Protein AF-A0A944KQM9-F1 (afdb_monomer_lite)

Secondary structure (DSSP, 8-state):
-EEEPPPP---TTHHHHHHHHHHHHHHHHHHTTT-GGGHHHHHHHHHHHHHHHHHH-TT--SHHHHHHHHHHHHHHHHHHHHHH-SSSEEEEEETTEEEEEES--GGG--HHHHHHHHHHHHHTT-HHHHHHHHTS-HHHHHHH--S-HHHHHHHHHHHHHHTT-TTHHHHHHHHHHTT-TTT-SSS-HHHIIIIIHHHHHHHHHHHHT-HHHHHHHHHHHHHHHHHHHTSSTTGGG-GGGS--HHHHHHHHHHHHTT----EEETTS-HHHHTTTTBTTB-SS-----S---------PPPPPPP-SHHHHHHHHHHHSPPPB-TTSPBPEEEEEE-SSEEEEEEEPPPEE-TTSPEEPPPS--EEEEEETTT--EEEEES--HHHHHHHHHHHHHHH-

pLDDT: mean 84.99, std 18.42, range [22.83, 98.88]

Structure (mmCIF, N/CA/C/O backbone):
data_AF-A0A944KQM9-F1
#
_entry.id   AF-A0A944KQM9-F1
#
loop_
_atom_site.group_PDB
_atom_site.id
_atom_site.type_symbol
_atom_site.label_atom_id
_atom_site.label_alt_id
_atom_site.label_comp_id
_atom_site.label_asym_id
_atom_site.label_entity_id
_atom_site.label_seq_id
_atom_site.pdbx_PDB_ins_code
_atom_site.Cartn_x
_atom_site.Cartn_y
_atom_site.Cartn_z
_atom_site.occupancy
_atom_site.B_iso_or_equiv
_atom_site.auth_seq_id
_atom_site.auth_comp_id
_atom_site.auth_asym_id
_atom_site.auth_atom_id
_atom_site.pdbx_PDB_model_num
ATOM 1 N N . MET A 1 1 ? -25.575 -2.118 3.663 1.00 85.31 1 MET A N 1
ATOM 2 C CA . MET A 1 1 ? -24.249 -2.652 4.045 1.00 85.31 1 MET A CA 1
ATOM 3 C C . MET A 1 1 ? -24.137 -4.117 3.637 1.00 85.31 1 MET A C 1
ATOM 5 O O . MET A 1 1 ? -24.846 -4.958 4.183 1.00 85.31 1 MET A O 1
ATOM 9 N N . ILE A 1 2 ? -23.296 -4.392 2.643 1.00 95.06 2 ILE A N 1
ATOM 10 C CA . ILE A 1 2 ? -22.995 -5.714 2.077 1.00 95.06 2 ILE A CA 1
ATOM 11 C C . ILE A 1 2 ? -21.834 -6.312 2.879 1.00 95.06 2 ILE A C 1
ATOM 13 O O . ILE A 1 2 ? -20.869 -5.606 3.154 1.00 95.06 2 ILE A O 1
ATOM 17 N N . LYS A 1 3 ? -21.914 -7.587 3.277 1.00 97.69 3 LYS A N 1
ATOM 18 C CA . LYS A 1 3 ? -20.861 -8.247 4.067 1.00 97.69 3 LYS A CA 1
ATOM 19 C C . LYS A 1 3 ? -20.255 -9.408 3.296 1.00 97.69 3 LYS A C 1
ATOM 21 O O . LYS A 1 3 ? -20.978 -10.337 2.948 1.00 97.69 3 LYS A O 1
ATOM 26 N N . ILE A 1 4 ? -18.940 -9.386 3.097 1.00 97.94 4 ILE A N 1
ATOM 27 C CA . ILE A 1 4 ? -18.199 -10.456 2.423 1.00 97.94 4 ILE A CA 1
ATOM 28 C C . ILE A 1 4 ? -17.076 -10.904 3.355 1.00 97.94 4 ILE A C 1
ATOM 30 O O . ILE A 1 4 ? -16.217 -10.113 3.727 1.00 97.94 4 ILE A O 1
ATOM 34 N N . ARG A 1 5 ? -17.094 -12.172 3.773 1.00 97.69 5 ARG A N 1
ATOM 35 C CA . ARG A 1 5 ? -16.063 -12.720 4.669 1.00 97.69 5 ARG A CA 1
ATOM 36 C C . ARG A 1 5 ? -14.836 -13.167 3.892 1.00 97.69 5 ARG A C 1
ATOM 38 O O . ARG A 1 5 ? -14.985 -13.811 2.841 1.00 97.69 5 ARG A O 1
ATOM 45 N N . ARG A 1 6 ? -13.657 -12.901 4.458 1.00 97.62 6 ARG A N 1
ATOM 46 C CA . ARG A 1 6 ? -12.400 -13.450 3.951 1.00 97.62 6 ARG A CA 1
ATOM 47 C C . ARG A 1 6 ? -12.376 -14.967 4.122 1.00 97.62 6 ARG A C 1
ATOM 49 O O . ARG A 1 6 ? -13.120 -15.521 4.931 1.00 97.62 6 ARG A O 1
ATOM 56 N N . HIS A 1 7 ? -11.602 -15.647 3.282 1.00 96.75 7 HIS A N 1
ATOM 57 C CA . HIS A 1 7 ? -11.327 -17.067 3.474 1.00 96.75 7 HIS A CA 1
ATOM 58 C C . HIS A 1 7 ? -10.565 -17.299 4.785 1.00 96.75 7 HIS A C 1
ATOM 60 O O . HIS A 1 7 ? -9.847 -16.422 5.276 1.00 96.75 7 HIS A O 1
ATOM 66 N N . GLU A 1 8 ? -10.751 -18.483 5.362 1.00 94.94 8 GLU A N 1
ATOM 67 C CA . GLU A 1 8 ? -10.011 -18.890 6.553 1.00 94.94 8 GLU A CA 1
ATOM 68 C C . GLU A 1 8 ? -8.522 -18.969 6.229 1.00 94.94 8 GLU A C 1
ATOM 70 O O . GLU A 1 8 ? -8.135 -19.416 5.153 1.00 94.94 8 GLU A O 1
ATOM 75 N N . PHE A 1 9 ? -7.677 -18.548 7.167 1.00 95.69 9 PHE A N 1
ATOM 76 C CA . PHE A 1 9 ? -6.236 -18.559 6.958 1.00 95.69 9 PHE A CA 1
ATOM 77 C C . PHE A 1 9 ? -5.500 -19.016 8.220 1.00 95.69 9 PHE A C 1
ATOM 79 O O . PHE A 1 9 ? -5.827 -18.543 9.312 1.00 95.69 9 PHE A O 1
ATOM 86 N N . PRO A 1 10 ? -4.498 -19.912 8.131 1.00 92.44 10 PRO A N 1
ATOM 87 C CA . PRO A 1 10 ? -3.858 -20.473 9.318 1.00 92.44 10 PRO A CA 1
ATOM 88 C C . PRO A 1 10 ? -3.118 -19.434 10.179 1.00 92.44 10 PRO A C 1
ATOM 90 O O . PRO A 1 10 ? -2.116 -18.841 9.762 1.00 92.44 10 PRO A O 1
ATOM 93 N N . THR A 1 11 ? -3.550 -19.294 11.436 1.00 93.81 11 THR A N 1
ATOM 94 C CA . THR A 1 11 ? -2.971 -18.368 12.433 1.00 93.81 11 THR A CA 1
ATOM 95 C C . THR A 1 11 ? -2.242 -19.059 13.591 1.00 93.81 11 THR A C 1
ATOM 97 O O . THR A 1 11 ? -1.609 -18.383 14.399 1.00 93.81 11 THR A O 1
ATOM 100 N N . GLY A 1 12 ? -2.254 -20.397 13.668 1.00 91.38 12 GLY A N 1
ATOM 101 C CA . GLY A 1 12 ? -1.747 -21.148 14.831 1.00 91.38 12 GLY A CA 1
ATOM 102 C C . GLY A 1 12 ? -0.271 -20.911 15.190 1.00 91.38 12 GLY A C 1
ATOM 103 O O . GLY A 1 12 ? 0.096 -21.023 16.354 1.00 91.38 12 GLY A O 1
ATOM 104 N N . ALA A 1 13 ? 0.568 -20.539 14.216 1.00 93.12 13 ALA A N 1
ATOM 105 C CA . ALA A 1 13 ? 1.981 -20.193 14.420 1.00 93.12 13 ALA A CA 1
ATOM 106 C C . ALA A 1 13 ? 2.283 -18.705 14.148 1.00 93.12 13 ALA A C 1
ATOM 108 O O . ALA A 1 13 ? 3.426 -18.332 13.874 1.00 93.12 13 ALA A O 1
ATOM 109 N N . LEU A 1 14 ? 1.258 -17.843 14.165 1.00 93.62 14 LEU A N 1
ATOM 110 C CA . LEU A 1 14 ? 1.392 -16.444 13.763 1.00 93.62 14 LEU A CA 1
ATOM 111 C C . LEU A 1 14 ? 2.472 -15.681 14.557 1.00 93.62 14 LEU A C 1
ATOM 113 O O . LEU A 1 14 ? 3.286 -15.023 13.910 1.00 93.62 14 LEU A O 1
ATOM 117 N N . PRO A 1 15 ? 2.580 -15.791 15.899 1.00 92.62 15 PRO A N 1
ATOM 118 C CA . PRO A 1 15 ? 3.641 -15.103 16.641 1.00 92.62 15 PRO A CA 1
ATOM 119 C C . PRO A 1 15 ? 5.055 -15.500 16.190 1.00 92.62 15 PRO A C 1
ATOM 121 O O . PRO A 1 15 ? 5.945 -14.655 16.097 1.00 92.62 15 PRO A O 1
ATOM 124 N N . GLN A 1 16 ? 5.275 -16.782 15.877 1.00 93.75 16 GLN A N 1
ATOM 125 C CA . GLN A 1 16 ? 6.566 -17.281 15.401 1.00 93.75 16 GLN A CA 1
ATOM 126 C C . GLN A 1 16 ? 6.858 -16.790 13.981 1.00 93.75 16 GLN A C 1
ATOM 128 O O . GLN A 1 16 ? 7.978 -16.358 13.711 1.00 93.75 16 GLN A O 1
ATOM 133 N N . VAL A 1 17 ? 5.853 -16.804 13.099 1.00 95.56 17 VAL A N 1
ATOM 134 C CA . VAL A 1 17 ? 5.963 -16.282 11.729 1.00 95.56 17 VAL A CA 1
ATOM 135 C C . VAL A 1 17 ? 6.306 -14.791 11.740 1.00 95.56 17 VAL A C 1
ATOM 137 O O . VAL A 1 17 ? 7.268 -14.391 11.090 1.00 95.56 17 VAL A O 1
ATOM 140 N N . LEU A 1 18 ? 5.597 -13.978 12.531 1.00 94.06 18 LEU A N 1
ATOM 141 C CA . LEU A 1 18 ? 5.859 -12.538 12.633 1.00 94.06 18 LEU A CA 1
ATOM 142 C C . LEU A 1 18 ? 7.274 -12.247 13.149 1.00 94.06 18 LEU A C 1
ATOM 144 O O . LEU A 1 18 ? 7.948 -11.380 12.605 1.00 94.06 18 LEU A O 1
ATOM 148 N N . LYS A 1 19 ? 7.768 -13.019 14.125 1.00 93.06 19 LYS A N 1
ATOM 149 C CA . LYS A 1 19 ? 9.145 -12.889 14.627 1.00 93.06 19 LYS A CA 1
ATOM 150 C C . LYS A 1 19 ? 10.201 -13.216 13.565 1.00 93.06 19 LYS A C 1
ATOM 152 O O . LYS A 1 19 ? 11.277 -12.617 13.558 1.00 93.06 19 LYS A O 1
ATOM 157 N N . VAL A 1 20 ? 9.933 -14.193 12.695 1.00 96.00 20 VAL A N 1
ATOM 158 C CA . VAL A 1 20 ? 10.827 -14.533 11.575 1.00 96.00 20 VAL A CA 1
ATOM 159 C C . VAL A 1 20 ? 10.825 -13.418 10.534 1.00 96.00 20 VAL A C 1
ATOM 161 O O . VAL A 1 20 ? 11.902 -12.998 10.116 1.00 96.00 20 VAL A O 1
ATOM 164 N N . LEU A 1 21 ? 9.647 -12.908 10.167 1.00 94.44 21 LEU A N 1
ATOM 165 C CA . LEU A 1 21 ? 9.504 -11.803 9.215 1.00 94.44 21 LEU A CA 1
ATOM 166 C C . LEU A 1 21 ? 10.168 -10.522 9.722 1.00 94.44 21 LEU A C 1
ATOM 168 O O . LEU A 1 21 ? 10.904 -9.892 8.976 1.00 94.44 21 LEU A O 1
ATOM 172 N N . GLU A 1 22 ? 9.994 -10.180 10.998 1.00 91.06 22 GLU A N 1
ATOM 173 C CA . GLU A 1 22 ? 10.645 -9.021 11.615 1.00 91.06 22 GLU A CA 1
ATOM 174 C C . GLU A 1 22 ? 12.173 -9.140 11.573 1.00 91.06 22 GLU A C 1
ATOM 176 O O . GLU A 1 22 ? 12.867 -8.206 11.178 1.00 91.06 22 GLU A O 1
ATOM 181 N N . ARG A 1 23 ? 12.724 -10.311 11.925 1.00 93.00 23 ARG A N 1
ATOM 182 C CA . ARG A 1 23 ? 14.173 -10.540 11.841 1.00 93.00 23 ARG A CA 1
ATOM 183 C C . ARG A 1 23 ? 14.679 -10.430 10.405 1.00 93.00 23 ARG A C 1
ATOM 185 O O . ARG A 1 23 ? 15.742 -9.855 10.193 1.00 93.00 23 ARG A O 1
ATOM 192 N N . ARG A 1 24 ? 13.945 -11.012 9.455 1.00 96.12 24 ARG A N 1
ATOM 193 C CA . ARG A 1 24 ? 14.282 -10.975 8.032 1.00 96.12 24 ARG A CA 1
ATOM 194 C C . ARG A 1 24 ? 14.300 -9.537 7.522 1.00 96.12 24 ARG A C 1
ATOM 196 O O . ARG A 1 24 ? 15.317 -9.116 6.989 1.00 96.12 24 ARG A O 1
ATOM 203 N N . LEU A 1 25 ? 13.232 -8.786 7.780 1.00 95.12 25 LEU A N 1
ATOM 204 C CA . LEU A 1 25 ? 13.110 -7.392 7.376 1.00 95.12 25 LEU A CA 1
ATOM 205 C C . LEU A 1 25 ? 14.233 -6.534 7.968 1.00 95.12 25 LEU A C 1
ATOM 207 O O . LEU A 1 25 ? 14.848 -5.755 7.254 1.00 95.12 25 LEU A O 1
ATOM 211 N N . ASN A 1 26 ? 14.560 -6.718 9.250 1.00 93.56 26 ASN A N 1
ATOM 212 C CA . ASN A 1 26 ? 15.677 -6.007 9.874 1.00 93.56 26 ASN A CA 1
ATOM 213 C C . ASN A 1 26 ? 17.025 -6.331 9.211 1.00 93.56 26 ASN A C 1
ATOM 215 O O . ASN A 1 26 ? 17.852 -5.438 9.074 1.00 93.56 26 ASN A O 1
ATOM 219 N N . GLY A 1 27 ? 17.249 -7.581 8.793 1.00 96.00 27 GLY A N 1
ATOM 220 C CA . GLY A 1 27 ? 18.432 -7.952 8.011 1.00 96.00 27 GLY A CA 1
ATOM 221 C C . GLY A 1 27 ? 18.466 -7.247 6.655 1.00 96.00 27 GLY A C 1
ATOM 222 O O . GLY A 1 27 ? 19.448 -6.590 6.335 1.00 96.00 27 GLY A O 1
ATOM 223 N N . GLU A 1 28 ? 17.354 -7.285 5.920 1.00 97.38 28 GLU A N 1
ATOM 224 C CA . GLU A 1 28 ? 17.221 -6.633 4.610 1.00 97.38 28 GLU A CA 1
ATOM 225 C C . GLU A 1 28 ? 17.414 -5.105 4.705 1.00 97.38 28 GLU A C 1
ATOM 227 O O . GLU A 1 28 ? 18.028 -4.504 3.826 1.00 97.38 28 GLU A O 1
ATOM 232 N N . LEU A 1 29 ? 16.965 -4.461 5.791 1.00 95.19 29 LEU A N 1
ATOM 233 C CA . LEU A 1 29 ? 17.219 -3.036 6.050 1.00 95.19 29 LEU A CA 1
ATOM 234 C C . LEU A 1 29 ? 18.702 -2.720 6.300 1.00 95.19 29 LEU A C 1
ATOM 236 O O . LEU A 1 29 ? 19.146 -1.618 5.975 1.00 95.19 29 LEU A O 1
ATOM 240 N N . GLU A 1 30 ? 19.470 -3.643 6.882 1.00 96.31 30 GLU A N 1
ATOM 241 C CA . GLU A 1 30 ? 20.924 -3.496 6.997 1.00 96.31 30 GLU A CA 1
ATOM 242 C C . GLU A 1 30 ? 21.606 -3.723 5.643 1.00 96.31 30 GLU A C 1
ATOM 244 O O . GLU A 1 30 ? 22.460 -2.925 5.258 1.00 96.31 30 GLU A O 1
ATOM 249 N N . ASP A 1 31 ? 21.175 -4.728 4.877 1.00 97.12 31 ASP A N 1
ATOM 250 C CA . ASP A 1 31 ? 21.715 -5.014 3.543 1.00 97.12 31 ASP A CA 1
ATOM 251 C C . ASP A 1 31 ? 21.487 -3.844 2.568 1.00 97.12 31 ASP A C 1
ATOM 253 O O . ASP A 1 31 ? 22.371 -3.499 1.780 1.00 97.12 31 ASP A O 1
ATOM 257 N N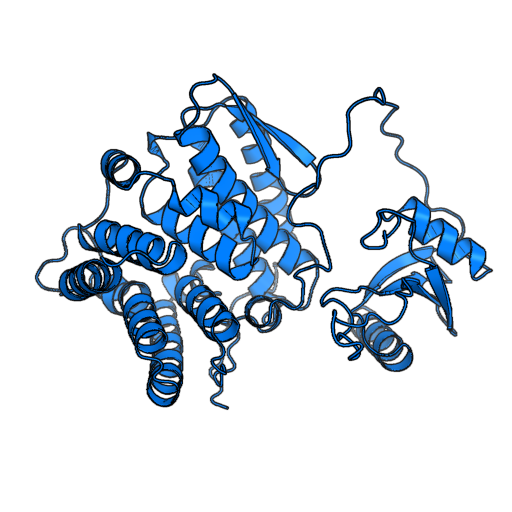 . LEU A 1 32 ? 20.355 -3.140 2.684 1.00 97.69 32 LEU A N 1
ATOM 258 C CA . LEU A 1 32 ? 20.045 -1.929 1.915 1.00 97.69 32 LEU A CA 1
ATOM 259 C C . LEU A 1 32 ? 21.029 -0.767 2.127 1.00 97.69 32 LEU A C 1
ATOM 261 O O . LEU A 1 32 ? 21.135 0.122 1.272 1.00 97.69 32 LEU A O 1
ATOM 265 N N . LYS A 1 33 ? 21.765 -0.749 3.244 1.00 96.00 33 LYS A N 1
ATOM 266 C CA . LYS A 1 33 ? 22.817 0.253 3.492 1.00 96.00 33 LYS A CA 1
ATOM 267 C C . LYS A 1 33 ? 24.030 0.051 2.590 1.00 96.00 33 LYS A C 1
ATOM 269 O O . LYS A 1 33 ? 24.746 1.015 2.327 1.00 96.00 33 LYS A O 1
ATOM 274 N N . GLU A 1 34 ? 24.211 -1.162 2.067 1.00 96.50 34 GLU A N 1
ATOM 275 C CA . GLU A 1 34 ? 25.350 -1.562 1.237 1.00 96.50 34 GLU A CA 1
ATOM 276 C C . GLU A 1 34 ? 24.954 -1.934 -0.201 1.00 96.50 34 GLU A C 1
ATOM 278 O O . GLU A 1 34 ? 25.762 -1.757 -1.119 1.00 96.50 34 GLU A O 1
ATOM 283 N N . ASN A 1 35 ? 23.710 -2.370 -0.440 1.00 96.19 35 ASN A N 1
ATOM 284 C CA . ASN A 1 35 ? 23.242 -2.775 -1.764 1.00 96.19 35 ASN A CA 1
ATOM 285 C C . ASN A 1 35 ? 21.741 -2.499 -2.001 1.00 96.19 35 ASN A C 1
ATOM 287 O O . ASN A 1 35 ? 20.873 -3.020 -1.307 1.00 96.19 35 ASN A O 1
ATOM 291 N N . ALA A 1 36 ? 21.432 -1.724 -3.046 1.00 96.06 36 ALA A N 1
ATOM 292 C CA . ALA A 1 36 ? 20.065 -1.358 -3.420 1.00 96.06 36 ALA A CA 1
ATOM 293 C C . ALA A 1 36 ? 19.236 -2.524 -4.006 1.00 96.06 36 ALA A C 1
ATOM 295 O O . ALA A 1 36 ? 18.019 -2.399 -4.128 1.00 96.06 36 ALA A O 1
ATOM 296 N N . GLU A 1 37 ? 19.845 -3.666 -4.343 1.00 95.62 37 GLU A N 1
ATOM 297 C CA . GLU A 1 37 ? 19.116 -4.820 -4.898 1.00 95.62 37 GLU A CA 1
ATOM 298 C C . GLU A 1 37 ? 18.076 -5.417 -3.948 1.00 95.62 37 GLU A C 1
ATOM 300 O O . GLU A 1 37 ? 17.073 -5.992 -4.376 1.00 95.62 37 GLU A O 1
ATOM 305 N N . TRP A 1 38 ? 18.284 -5.229 -2.646 1.00 96.88 38 TRP A N 1
ATOM 306 C CA . TRP A 1 38 ? 17.412 -5.763 -1.611 1.00 96.88 38 TRP A CA 1
ATOM 307 C C . TRP A 1 38 ? 16.082 -5.021 -1.502 1.00 96.88 38 TRP A C 1
ATOM 309 O O . TRP A 1 38 ? 15.189 -5.506 -0.815 1.00 96.88 38 TRP A O 1
ATOM 319 N N . PHE A 1 39 ? 15.887 -3.893 -2.198 1.00 97.81 39 PHE A N 1
ATOM 320 C CA . PHE A 1 39 ? 14.675 -3.079 -2.046 1.00 97.81 39 PHE A CA 1
ATOM 321 C C . PHE A 1 39 ? 13.402 -3.837 -2.420 1.00 97.81 39 PHE A C 1
ATOM 323 O O . PHE A 1 39 ? 12.414 -3.762 -1.691 1.00 97.81 39 PHE A O 1
ATOM 330 N N . SER A 1 40 ? 13.422 -4.595 -3.522 1.00 96.12 40 SER A N 1
ATOM 331 C CA . SER A 1 40 ? 12.249 -5.383 -3.920 1.00 96.12 40 SER A CA 1
ATOM 332 C C . SER A 1 40 ? 11.930 -6.468 -2.892 1.00 96.12 40 SER A C 1
ATOM 334 O O . SER A 1 40 ? 10.761 -6.730 -2.616 1.00 96.12 40 SER A O 1
ATOM 336 N N . MET A 1 41 ? 12.961 -7.089 -2.310 1.00 97.12 41 MET A N 1
ATOM 337 C CA . MET A 1 41 ? 12.779 -8.126 -1.297 1.00 97.12 41 MET A CA 1
ATOM 338 C C . MET A 1 41 ? 12.294 -7.535 0.029 1.00 97.12 41 MET A C 1
ATOM 340 O O . MET A 1 41 ? 11.343 -8.057 0.597 1.00 97.12 41 MET A O 1
ATOM 344 N N . ALA A 1 42 ? 12.865 -6.411 0.466 1.00 98.38 42 ALA A N 1
ATOM 345 C CA . ALA A 1 42 ? 12.446 -5.695 1.667 1.00 98.38 42 ALA A CA 1
ATOM 346 C C . ALA A 1 42 ? 10.980 -5.247 1.585 1.00 98.38 42 ALA A C 1
ATOM 348 O O . ALA A 1 42 ? 10.226 -5.405 2.546 1.00 98.38 42 ALA A O 1
ATOM 349 N N . LEU A 1 43 ? 10.547 -4.732 0.427 1.00 98.62 43 LEU A N 1
ATOM 350 C CA . LEU A 1 43 ? 9.147 -4.365 0.204 1.00 98.62 43 LEU A CA 1
ATOM 351 C C . LEU A 1 43 ? 8.223 -5.593 0.256 1.00 98.62 43 LEU A C 1
ATOM 353 O O . LEU A 1 43 ? 7.175 -5.541 0.902 1.00 98.62 43 LEU A O 1
ATOM 357 N N . SER A 1 44 ? 8.621 -6.705 -0.369 1.00 97.94 44 SER A N 1
ATOM 358 C CA . SER A 1 44 ? 7.880 -7.975 -0.313 1.00 97.94 44 SER A CA 1
ATOM 359 C C . SER A 1 44 ? 7.787 -8.527 1.118 1.00 97.94 44 SER A C 1
ATOM 361 O O . SER A 1 44 ? 6.703 -8.881 1.577 1.00 97.94 44 SER A O 1
ATOM 363 N N . SER A 1 45 ? 8.880 -8.518 1.884 1.00 98.38 45 SER A N 1
ATOM 364 C CA . SER A 1 45 ? 8.885 -8.931 3.292 1.00 98.38 45 SER A CA 1
ATOM 365 C C . SER A 1 45 ? 8.002 -8.032 4.165 1.00 98.38 45 SER A C 1
ATOM 367 O O . SER A 1 45 ? 7.291 -8.530 5.040 1.00 98.38 45 SER A O 1
ATOM 369 N N . ALA A 1 46 ? 8.018 -6.715 3.938 1.00 98.44 46 ALA A N 1
ATOM 370 C CA . ALA A 1 46 ? 7.213 -5.763 4.701 1.00 98.44 46 ALA A CA 1
ATOM 371 C C . ALA A 1 46 ? 5.708 -5.890 4.406 1.00 98.44 46 ALA A C 1
ATOM 373 O O . ALA A 1 46 ? 4.899 -5.850 5.333 1.00 98.44 46 ALA A O 1
ATOM 374 N N . THR A 1 47 ? 5.334 -6.092 3.141 1.00 98.56 47 THR A N 1
ATOM 375 C CA . THR A 1 47 ? 3.940 -6.364 2.740 1.00 98.56 47 THR A CA 1
ATOM 376 C C . THR A 1 47 ? 3.462 -7.712 3.271 1.00 98.56 47 THR A C 1
ATOM 378 O O . THR A 1 47 ? 2.441 -7.754 3.950 1.00 98.56 47 THR A O 1
ATOM 381 N N . THR A 1 48 ? 4.282 -8.763 3.163 1.00 98.50 48 THR A N 1
ATOM 382 C CA . THR A 1 48 ? 4.004 -10.059 3.807 1.00 98.50 48 THR A CA 1
ATOM 383 C C . THR A 1 48 ? 3.780 -9.894 5.315 1.00 98.50 48 THR A C 1
ATOM 385 O O . THR A 1 48 ? 2.878 -10.498 5.892 1.00 98.50 48 THR A O 1
ATOM 388 N N . ALA A 1 49 ? 4.581 -9.069 5.999 1.00 98.12 49 ALA A N 1
ATOM 389 C CA . ALA A 1 49 ? 4.394 -8.811 7.426 1.00 98.12 49 ALA A CA 1
ATOM 390 C C . ALA A 1 49 ? 3.049 -8.129 7.728 1.00 98.12 49 ALA A C 1
ATOM 392 O O . ALA A 1 49 ? 2.398 -8.503 8.706 1.00 98.12 49 ALA A O 1
ATOM 393 N N . LEU A 1 50 ? 2.616 -7.176 6.895 1.00 98.56 50 LEU A N 1
ATOM 394 C CA . LEU A 1 50 ? 1.288 -6.564 6.983 1.00 98.56 50 LEU A CA 1
ATOM 395 C C . LEU A 1 50 ? 0.181 -7.609 6.782 1.00 98.56 50 LEU A C 1
ATOM 397 O O . LEU A 1 50 ? -0.675 -7.758 7.655 1.00 98.56 50 LEU A O 1
ATOM 401 N N . ASP A 1 51 ? 0.237 -8.383 5.701 1.00 98.31 51 ASP A N 1
ATOM 402 C CA . ASP A 1 51 ? -0.771 -9.395 5.380 1.00 98.31 51 ASP A CA 1
ATOM 403 C C . ASP A 1 51 ? -0.893 -10.433 6.499 1.00 98.31 51 ASP A C 1
ATOM 405 O O . ASP A 1 51 ? -1.979 -10.712 7.019 1.00 98.31 51 ASP A O 1
ATOM 409 N N . ARG A 1 52 ? 0.246 -10.949 6.978 1.00 97.88 52 ARG A N 1
ATOM 410 C CA . ARG A 1 52 ? 0.277 -11.884 8.107 1.00 97.88 52 ARG A CA 1
ATOM 411 C C . ARG A 1 52 ? -0.300 -11.260 9.373 1.00 97.88 52 ARG A C 1
ATOM 413 O O . ARG A 1 52 ? -0.993 -11.969 10.102 1.00 97.88 52 ARG A O 1
ATOM 420 N N . ARG A 1 53 ? -0.090 -9.971 9.653 1.00 97.31 53 ARG A N 1
ATOM 421 C CA . ARG A 1 53 ? -0.754 -9.307 10.789 1.00 97.31 53 ARG A CA 1
ATOM 422 C C . ARG A 1 53 ? -2.266 -9.250 10.603 1.00 97.31 53 ARG A C 1
ATOM 424 O O . ARG A 1 53 ? -2.974 -9.653 11.523 1.00 97.31 53 ARG A O 1
ATOM 431 N N . CYS A 1 54 ? -2.753 -8.906 9.412 1.00 97.62 54 CYS A N 1
ATOM 432 C CA . CYS A 1 54 ? -4.183 -8.925 9.096 1.00 97.62 54 CYS A CA 1
ATOM 433 C C . CYS A 1 54 ? -4.821 -10.323 9.190 1.00 97.62 54 CYS A C 1
ATOM 435 O O . CYS A 1 54 ? -6.028 -10.435 9.406 1.00 97.62 54 CYS A O 1
ATOM 437 N N . SER A 1 55 ? -4.037 -11.409 9.134 1.00 96.81 55 SER A N 1
ATOM 438 C CA . SER A 1 55 ? -4.566 -12.748 9.440 1.00 96.81 55 SER A CA 1
ATOM 439 C C . SER A 1 55 ? -5.031 -12.905 10.899 1.00 96.81 55 SER A C 1
ATOM 441 O O . SER A 1 55 ? -6.048 -13.551 11.135 1.00 96.81 55 SER A O 1
ATOM 443 N N . GLY A 1 56 ? -4.329 -12.296 11.867 1.00 95.12 56 GLY A N 1
ATOM 444 C CA . GLY A 1 56 ? -4.660 -12.318 13.306 1.00 95.12 56 GLY A CA 1
ATOM 445 C C . GLY A 1 56 ? -5.263 -11.013 13.845 1.00 95.12 56 GLY A C 1
ATOM 446 O O . GLY A 1 56 ? -5.482 -10.867 15.052 1.00 95.12 56 GLY A O 1
ATOM 447 N N . ASP A 1 57 ? -5.479 -10.051 12.956 1.00 96.12 57 ASP A N 1
ATOM 448 C CA . ASP A 1 57 ? -6.114 -8.758 13.187 1.00 96.12 57 ASP A CA 1
ATOM 449 C C . ASP A 1 57 ? -6.879 -8.340 11.912 1.00 96.12 57 ASP A C 1
ATOM 451 O O . ASP A 1 57 ? -6.455 -7.450 11.172 1.00 96.12 57 ASP A O 1
ATOM 455 N N . PRO A 1 58 ? -8.001 -9.014 11.602 1.00 96.12 58 PRO A N 1
ATOM 456 C CA . PRO A 1 58 ? -8.697 -8.860 10.322 1.00 96.12 58 PRO A CA 1
ATOM 457 C C . PRO A 1 58 ? -9.333 -7.480 10.110 1.00 96.12 58 PRO A C 1
ATOM 459 O O . PRO A 1 58 ? -9.711 -7.135 8.992 1.00 96.12 58 PRO A O 1
ATOM 462 N N . LYS A 1 59 ? -9.462 -6.673 11.170 1.00 93.62 59 LYS A N 1
ATOM 463 C CA . LYS A 1 59 ? -9.946 -5.289 11.081 1.00 93.62 59 LYS A CA 1
ATOM 464 C C . LYS A 1 59 ? -8.814 -4.264 11.060 1.00 93.62 59 LYS A C 1
ATOM 466 O O . LYS A 1 59 ? -9.107 -3.104 10.769 1.00 93.62 59 LYS A O 1
ATOM 471 N N . ALA A 1 60 ? -7.574 -4.689 11.313 1.00 93.06 60 ALA A N 1
ATOM 472 C CA . ALA A 1 60 ? -6.405 -3.843 11.532 1.00 93.06 60 ALA A CA 1
ATOM 473 C C . ALA A 1 60 ? -6.566 -2.868 12.716 1.00 93.06 60 ALA A C 1
ATOM 475 O O . ALA A 1 60 ? -6.150 -1.710 12.637 1.00 93.06 60 ALA A O 1
ATOM 476 N N . ASP A 1 61 ? -7.214 -3.317 13.796 1.00 88.12 61 ASP A N 1
ATOM 477 C CA . ASP A 1 61 ? -7.494 -2.503 14.985 1.00 88.12 61 ASP A CA 1
ATOM 478 C C . ASP A 1 61 ? -6.356 -2.498 16.020 1.00 88.12 61 ASP A C 1
ATOM 480 O O . ASP A 1 61 ? -6.462 -1.829 17.053 1.00 88.12 61 ASP A O 1
ATOM 484 N N . LYS A 1 62 ? -5.234 -3.167 15.721 1.00 84.06 62 LYS A N 1
ATOM 485 C CA . LYS A 1 62 ? -4.006 -3.151 16.525 1.00 84.06 62 LYS A CA 1
ATOM 486 C C . LYS A 1 62 ? -2.947 -2.225 15.932 1.00 84.06 62 LYS A C 1
ATOM 488 O O . LYS A 1 62 ? -2.725 -2.184 14.718 1.00 84.06 62 LYS A O 1
ATOM 493 N N . LEU A 1 63 ? -2.219 -1.540 16.816 1.00 81.31 63 LEU A N 1
ATOM 494 C CA . LEU A 1 63 ? -1.158 -0.603 16.440 1.00 81.31 63 LEU A CA 1
ATOM 495 C C . LEU A 1 63 ? -0.063 -1.285 15.618 1.00 81.31 63 LEU A C 1
ATOM 497 O O . LEU A 1 63 ? 0.456 -0.716 14.665 1.00 81.31 63 LEU A O 1
ATOM 501 N N . GLU A 1 64 ? 0.295 -2.517 15.952 1.00 84.62 64 GLU A N 1
ATOM 502 C CA . GLU A 1 64 ? 1.365 -3.227 15.265 1.00 84.62 64 GLU A CA 1
ATOM 503 C C . GLU A 1 64 ? 1.005 -3.542 13.806 1.00 84.62 64 GLU A C 1
ATOM 505 O O . GLU A 1 64 ? 1.896 -3.612 12.957 1.00 84.62 64 GLU A O 1
ATOM 510 N N . THR A 1 65 ? -0.285 -3.711 13.501 1.00 92.00 65 THR A N 1
ATOM 511 C CA . THR A 1 65 ? -0.787 -3.869 12.127 1.00 92.00 65 THR A CA 1
ATOM 512 C C . THR A 1 65 ? -0.651 -2.559 11.358 1.00 92.00 65 THR A C 1
ATOM 514 O O . THR A 1 65 ? -0.137 -2.552 10.239 1.00 92.00 65 THR A O 1
ATOM 517 N N . TRP A 1 66 ? -1.006 -1.435 11.984 1.00 92.12 66 TRP A N 1
ATOM 518 C CA . TRP A 1 66 ? -0.776 -0.110 11.411 1.00 92.12 66 TRP A CA 1
ATOM 519 C C . TRP A 1 66 ? 0.710 0.180 11.168 1.00 92.12 66 TRP A C 1
ATOM 521 O O . TRP A 1 66 ? 1.084 0.601 10.075 1.00 92.12 66 TRP A O 1
ATOM 531 N N . VAL A 1 67 ? 1.573 -0.101 12.147 1.00 87.94 67 VAL A N 1
ATOM 532 C CA . VAL A 1 67 ? 3.027 0.081 12.022 1.00 87.94 67 VAL A CA 1
ATOM 533 C C . VAL A 1 67 ? 3.582 -0.750 10.868 1.00 87.94 67 VAL A C 1
ATOM 535 O O . VAL A 1 67 ? 4.411 -0.250 10.117 1.00 87.94 67 VAL A O 1
ATOM 538 N N . ALA A 1 68 ? 3.107 -1.983 10.664 1.00 95.50 68 ALA A N 1
ATOM 539 C CA . ALA A 1 68 ? 3.511 -2.774 9.501 1.00 95.50 68 ALA A CA 1
ATOM 540 C C . ALA A 1 68 ? 3.089 -2.123 8.172 1.00 95.50 68 ALA A C 1
ATOM 542 O O . ALA A 1 68 ? 3.895 -2.079 7.243 1.00 95.50 68 ALA A O 1
ATOM 543 N N . CYS A 1 69 ? 1.878 -1.556 8.099 1.00 98.12 69 CYS A N 1
ATOM 544 C CA . CYS A 1 69 ? 1.414 -0.813 6.924 1.00 98.12 69 CYS A CA 1
ATOM 545 C C . CYS A 1 69 ? 2.297 0.411 6.638 1.00 98.12 69 CYS A C 1
ATOM 547 O O . CYS A 1 69 ? 2.741 0.605 5.506 1.00 98.12 69 CYS A O 1
ATOM 549 N N . VAL A 1 70 ? 2.614 1.201 7.669 1.00 96.00 70 VAL A N 1
ATOM 550 C CA . VAL A 1 70 ? 3.493 2.376 7.555 1.00 96.00 70 VAL A CA 1
ATOM 551 C C . VAL A 1 70 ? 4.911 1.974 7.150 1.00 96.00 70 VAL A C 1
ATOM 553 O O . VAL A 1 70 ? 5.487 2.603 6.267 1.00 96.00 70 VAL A O 1
ATOM 556 N N . THR A 1 71 ? 5.471 0.914 7.734 1.00 96.31 71 THR A N 1
ATOM 557 C CA . THR A 1 71 ? 6.806 0.411 7.377 1.00 96.31 71 THR A CA 1
ATOM 558 C C . THR A 1 71 ? 6.861 -0.040 5.918 1.00 96.31 71 THR A C 1
ATOM 560 O O . THR A 1 71 ? 7.783 0.345 5.199 1.00 96.31 71 THR A O 1
ATOM 563 N N . ALA A 1 72 ? 5.862 -0.794 5.444 1.00 98.69 72 ALA A N 1
ATOM 564 C CA . ALA A 1 72 ? 5.780 -1.199 4.040 1.00 98.69 72 ALA A CA 1
ATOM 565 C C . ALA A 1 72 ? 5.672 0.019 3.106 1.00 98.69 72 ALA A C 1
ATOM 567 O O . ALA A 1 72 ? 6.399 0.105 2.115 1.00 98.69 72 ALA A O 1
ATOM 568 N N . MET A 1 73 ? 4.828 0.997 3.457 1.00 98.62 73 MET A N 1
ATOM 569 C CA . MET A 1 73 ? 4.685 2.262 2.730 1.00 98.62 73 MET A CA 1
ATOM 570 C C . MET A 1 73 ? 6.022 3.017 2.632 1.00 98.62 73 MET A C 1
ATOM 572 O O . MET A 1 73 ? 6.423 3.460 1.555 1.00 98.62 73 MET A O 1
ATOM 576 N N . GLN A 1 74 ? 6.743 3.129 3.748 1.00 98.31 74 GLN A N 1
ATOM 577 C CA . GLN A 1 74 ? 8.013 3.844 3.837 1.00 98.31 74 GLN A CA 1
ATOM 578 C C . GLN A 1 74 ? 9.131 3.171 3.034 1.00 98.31 74 GLN A C 1
ATOM 580 O O . GLN A 1 74 ? 9.871 3.866 2.339 1.00 98.31 74 GLN A O 1
ATOM 585 N N . ILE A 1 75 ? 9.232 1.839 3.080 1.00 98.69 75 ILE A N 1
ATOM 586 C CA . ILE A 1 75 ? 10.195 1.070 2.274 1.00 98.69 75 ILE A CA 1
ATOM 587 C C . ILE A 1 75 ? 9.862 1.188 0.784 1.00 98.69 75 ILE A C 1
ATOM 589 O O . ILE A 1 75 ? 10.759 1.419 -0.027 1.00 98.69 75 ILE A O 1
ATOM 593 N N . GLY A 1 76 ? 8.576 1.099 0.426 1.00 98.69 76 GLY A N 1
ATOM 594 C CA . GLY A 1 76 ? 8.113 1.295 -0.946 1.00 98.69 76 GLY A CA 1
ATOM 595 C C . GLY A 1 76 ? 8.481 2.676 -1.485 1.00 98.69 76 GLY A C 1
ATOM 596 O O . GLY A 1 76 ? 9.030 2.786 -2.577 1.00 98.69 76 GLY A O 1
ATOM 597 N N . HIS A 1 77 ? 8.272 3.740 -0.704 1.00 98.62 77 HIS A N 1
ATOM 598 C CA . HIS A 1 77 ? 8.709 5.090 -1.080 1.00 98.62 77 HIS A CA 1
ATOM 599 C C . HIS A 1 77 ? 10.240 5.205 -1.168 1.00 98.62 77 HIS A C 1
ATOM 601 O O . HIS A 1 77 ? 10.751 5.754 -2.145 1.00 98.62 77 HIS A O 1
ATOM 607 N N . ALA A 1 78 ? 10.979 4.633 -0.211 1.00 98.56 78 ALA A N 1
ATOM 608 C CA . ALA A 1 78 ? 12.443 4.647 -0.198 1.00 98.56 78 ALA A CA 1
ATOM 609 C C . ALA A 1 78 ? 13.058 3.986 -1.444 1.00 98.56 78 ALA A C 1
ATOM 611 O O . ALA A 1 78 ? 14.057 4.488 -1.963 1.00 98.56 78 ALA A O 1
ATOM 612 N N . LEU A 1 79 ? 12.436 2.924 -1.973 1.00 98.69 79 LEU A N 1
ATOM 613 C CA . LEU A 1 79 ? 12.828 2.295 -3.238 1.00 98.69 79 LEU A CA 1
ATOM 614 C C . LEU A 1 79 ? 12.842 3.324 -4.377 1.00 98.69 79 LEU A C 1
ATOM 616 O O . LEU A 1 79 ? 13.847 3.466 -5.075 1.00 98.69 79 LEU A O 1
ATOM 620 N N . PHE A 1 80 ? 11.765 4.095 -4.545 1.00 98.56 80 PHE A N 1
ATOM 621 C CA . PHE A 1 80 ? 11.665 5.081 -5.629 1.00 98.56 80 PHE A CA 1
ATOM 622 C C . PHE A 1 80 ? 12.514 6.332 -5.395 1.00 98.56 80 PHE A C 1
ATOM 624 O O . PHE A 1 80 ? 12.997 6.929 -6.361 1.00 98.56 80 PHE A O 1
ATOM 631 N N . VAL A 1 81 ? 12.760 6.702 -4.136 1.00 98.25 81 VAL A N 1
ATOM 632 C CA . VAL A 1 81 ? 13.753 7.728 -3.791 1.00 98.25 81 VAL A CA 1
ATOM 633 C C . VAL A 1 81 ? 15.157 7.260 -4.189 1.00 98.25 81 VAL A C 1
ATOM 635 O O . VAL A 1 81 ? 15.870 7.997 -4.867 1.00 98.25 81 VAL A O 1
ATOM 638 N N . SER A 1 82 ? 15.536 6.021 -3.857 1.00 98.44 82 SER A N 1
ATOM 639 C CA . SER A 1 82 ? 16.821 5.416 -4.243 1.00 98.44 82 SER A CA 1
ATOM 640 C C . SER A 1 82 ? 16.980 5.281 -5.762 1.00 98.44 82 SER A C 1
ATOM 642 O O . SER A 1 82 ? 18.058 5.552 -6.297 1.00 98.44 82 SER A O 1
ATOM 644 N N . ALA A 1 83 ? 15.917 4.900 -6.473 1.00 98.00 83 ALA A N 1
ATOM 645 C CA . ALA A 1 83 ? 15.929 4.735 -7.925 1.00 98.00 83 ALA A CA 1
ATOM 646 C C . ALA A 1 83 ? 16.134 6.056 -8.685 1.00 98.00 83 ALA A C 1
ATOM 648 O O . ALA A 1 83 ? 16.713 6.057 -9.768 1.00 98.00 83 ALA A O 1
ATOM 649 N N . ARG A 1 84 ? 15.672 7.179 -8.122 1.00 97.44 84 ARG A N 1
ATOM 650 C CA . ARG A 1 84 ? 15.766 8.521 -8.727 1.00 97.44 84 ARG A CA 1
ATOM 651 C C . ARG A 1 84 ? 16.962 9.336 -8.238 1.00 97.44 84 ARG A C 1
ATOM 653 O O . ARG A 1 84 ? 17.177 10.450 -8.718 1.00 97.44 84 ARG A O 1
ATOM 660 N N . ALA A 1 85 ? 17.699 8.830 -7.257 1.00 96.94 85 ALA A N 1
ATOM 661 C CA . ALA A 1 85 ? 18.782 9.565 -6.633 1.00 96.94 85 ALA A CA 1
ATOM 662 C C . ALA A 1 85 ? 19.995 9.712 -7.555 1.00 96.94 85 ALA A C 1
ATOM 664 O O . ALA A 1 85 ? 20.385 8.793 -8.271 1.00 96.94 85 ALA A O 1
ATOM 665 N N . THR A 1 86 ? 20.614 10.889 -7.495 1.00 94.94 86 THR A N 1
ATOM 666 C CA . THR A 1 86 ? 21.882 11.198 -8.171 1.00 94.94 86 THR A CA 1
ATOM 667 C C . THR A 1 86 ? 23.078 11.129 -7.220 1.00 94.94 86 THR A C 1
ATOM 669 O O . THR A 1 86 ? 24.223 11.052 -7.665 1.00 94.94 86 THR A O 1
ATOM 672 N N . SER A 1 87 ? 22.827 11.155 -5.909 1.00 96.25 87 SER A N 1
ATOM 673 C CA . SER A 1 87 ? 23.809 10.879 -4.862 1.00 96.25 87 SER A CA 1
ATOM 674 C C . SER A 1 87 ? 24.077 9.371 -4.746 1.00 96.25 87 SER A C 1
ATOM 676 O O . SER A 1 87 ? 23.265 8.568 -5.191 1.00 96.25 87 SER A O 1
ATOM 678 N N . PRO A 1 88 ? 25.205 8.950 -4.143 1.00 96.88 88 PRO A N 1
ATOM 679 C CA . PRO A 1 88 ? 25.488 7.528 -3.915 1.00 96.88 88 PRO A CA 1
ATOM 680 C C . PRO A 1 88 ? 24.613 6.900 -2.816 1.00 96.88 88 PRO A C 1
ATOM 682 O O . PRO A 1 88 ? 24.520 5.674 -2.719 1.00 96.88 88 PRO A O 1
ATOM 685 N N . THR A 1 89 ? 24.012 7.728 -1.961 1.00 98.06 89 THR A N 1
ATOM 686 C CA . THR A 1 89 ? 23.129 7.312 -0.872 1.00 98.06 89 THR A CA 1
ATOM 687 C C . THR A 1 89 ? 21.910 8.219 -0.773 1.00 98.06 89 THR A C 1
ATOM 689 O O . THR A 1 89 ? 21.933 9.371 -1.217 1.00 98.06 89 THR A O 1
ATOM 692 N N . VAL A 1 90 ? 20.850 7.692 -0.163 1.00 97.12 90 VAL A N 1
ATOM 693 C CA . VAL A 1 90 ? 19.630 8.421 0.190 1.00 97.12 90 VAL A CA 1
ATOM 694 C C . VAL A 1 90 ? 19.321 8.236 1.663 1.00 97.12 90 VAL A C 1
ATOM 696 O O . VAL A 1 90 ? 19.537 7.162 2.219 1.00 97.12 90 VAL A O 1
ATOM 699 N N . THR A 1 91 ? 18.790 9.282 2.281 1.00 96.38 91 THR A N 1
ATOM 700 C CA . THR A 1 91 ? 18.308 9.238 3.658 1.00 96.38 91 THR A CA 1
ATOM 701 C C . THR A 1 91 ? 16.797 9.051 3.641 1.00 96.38 91 THR A C 1
ATOM 703 O O . THR A 1 91 ? 16.084 9.826 3.002 1.00 96.38 91 THR A O 1
ATOM 706 N N . CYS A 1 92 ? 16.301 8.006 4.295 1.00 93.31 92 CYS A N 1
ATOM 707 C CA . CYS A 1 92 ? 14.893 7.627 4.294 1.00 93.31 92 CYS A CA 1
ATOM 708 C C . CYS A 1 92 ? 14.443 7.228 5.701 1.00 93.31 92 CYS A C 1
ATOM 710 O O . CYS A 1 92 ? 15.146 6.521 6.417 1.00 93.31 92 CYS A O 1
ATOM 712 N N . GLN A 1 93 ? 13.241 7.654 6.081 1.00 88.19 93 GLN A N 1
ATOM 713 C CA . GLN A 1 93 ? 12.591 7.217 7.314 1.00 88.19 93 GLN A CA 1
ATOM 714 C C . GLN A 1 93 ? 11.986 5.825 7.107 1.00 88.19 93 GLN A C 1
ATOM 716 O O . GLN A 1 93 ? 11.176 5.677 6.189 1.00 88.19 93 GLN A O 1
ATOM 721 N N . VAL A 1 94 ? 12.320 4.866 7.974 1.00 88.00 94 VAL A N 1
ATOM 722 C CA . VAL A 1 94 ? 11.663 3.552 8.065 1.00 88.00 94 VAL A CA 1
ATOM 723 C C . VAL A 1 94 ? 11.383 3.247 9.538 1.00 88.00 94 VAL A C 1
ATOM 725 O O . VAL A 1 94 ? 12.273 3.293 10.382 1.00 88.00 94 VAL A O 1
ATOM 728 N N . GLY A 1 95 ? 10.122 2.987 9.874 1.00 82.56 95 GLY A N 1
ATOM 729 C CA . GLY A 1 95 ? 9.656 2.978 11.254 1.00 82.56 95 GLY A CA 1
ATOM 730 C C . GLY A 1 95 ? 9.925 4.323 11.940 1.00 82.56 95 GLY A C 1
ATOM 731 O O . GLY A 1 95 ? 9.614 5.394 11.408 1.00 82.56 95 GLY A O 1
ATOM 732 N N . HIS A 1 96 ? 10.526 4.268 13.128 1.00 74.81 96 HIS A N 1
ATOM 733 C CA . HIS A 1 96 ? 10.911 5.449 13.909 1.00 74.81 96 HIS A CA 1
ATOM 734 C C . HIS A 1 96 ? 12.334 5.937 13.628 1.00 74.81 96 HIS A C 1
ATOM 736 O O . HIS A 1 96 ? 12.684 7.038 14.054 1.00 74.81 96 HIS A O 1
ATOM 742 N N . ASP A 1 97 ? 13.112 5.184 12.853 1.00 79.81 97 ASP A N 1
ATOM 743 C CA . ASP A 1 97 ? 14.516 5.470 12.607 1.00 79.81 97 ASP A CA 1
ATOM 744 C C . ASP A 1 97 ? 14.749 6.090 11.223 1.00 79.81 97 ASP A C 1
ATOM 746 O O . ASP A 1 97 ? 14.033 5.850 10.243 1.00 79.81 97 ASP A O 1
ATOM 750 N N . GLU A 1 98 ? 15.784 6.921 11.153 1.00 89.88 98 GLU A N 1
ATOM 751 C CA . GLU A 1 98 ? 16.326 7.420 9.898 1.00 89.88 98 GLU A CA 1
ATOM 752 C C . GLU A 1 98 ? 17.427 6.467 9.422 1.00 89.88 98 GLU A C 1
ATOM 754 O O . GLU A 1 98 ? 18.364 6.149 10.157 1.00 89.88 98 GLU A O 1
ATOM 759 N N . HIS A 1 99 ? 17.317 6.020 8.176 1.00 91.62 99 HIS A N 1
ATOM 760 C CA . HIS A 1 99 ? 18.260 5.107 7.552 1.00 91.62 99 HIS A CA 1
ATOM 761 C C . HIS A 1 99 ? 18.948 5.773 6.364 1.00 91.62 99 HIS A C 1
ATOM 763 O O . HIS A 1 99 ? 18.336 6.531 5.612 1.00 91.62 99 HIS A O 1
ATOM 769 N N . VAL A 1 100 ? 20.225 5.445 6.169 1.00 97.12 100 VAL A N 1
ATOM 770 C CA . VAL A 1 100 ? 20.990 5.823 4.978 1.00 97.12 100 VAL A CA 1
ATOM 771 C C . VAL A 1 100 ? 21.138 4.584 4.105 1.00 97.12 100 VAL A C 1
ATOM 773 O O . VAL A 1 100 ? 21.849 3.655 4.476 1.00 97.12 100 VAL A O 1
ATOM 776 N N . PHE A 1 101 ? 20.467 4.568 2.958 1.00 97.88 101 PHE A N 1
ATOM 777 C CA . PHE A 1 101 ? 20.482 3.453 2.011 1.00 97.88 101 PHE A CA 1
ATOM 778 C C . PHE A 1 101 ? 21.315 3.776 0.776 1.00 97.88 101 PHE A C 1
ATOM 780 O O . PHE A 1 101 ? 21.505 4.948 0.429 1.00 97.88 101 PHE A O 1
ATOM 787 N N . ARG A 1 102 ? 21.779 2.745 0.063 1.00 97.94 102 ARG A N 1
ATOM 788 C CA . ARG A 1 102 ? 22.405 2.943 -1.249 1.00 97.94 102 ARG A CA 1
ATOM 789 C C . ARG A 1 102 ? 21.386 3.388 -2.282 1.00 97.94 102 ARG A C 1
ATOM 791 O O . ARG A 1 102 ? 20.246 2.924 -2.323 1.00 97.94 102 ARG A O 1
ATOM 798 N N . SER A 1 103 ? 21.834 4.296 -3.135 1.00 97.38 103 SER A N 1
ATOM 799 C CA . SER A 1 103 ? 21.124 4.685 -4.351 1.00 97.38 103 SER A CA 1
ATOM 800 C C . SER A 1 103 ? 21.313 3.643 -5.454 1.00 97.38 103 SER A C 1
ATOM 802 O O . SER A 1 103 ? 22.203 2.796 -5.365 1.00 97.38 103 SER A O 1
ATOM 804 N N . GLY A 1 104 ? 20.496 3.719 -6.506 1.00 95.00 104 GLY A N 1
ATOM 805 C CA . GLY A 1 104 ? 20.610 2.822 -7.660 1.00 95.00 104 GLY A CA 1
ATOM 806 C C . GLY A 1 104 ? 19.594 1.682 -7.682 1.00 95.00 104 GLY A C 1
ATOM 807 O O . GLY A 1 104 ? 19.820 0.684 -8.357 1.00 95.00 104 GLY A O 1
ATOM 808 N N . ALA A 1 105 ? 18.450 1.836 -7.008 1.00 96.25 105 ALA A N 1
ATOM 809 C CA . ALA A 1 105 ? 17.360 0.857 -7.049 1.00 96.25 105 ALA A CA 1
ATOM 810 C C . ALA A 1 105 ? 16.604 0.785 -8.400 1.00 96.25 105 ALA A C 1
ATOM 812 O O . ALA A 1 105 ? 15.594 0.093 -8.496 1.00 96.25 105 ALA A O 1
ATOM 813 N N . GLY A 1 106 ? 17.067 1.489 -9.443 1.00 95.38 106 GLY A N 1
ATOM 814 C CA . GLY A 1 106 ? 16.414 1.590 -10.757 1.00 95.38 106 GLY A CA 1
ATOM 815 C C . GLY A 1 106 ? 15.972 0.251 -11.367 1.00 95.38 106 GLY A C 1
ATOM 816 O O . GLY A 1 106 ? 14.805 0.140 -11.734 1.00 95.38 106 GLY A O 1
ATOM 817 N N . PRO A 1 107 ? 16.823 -0.795 -11.399 1.00 95.56 107 PRO A N 1
ATOM 818 C CA . PRO A 1 107 ? 16.439 -2.111 -11.925 1.00 95.56 107 PRO A CA 1
ATOM 819 C C . PRO A 1 107 ? 15.259 -2.788 -11.204 1.00 95.56 107 PRO A C 1
ATOM 821 O O . PRO A 1 107 ? 14.619 -3.662 -11.777 1.00 95.56 107 PRO A O 1
ATOM 824 N N . TRP A 1 108 ? 14.952 -2.388 -9.966 1.00 95.56 108 TRP A N 1
ATOM 825 C CA . TRP A 1 108 ? 13.852 -2.931 -9.155 1.00 95.56 108 TRP A CA 1
ATOM 826 C C . TRP A 1 108 ? 12.663 -1.972 -9.031 1.00 95.56 108 TRP A C 1
ATOM 828 O O . TRP A 1 108 ? 11.652 -2.298 -8.406 1.00 95.56 108 TRP A O 1
ATOM 838 N N . ALA A 1 109 ? 12.750 -0.794 -9.647 1.00 96.81 109 ALA A N 1
ATOM 839 C CA . ALA A 1 109 ? 11.706 0.223 -9.668 1.00 96.81 109 ALA A CA 1
ATOM 840 C C . ALA A 1 109 ? 10.664 -0.040 -10.765 1.00 96.81 109 ALA A C 1
ATOM 842 O O . ALA A 1 109 ? 10.246 0.875 -11.465 1.00 96.81 109 ALA A O 1
ATOM 843 N N . HIS A 1 110 ? 10.247 -1.295 -10.927 1.00 97.50 110 HIS A N 1
ATOM 844 C CA . HIS A 1 110 ? 9.258 -1.691 -11.925 1.00 97.50 110 HIS A CA 1
ATOM 845 C C . HIS A 1 110 ? 7.821 -1.342 -11.505 1.00 97.50 110 HIS A C 1
ATOM 847 O O . HIS A 1 110 ? 7.529 -1.064 -10.339 1.00 97.50 110 HIS A O 1
ATOM 853 N N . ALA A 1 111 ? 6.889 -1.413 -12.461 1.00 97.69 111 ALA A N 1
ATOM 854 C CA . ALA A 1 111 ? 5.503 -0.977 -12.277 1.00 97.69 111 ALA A CA 1
ATOM 855 C C . ALA A 1 111 ? 4.763 -1.687 -11.127 1.00 97.69 111 ALA A C 1
ATOM 857 O O . ALA A 1 111 ? 4.039 -1.031 -10.384 1.00 97.69 111 ALA A O 1
ATOM 858 N N . GLY A 1 112 ? 4.984 -2.993 -10.922 1.00 97.00 112 GLY A N 1
ATOM 859 C CA . GLY A 1 112 ? 4.413 -3.716 -9.774 1.00 97.00 112 GLY A CA 1
ATOM 860 C C . GLY A 1 112 ? 4.784 -3.105 -8.413 1.00 97.00 112 GLY A C 1
ATOM 861 O O . GLY A 1 112 ? 3.900 -2.807 -7.614 1.00 97.00 112 GLY A O 1
ATOM 862 N N . ASN A 1 113 ? 6.073 -2.827 -8.176 1.00 98.44 113 ASN A N 1
ATOM 863 C CA . ASN A 1 113 ? 6.530 -2.191 -6.936 1.00 98.44 113 ASN A CA 1
ATOM 864 C C . ASN A 1 113 ? 5.994 -0.761 -6.801 1.00 98.44 113 ASN A C 1
ATOM 866 O O . ASN A 1 113 ? 5.695 -0.323 -5.691 1.00 98.44 113 ASN A O 1
ATOM 870 N N . TRP A 1 114 ? 5.837 -0.045 -7.919 1.00 98.81 114 TRP A N 1
ATOM 871 C CA . TRP A 1 114 ? 5.266 1.303 -7.916 1.00 98.81 114 TRP A CA 1
ATOM 872 C C . TRP A 1 114 ? 3.799 1.290 -7.501 1.00 98.81 114 TRP A C 1
ATOM 874 O O . TRP A 1 114 ? 3.416 2.063 -6.627 1.00 98.81 114 TRP A O 1
ATOM 884 N N . LEU A 1 115 ? 2.999 0.374 -8.059 1.00 98.69 115 LEU A N 1
ATOM 885 C CA . LEU A 1 115 ? 1.599 0.204 -7.674 1.00 98.69 115 LEU A CA 1
ATOM 886 C C . LEU A 1 115 ? 1.479 -0.134 -6.189 1.00 98.69 115 LEU A C 1
ATOM 888 O O . LEU A 1 115 ? 0.728 0.530 -5.485 1.00 98.69 115 LEU A O 1
ATOM 892 N N . THR A 1 116 ? 2.263 -1.090 -5.686 1.00 98.75 116 THR A N 1
ATOM 893 C CA . THR A 1 116 ? 2.281 -1.429 -4.255 1.00 98.75 116 THR A CA 1
ATOM 894 C C . THR A 1 116 ? 2.620 -0.218 -3.384 1.00 98.75 116 THR A C 1
ATOM 896 O O . THR A 1 116 ? 1.898 0.067 -2.429 1.00 98.75 116 THR A O 1
ATOM 899 N N . ALA A 1 117 ? 3.674 0.535 -3.720 1.00 98.81 117 ALA A N 1
ATOM 900 C CA . ALA A 1 117 ? 4.064 1.733 -2.975 1.00 98.81 117 ALA A CA 1
ATOM 901 C C . ALA A 1 117 ? 2.976 2.821 -3.004 1.00 98.81 117 ALA A C 1
ATOM 903 O O . ALA A 1 117 ? 2.687 3.421 -1.968 1.00 98.81 117 ALA A O 1
ATOM 904 N N . PHE A 1 118 ? 2.346 3.041 -4.162 1.00 98.88 118 PHE A N 1
ATOM 905 C CA . PHE A 1 118 ? 1.250 3.995 -4.334 1.00 98.88 118 PHE A CA 1
ATOM 906 C C . PHE A 1 118 ? 0.005 3.582 -3.537 1.00 98.88 118 PHE A C 1
ATOM 908 O O . PHE A 1 118 ? -0.578 4.395 -2.824 1.00 98.88 118 PHE A O 1
ATOM 915 N N . TRP A 1 119 ? -0.384 2.305 -3.571 1.00 98.88 119 TRP A N 1
ATOM 916 C CA . TRP A 1 119 ? -1.514 1.816 -2.780 1.00 98.88 119 TRP A CA 1
ATOM 917 C C . TRP A 1 119 ? -1.288 1.987 -1.287 1.00 98.88 119 TRP A C 1
ATOM 919 O O . TRP A 1 119 ? -2.162 2.498 -0.588 1.00 98.88 119 TRP A O 1
ATOM 929 N N . LEU A 1 120 ? -0.103 1.621 -0.803 1.00 98.81 120 LEU A N 1
ATOM 930 C CA . LEU A 1 120 ? 0.262 1.794 0.597 1.00 98.81 120 LEU A CA 1
ATOM 931 C C . LEU A 1 120 ? 0.276 3.276 1.003 1.00 98.81 120 LEU A C 1
ATOM 933 O O . LEU A 1 120 ? -0.177 3.602 2.099 1.00 98.81 120 LEU A O 1
ATOM 937 N N . SER A 1 121 ? 0.726 4.190 0.134 1.00 98.50 121 SER A N 1
ATOM 938 C CA . SER A 1 121 ? 0.692 5.628 0.431 1.00 98.50 121 SER A CA 1
ATOM 939 C C . SER A 1 121 ? -0.737 6.178 0.501 1.00 98.50 121 SER A C 1
ATOM 941 O O . SER A 1 121 ? -1.029 6.966 1.404 1.00 98.50 121 SER A O 1
ATOM 943 N N . CYS A 1 122 ? -1.649 5.711 -0.363 1.00 98.25 122 CYS A N 1
ATOM 944 C CA . CYS A 1 122 ? -3.079 6.028 -0.280 1.00 98.25 122 CYS A CA 1
ATOM 945 C C . CYS A 1 122 ? -3.716 5.481 1.005 1.00 98.25 122 CYS A C 1
ATOM 947 O O . CYS A 1 122 ? -4.399 6.220 1.713 1.00 98.25 122 CYS A O 1
ATOM 949 N N . VAL A 1 123 ? -3.456 4.216 1.352 1.00 98.38 123 VAL A N 1
ATOM 950 C CA . VAL A 1 123 ? -3.970 3.599 2.588 1.00 98.38 123 VAL A CA 1
ATOM 951 C C . VAL A 1 123 ? -3.440 4.324 3.827 1.00 98.38 123 VAL A C 1
ATOM 953 O O . VAL A 1 123 ? -4.185 4.551 4.779 1.00 98.38 123 VAL A O 1
ATOM 956 N N . CYS A 1 124 ? -2.190 4.782 3.819 1.00 96.25 124 CYS A N 1
ATOM 957 C CA . CYS A 1 124 ? -1.649 5.575 4.920 1.00 96.25 124 CYS A CA 1
ATOM 958 C C . CYS A 1 124 ? -2.076 7.057 4.907 1.00 96.25 124 CYS A C 1
ATOM 960 O O . CYS A 1 124 ? -1.742 7.775 5.848 1.00 96.25 124 CYS A O 1
ATOM 962 N N . ARG A 1 125 ? -2.778 7.530 3.862 1.00 94.75 125 ARG A N 1
ATOM 963 C CA . ARG A 1 125 ? -3.044 8.956 3.573 1.00 94.75 125 ARG A CA 1
ATOM 964 C C . ARG A 1 125 ? -1.793 9.837 3.651 1.00 94.75 125 ARG A C 1
ATOM 966 O O . ARG A 1 125 ? -1.861 11.013 4.013 1.00 94.75 125 ARG A O 1
ATOM 973 N N . ASP A 1 126 ? -0.633 9.294 3.281 1.00 93.69 126 ASP A N 1
ATOM 974 C CA . ASP A 1 126 ? 0.608 10.067 3.264 1.00 93.69 126 ASP A CA 1
ATOM 975 C C . ASP A 1 126 ? 0.689 10.865 1.960 1.00 93.69 126 ASP A C 1
ATOM 977 O O . ASP A 1 126 ? 1.166 10.400 0.917 1.00 93.69 126 ASP A O 1
ATOM 981 N N . ARG A 1 127 ? 0.141 12.082 2.011 1.00 92.56 127 ARG A N 1
ATOM 982 C CA . ARG A 1 127 ? -0.018 12.934 0.833 1.00 92.56 127 ARG A CA 1
ATOM 983 C C . ARG A 1 127 ? 1.328 13.298 0.198 1.00 92.56 127 ARG A C 1
ATOM 985 O O . ARG A 1 127 ? 1.438 13.245 -1.020 1.00 92.56 127 ARG A O 1
ATOM 992 N N . GLN A 1 128 ? 2.347 13.594 1.009 1.00 93.75 128 GLN A N 1
ATOM 993 C CA . GLN A 1 128 ? 3.678 13.961 0.514 1.00 93.75 128 GLN A CA 1
ATOM 994 C C . GLN A 1 128 ? 4.319 12.806 -0.255 1.00 93.75 128 GLN A C 1
ATOM 996 O O . GLN A 1 128 ? 4.826 13.001 -1.356 1.00 93.75 128 GLN A O 1
ATOM 1001 N N . ARG A 1 129 ? 4.283 11.588 0.294 1.00 97.00 129 ARG A N 1
ATOM 1002 C CA . ARG A 1 129 ? 4.871 10.429 -0.388 1.00 97.00 129 ARG A CA 1
ATOM 1003 C C . ARG A 1 129 ? 4.080 10.032 -1.625 1.00 97.00 129 ARG A C 1
ATOM 1005 O O . ARG A 1 129 ? 4.682 9.608 -2.607 1.00 97.00 129 ARG A O 1
ATOM 1012 N N . THR A 1 130 ? 2.761 10.215 -1.605 1.00 98.25 130 THR A N 1
ATOM 1013 C CA . THR A 1 130 ? 1.923 10.011 -2.794 1.00 98.25 130 THR A CA 1
ATOM 1014 C C . THR A 1 130 ? 2.260 11.033 -3.886 1.00 98.25 130 THR A C 1
ATOM 1016 O O . THR A 1 130 ? 2.435 10.646 -5.041 1.00 98.25 130 THR A O 1
ATOM 1019 N N . ASP A 1 131 ? 2.445 12.312 -3.524 1.00 97.81 131 ASP A N 1
ATOM 1020 C CA . ASP A 1 131 ? 2.918 13.360 -4.438 1.00 97.81 131 ASP A CA 1
ATOM 1021 C C . ASP A 1 131 ? 4.281 12.971 -5.045 1.00 97.81 131 ASP A C 1
ATOM 1023 O O . ASP A 1 131 ? 4.430 12.979 -6.267 1.00 97.81 131 ASP A O 1
ATOM 1027 N N . ASP A 1 132 ? 5.248 12.548 -4.222 1.00 97.81 132 ASP A N 1
ATOM 1028 C CA . ASP A 1 132 ? 6.586 12.135 -4.671 1.00 97.81 132 ASP A CA 1
ATOM 1029 C C . ASP A 1 132 ? 6.552 10.927 -5.626 1.00 97.81 132 ASP A C 1
ATOM 1031 O O . ASP A 1 132 ? 7.263 10.918 -6.639 1.00 97.81 132 ASP A O 1
ATOM 1035 N N . LEU A 1 133 ? 5.733 9.912 -5.316 1.00 98.75 133 LEU A N 1
ATOM 1036 C CA . LEU A 1 133 ? 5.530 8.722 -6.154 1.00 98.75 133 LEU A CA 1
ATOM 1037 C C . LEU A 1 133 ? 4.896 9.087 -7.498 1.00 98.75 133 LEU A C 1
ATOM 1039 O O . LEU A 1 133 ? 5.265 8.512 -8.525 1.00 98.75 133 LEU A O 1
ATOM 1043 N N . CYS A 1 134 ? 4.005 10.081 -7.520 1.00 98.56 134 CYS A N 1
ATOM 1044 C CA . CYS A 1 134 ? 3.423 10.591 -8.759 1.00 98.56 134 CYS A CA 1
ATOM 1045 C C . CYS A 1 134 ? 4.411 11.387 -9.623 1.00 98.56 134 CYS A C 1
ATOM 1047 O O . CYS A 1 134 ? 4.129 11.628 -10.792 1.00 98.56 134 CYS A O 1
ATOM 1049 N N . GLN A 1 135 ? 5.574 11.768 -9.085 1.00 97.75 135 GLN A N 1
ATOM 1050 C CA . GLN A 1 135 ? 6.669 12.374 -9.853 1.00 97.75 135 GLN A CA 1
ATOM 1051 C C . GLN A 1 135 ? 7.657 11.340 -10.423 1.00 97.75 135 GLN A C 1
ATOM 1053 O O . GLN A 1 135 ? 8.658 11.725 -11.031 1.00 97.75 135 GLN A O 1
ATOM 1058 N N . VAL A 1 136 ? 7.449 10.037 -10.200 1.00 98.44 136 VAL A N 1
ATOM 1059 C CA . VAL A 1 136 ? 8.288 8.986 -10.797 1.00 98.44 136 VAL A CA 1
ATOM 1060 C C . VAL A 1 136 ? 7.963 8.880 -12.293 1.00 98.44 136 VAL A C 1
ATOM 1062 O O . VAL A 1 136 ? 6.812 8.606 -12.634 1.00 98.44 136 VAL A O 1
ATOM 1065 N N . PRO A 1 137 ? 8.939 9.055 -13.205 1.00 97.94 137 PRO A N 1
ATOM 1066 C CA . PRO A 1 137 ? 8.680 8.913 -14.633 1.00 97.94 137 PRO A CA 1
ATOM 1067 C C . PRO A 1 137 ? 8.263 7.481 -14.976 1.00 97.94 137 PRO A C 1
ATOM 1069 O O . PRO A 1 137 ? 8.970 6.532 -14.643 1.00 97.94 137 PRO A O 1
ATOM 1072 N N . VAL A 1 138 ? 7.165 7.308 -15.711 1.00 98.19 138 VAL A N 1
ATOM 1073 C CA . VAL A 1 138 ? 6.720 5.971 -16.149 1.00 98.19 138 VAL A CA 1
ATOM 1074 C C . VAL A 1 138 ? 7.736 5.309 -17.091 1.00 98.19 138 VAL A C 1
ATOM 1076 O O . VAL A 1 138 ? 7.830 4.085 -17.129 1.00 98.19 138 VAL A O 1
ATOM 1079 N N . SER A 1 139 ? 8.582 6.091 -17.774 1.00 97.69 139 SER A N 1
ATOM 1080 C CA . SER A 1 139 ? 9.725 5.563 -18.532 1.00 97.69 139 SER A CA 1
ATOM 1081 C C . SER A 1 139 ? 10.707 4.782 -17.652 1.00 97.69 139 SER A C 1
ATOM 1083 O O . SER A 1 139 ? 11.183 3.739 -18.080 1.00 97.69 139 SER A O 1
ATOM 1085 N N . LEU A 1 140 ? 10.939 5.213 -16.408 1.00 97.50 140 LEU A N 1
ATOM 1086 C CA . LEU A 1 140 ? 11.794 4.498 -15.455 1.00 97.50 140 LEU A CA 1
ATOM 1087 C C . LEU A 1 140 ? 11.166 3.156 -15.045 1.00 97.50 140 LEU A C 1
ATOM 1089 O O . LEU A 1 140 ? 11.855 2.140 -15.004 1.00 97.50 140 LEU A O 1
ATOM 1093 N N . LEU A 1 141 ? 9.844 3.124 -14.831 1.00 98.25 141 LEU A N 1
ATOM 1094 C CA . LEU A 1 141 ? 9.116 1.875 -14.557 1.00 98.25 141 LEU A CA 1
ATOM 1095 C C . LEU A 1 141 ? 9.204 0.898 -15.738 1.00 98.25 141 LEU A C 1
ATOM 1097 O O . LEU A 1 141 ? 9.262 -0.320 -15.558 1.00 98.25 141 LEU A O 1
ATOM 1101 N N . ARG A 1 142 ? 9.172 1.447 -16.954 1.00 97.25 142 ARG A N 1
ATOM 1102 C CA . ARG A 1 142 ? 9.231 0.712 -18.218 1.00 97.25 142 ARG A CA 1
ATOM 1103 C C . ARG A 1 142 ? 10.623 0.163 -18.511 1.00 97.25 142 ARG A C 1
ATOM 1105 O O . ARG A 1 142 ? 10.725 -0.958 -18.994 1.00 97.25 142 ARG A O 1
ATOM 1112 N N . GLU A 1 143 ? 11.673 0.907 -18.179 1.00 96.38 143 GLU A N 1
ATOM 1113 C CA . GLU A 1 143 ? 13.068 0.461 -18.286 1.00 96.38 143 GLU A CA 1
ATOM 1114 C C . GLU A 1 143 ? 13.367 -0.736 -17.375 1.00 96.38 143 GLU A C 1
ATOM 1116 O O . GLU A 1 143 ? 14.060 -1.659 -17.799 1.00 96.38 143 GLU A O 1
ATOM 1121 N N . ALA A 1 144 ? 12.799 -0.766 -16.163 1.00 93.50 144 ALA A N 1
ATOM 1122 C CA . ALA A 1 144 ? 12.885 -1.931 -15.277 1.00 93.50 144 ALA A CA 1
ATOM 1123 C C . ALA A 1 144 ? 12.139 -3.166 -15.841 1.00 93.50 144 ALA A C 1
ATOM 1125 O O . ALA A 1 144 ? 12.501 -4.302 -15.539 1.00 93.50 144 ALA A O 1
ATOM 1126 N N . GLY A 1 145 ? 11.152 -2.946 -16.719 1.00 88.25 145 GLY A N 1
ATOM 1127 C CA . GLY A 1 145 ? 10.536 -3.965 -17.572 1.00 88.25 145 GLY A CA 1
ATOM 1128 C C . GLY A 1 145 ? 9.676 -5.009 -16.849 1.00 88.25 145 GLY A C 1
ATOM 1129 O O . GLY A 1 145 ? 9.364 -4.888 -15.667 1.00 88.25 145 GLY A O 1
ATOM 1130 N N . GLY A 1 146 ? 9.267 -6.040 -17.599 1.00 88.25 146 GLY A N 1
ATOM 1131 C CA . GLY A 1 146 ? 8.613 -7.245 -17.065 1.00 88.25 146 GLY A CA 1
ATOM 1132 C C . GLY A 1 146 ? 7.081 -7.257 -17.064 1.00 88.25 146 GLY A C 1
ATOM 1133 O O . GLY A 1 146 ? 6.500 -8.214 -16.557 1.00 88.25 146 GLY A O 1
ATOM 1134 N N . PHE A 1 147 ? 6.420 -6.245 -17.635 1.00 91.88 147 PHE A N 1
ATOM 1135 C CA . PHE A 1 147 ? 4.962 -6.120 -17.593 1.00 91.88 147 PHE A CA 1
ATOM 1136 C C . PHE A 1 147 ? 4.348 -5.747 -18.946 1.00 91.88 147 PHE A C 1
ATOM 1138 O O . PHE A 1 147 ? 4.997 -5.146 -19.799 1.00 91.88 147 PHE A O 1
ATOM 1145 N N . ASP A 1 148 ? 3.072 -6.093 -19.100 1.00 92.44 148 ASP A N 1
ATOM 1146 C CA . ASP A 1 148 ? 2.203 -5.670 -20.197 1.00 92.44 148 ASP A CA 1
ATOM 1147 C C . ASP A 1 148 ? 1.967 -4.151 -20.225 1.00 92.44 148 ASP A C 1
ATOM 1149 O O . ASP A 1 148 ? 1.939 -3.495 -19.183 1.00 92.44 148 ASP A O 1
ATOM 1153 N N . GLU A 1 149 ? 1.689 -3.599 -21.412 1.00 93.69 149 GLU A N 1
ATOM 1154 C CA . GLU A 1 149 ? 1.490 -2.154 -21.619 1.00 93.69 149 GLU A CA 1
ATOM 1155 C C . GLU A 1 149 ? 0.429 -1.524 -20.709 1.00 93.69 149 GLU A C 1
ATOM 1157 O O . GLU A 1 149 ? 0.607 -0.395 -20.243 1.00 93.69 149 GLU A O 1
ATOM 1162 N N . TYR A 1 150 ? -0.645 -2.263 -20.406 1.00 93.88 150 TYR A N 1
ATOM 1163 C CA . TYR A 1 150 ? -1.752 -1.759 -19.595 1.00 93.88 150 TYR A CA 1
ATOM 1164 C C . TYR A 1 150 ? -1.289 -1.270 -18.218 1.00 93.88 150 TYR A C 1
ATOM 1166 O O . TYR A 1 150 ? -1.871 -0.329 -17.683 1.00 93.88 150 TYR A O 1
ATOM 1174 N N . ILE A 1 151 ? -0.238 -1.871 -17.638 1.00 96.06 151 ILE A N 1
ATOM 1175 C CA . ILE A 1 151 ? 0.221 -1.498 -16.296 1.00 96.06 151 ILE A CA 1
ATOM 1176 C C . ILE A 1 151 ? 0.831 -0.096 -16.288 1.00 96.06 151 ILE A C 1
ATOM 1178 O O . ILE A 1 151 ? 0.713 0.631 -15.303 1.00 96.06 151 ILE A O 1
ATOM 1182 N N . TYR A 1 152 ? 1.480 0.293 -17.388 1.00 97.88 152 TYR A N 1
ATOM 1183 C CA . TYR A 1 152 ? 2.094 1.606 -17.526 1.00 97.88 152 TYR A CA 1
ATOM 1184 C C . TYR A 1 152 ? 1.017 2.660 -17.759 1.00 97.88 152 TYR A C 1
ATOM 1186 O O . TYR A 1 152 ? 1.035 3.689 -17.089 1.00 97.88 152 TYR A O 1
ATOM 1194 N N . SER A 1 153 ? 0.029 2.371 -18.613 1.00 98.06 153 SER A N 1
ATOM 1195 C CA . SER A 1 153 ? -1.162 3.220 -18.751 1.00 98.06 153 SER A CA 1
ATOM 1196 C C . SER A 1 153 ? -1.920 3.351 -17.432 1.00 98.06 153 SER A C 1
ATOM 1198 O O . SER A 1 153 ? -2.422 4.426 -17.112 1.00 98.06 153 SER A O 1
ATOM 1200 N N . TRP A 1 154 ? -1.953 2.289 -16.625 1.00 98.44 154 TRP A N 1
ATOM 1201 C CA . TRP A 1 154 ? -2.574 2.3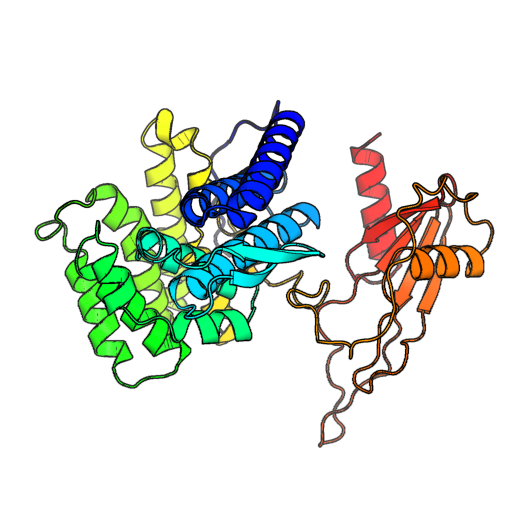22 -15.308 1.00 98.44 154 TRP A CA 1
ATOM 1202 C C . TRP A 1 154 ? -1.820 3.219 -14.327 1.00 98.44 154 TRP A C 1
ATOM 1204 O O . TRP A 1 154 ? -2.437 4.043 -13.653 1.00 98.44 154 TRP A O 1
ATOM 1214 N N . ALA A 1 155 ? -0.489 3.127 -14.293 1.00 98.69 155 ALA A N 1
ATOM 1215 C CA . ALA A 1 155 ? 0.336 4.040 -13.510 1.00 98.69 155 ALA A CA 1
ATOM 1216 C C . ALA A 1 155 ? 0.122 5.501 -13.941 1.00 98.69 155 ALA A C 1
ATOM 1218 O O . ALA A 1 155 ? -0.111 6.359 -13.091 1.00 98.69 155 ALA A O 1
ATOM 1219 N N . GLU A 1 156 ? 0.107 5.782 -15.248 1.00 98.69 156 GLU A N 1
ATOM 1220 C CA . GLU A 1 156 ? -0.184 7.121 -15.779 1.00 98.69 156 GLU A CA 1
ATOM 1221 C C . GLU A 1 156 ? -1.587 7.609 -15.387 1.00 98.69 156 GLU A C 1
ATOM 1223 O O . GLU A 1 156 ? -1.748 8.772 -15.027 1.00 98.69 156 GLU A O 1
ATOM 1228 N N . ALA A 1 157 ? -2.602 6.740 -15.410 1.00 98.75 157 ALA A N 1
ATOM 1229 C CA . ALA A 1 157 ? -3.960 7.091 -15.000 1.00 98.75 157 ALA A CA 1
ATOM 1230 C C . ALA A 1 157 ? -4.032 7.454 -13.510 1.00 98.75 157 ALA A C 1
ATOM 1232 O O . ALA A 1 157 ? -4.685 8.429 -13.145 1.00 98.75 157 ALA A O 1
ATOM 1233 N N . LEU A 1 158 ? -3.330 6.718 -12.645 1.00 98.81 158 LEU A N 1
ATOM 1234 C CA . LEU A 1 158 ? -3.267 7.009 -11.210 1.00 98.81 158 LEU A CA 1
ATOM 1235 C C . LEU A 1 158 ? -2.518 8.312 -10.919 1.00 98.81 158 LEU A C 1
ATOM 1237 O O . LEU A 1 158 ? -2.987 9.121 -10.117 1.00 98.81 158 LEU A O 1
ATOM 1241 N N . GLN A 1 159 ? -1.404 8.552 -11.616 1.00 98.75 159 GLN A N 1
ATOM 1242 C CA . GLN A 1 159 ? -0.685 9.825 -11.557 1.00 98.75 159 GLN A CA 1
ATOM 1243 C C . GLN A 1 159 ? -1.578 10.983 -12.013 1.00 98.75 159 GLN A C 1
ATOM 1245 O O . GLN A 1 159 ? -1.682 11.992 -11.315 1.00 98.75 159 GLN A O 1
ATOM 1250 N N . ALA A 1 160 ? -2.272 10.824 -13.143 1.00 98.56 160 ALA A N 1
ATOM 1251 C CA . ALA A 1 160 ? -3.183 11.826 -13.678 1.00 98.56 160 ALA A CA 1
ATOM 1252 C C . ALA A 1 160 ? -4.373 12.084 -12.744 1.00 98.56 160 ALA A C 1
ATOM 1254 O O . ALA A 1 160 ? -4.747 13.237 -12.547 1.00 98.56 160 ALA A O 1
ATOM 1255 N N . TYR A 1 161 ? -4.932 11.047 -12.113 1.00 98.25 161 TYR A N 1
ATOM 1256 C CA . TYR A 1 161 ? -5.994 11.189 -11.117 1.00 98.25 161 TYR A CA 1
ATOM 1257 C C . TYR A 1 161 ? -5.521 12.020 -9.924 1.00 98.25 161 TYR A C 1
ATOM 1259 O O . TYR A 1 161 ? -6.132 13.034 -9.579 1.00 98.25 161 TYR A O 1
ATOM 1267 N N . TRP A 1 162 ? -4.400 11.621 -9.324 1.00 97.94 162 TRP A N 1
ATOM 1268 C CA . TRP A 1 162 ? -3.874 12.253 -8.120 1.00 97.94 162 TRP A CA 1
ATOM 1269 C C . TRP A 1 162 ? -3.443 13.706 -8.356 1.00 97.94 162 TRP A C 1
ATOM 1271 O O . TRP A 1 162 ? -3.779 14.605 -7.580 1.00 97.94 162 TRP A O 1
ATOM 1281 N N . LEU A 1 163 ? -2.744 13.950 -9.467 1.00 96.50 163 LEU A N 1
ATOM 1282 C CA . LEU A 1 163 ? -2.267 15.273 -9.874 1.00 96.50 163 LEU A CA 1
ATOM 1283 C C . LEU A 1 163 ? -3.339 16.107 -10.596 1.00 96.50 163 LEU A C 1
ATOM 1285 O O . LEU A 1 163 ? -3.060 17.246 -10.972 1.00 96.50 163 LEU A O 1
ATOM 1289 N N . LYS A 1 164 ? -4.556 15.572 -10.769 1.00 96.00 164 LYS A N 1
ATOM 1290 C CA . LYS A 1 164 ? -5.692 16.218 -11.450 1.00 96.00 164 LYS A CA 1
ATOM 1291 C C . LYS A 1 164 ? -5.357 16.680 -12.874 1.00 96.00 164 LYS A C 1
ATOM 1293 O O . LYS A 1 164 ? -5.697 17.795 -13.271 1.00 96.00 164 LYS A O 1
ATOM 1298 N N . GLN A 1 165 ? -4.668 15.831 -13.630 1.00 95.69 165 GLN A N 1
ATOM 1299 C CA . GLN A 1 165 ? -4.290 16.102 -15.014 1.00 95.69 165 GLN A CA 1
ATOM 1300 C C . GLN A 1 165 ? -5.440 15.802 -15.991 1.00 95.69 165 GLN A C 1
ATOM 1302 O O . GLN A 1 165 ? -6.226 14.879 -15.753 1.00 95.69 165 GLN A O 1
ATOM 1307 N N . PRO A 1 166 ? -5.564 16.571 -17.089 1.00 94.62 166 PRO A N 1
ATOM 1308 C CA . PRO A 1 166 ? -6.659 16.421 -18.048 1.00 94.62 166 PRO A CA 1
ATOM 1309 C C . PRO A 1 166 ? -6.643 15.087 -18.811 1.00 94.62 166 PRO A C 1
ATOM 1311 O O . PRO A 1 166 ? -7.694 14.629 -19.249 1.00 94.62 166 PRO A O 1
ATOM 1314 N N . GLU A 1 167 ? -5.488 14.433 -18.932 1.00 94.62 167 GLU A N 1
ATOM 1315 C CA . GLU A 1 167 ? -5.300 13.170 -19.658 1.00 94.62 167 GLU A CA 1
ATOM 1316 C C . GLU A 1 167 ? -5.844 11.941 -18.907 1.00 94.62 167 GLU A C 1
ATOM 1318 O O . GLU A 1 167 ? -5.807 10.832 -19.441 1.00 94.62 167 GLU A O 1
ATOM 1323 N N . LEU A 1 168 ? -6.366 12.108 -17.682 1.00 95.12 168 LEU A N 1
ATOM 1324 C CA . LEU A 1 168 ? -6.890 11.020 -16.847 1.00 95.12 168 LEU A CA 1
ATOM 1325 C C . LEU A 1 168 ? -7.830 10.079 -17.612 1.00 95.12 168 LEU A C 1
ATOM 1327 O O . LEU A 1 168 ? -7.671 8.863 -17.533 1.00 95.12 168 LEU A O 1
ATOM 1331 N N . GLY A 1 169 ? -8.805 10.633 -18.339 1.00 89.38 169 GLY A N 1
ATOM 1332 C CA . GLY A 1 169 ? -9.798 9.838 -19.065 1.00 89.38 169 GLY A CA 1
ATOM 1333 C C . GLY A 1 169 ? -9.162 8.923 -20.111 1.00 89.38 169 GLY A C 1
ATOM 1334 O O . GLY A 1 169 ? -9.449 7.727 -20.132 1.00 89.38 169 GLY A O 1
ATOM 1335 N N . ASP A 1 170 ? -8.249 9.468 -20.916 1.00 94.75 170 ASP A N 1
ATOM 1336 C CA . ASP A 1 170 ? -7.564 8.736 -21.984 1.00 94.75 170 ASP A CA 1
ATOM 1337 C C . ASP A 1 170 ? -6.642 7.648 -21.417 1.00 94.75 170 ASP A C 1
ATOM 1339 O O . ASP A 1 170 ? -6.622 6.521 -21.912 1.00 94.75 170 ASP A O 1
ATOM 1343 N N . LYS A 1 171 ? -5.904 7.956 -20.340 1.00 97.00 171 LYS A N 1
ATOM 1344 C CA . LYS A 1 171 ? -5.009 6.994 -19.678 1.00 97.00 171 LYS A CA 1
ATOM 1345 C C . LYS A 1 171 ? -5.773 5.864 -18.996 1.00 97.00 171 LYS A C 1
ATOM 1347 O O . LYS A 1 171 ? -5.372 4.706 -19.101 1.00 97.00 171 LYS A O 1
ATOM 1352 N N . LEU A 1 172 ? -6.883 6.186 -18.331 1.00 91.69 172 LEU A N 1
ATOM 1353 C CA . LEU A 1 172 ? -7.740 5.198 -17.681 1.00 91.69 172 LEU A CA 1
ATOM 1354 C C . LEU A 1 172 ? -8.391 4.264 -18.704 1.00 91.69 172 LEU A C 1
ATOM 1356 O O . LEU A 1 172 ? -8.407 3.054 -18.494 1.00 91.69 172 LEU A O 1
ATOM 1360 N N . LEU A 1 173 ? -8.881 4.811 -19.820 1.00 87.56 173 LEU A N 1
ATOM 1361 C CA . LEU A 1 173 ? -9.436 4.012 -20.910 1.00 87.56 173 LEU A CA 1
ATOM 1362 C C . LEU A 1 173 ? -8.377 3.075 -21.505 1.00 87.56 173 LEU A C 1
ATOM 1364 O O . LEU A 1 173 ? -8.624 1.879 -21.607 1.00 87.56 173 LEU A O 1
ATOM 1368 N N . ALA A 1 174 ? -7.178 3.585 -21.804 1.00 92.88 174 ALA A N 1
ATOM 1369 C CA . ALA A 1 174 ? -6.079 2.767 -22.320 1.00 92.88 174 ALA A CA 1
ATOM 1370 C C . ALA A 1 174 ? -5.677 1.635 -21.357 1.00 92.88 174 ALA A C 1
ATOM 1372 O O . ALA A 1 174 ? -5.399 0.519 -21.795 1.00 92.88 174 ALA A O 1
ATOM 1373 N N . ALA A 1 175 ? -5.674 1.901 -20.045 1.00 93.19 175 ALA A N 1
ATOM 1374 C CA . ALA A 1 175 ? -5.425 0.880 -19.033 1.00 93.19 175 ALA A CA 1
ATOM 1375 C C . ALA A 1 175 ? -6.511 -0.206 -19.042 1.00 93.19 175 ALA A C 1
ATOM 1377 O O . ALA A 1 175 ? -6.181 -1.387 -19.055 1.00 93.19 175 ALA A O 1
ATOM 1378 N N . VAL A 1 176 ? -7.790 0.187 -19.080 1.00 85.94 176 VAL A N 1
ATOM 1379 C CA . VAL A 1 176 ? -8.929 -0.741 -19.123 1.00 85.94 176 VAL A CA 1
ATOM 1380 C C . VAL A 1 176 ? -8.903 -1.591 -20.393 1.00 85.94 176 VAL A C 1
ATOM 1382 O O . VAL A 1 176 ? -8.947 -2.816 -20.294 1.00 85.94 176 VAL A O 1
ATOM 1385 N N . ASP A 1 177 ? -8.766 -0.975 -21.565 1.00 85.62 177 ASP A N 1
ATOM 1386 C CA . ASP A 1 177 ? -8.733 -1.683 -22.851 1.00 85.62 177 ASP A CA 1
ATOM 1387 C C . ASP A 1 177 ? -7.531 -2.637 -22.934 1.00 85.62 177 ASP A C 1
ATOM 1389 O O . ASP A 1 177 ? -7.633 -3.749 -23.451 1.00 85.62 177 ASP A O 1
ATOM 1393 N N . GLY A 1 178 ? -6.394 -2.254 -22.345 1.00 87.25 178 GLY A N 1
ATOM 1394 C CA . GLY A 1 178 ? -5.201 -3.093 -22.266 1.00 87.25 178 GLY A CA 1
ATOM 1395 C C . GLY A 1 178 ? -5.343 -4.339 -21.379 1.00 87.25 178 GLY A C 1
ATOM 1396 O O . GLY A 1 178 ? -4.462 -5.199 -21.414 1.00 87.25 178 GLY A O 1
ATOM 1397 N N . THR A 1 179 ? -6.425 -4.466 -20.601 1.00 85.31 179 THR A N 1
ATOM 1398 C CA . THR A 1 179 ? -6.722 -5.687 -19.829 1.00 85.31 179 THR A CA 1
ATOM 1399 C C . THR A 1 179 ? -7.459 -6.764 -20.629 1.00 85.31 179 THR A C 1
ATOM 1401 O O . THR A 1 179 ? -7.740 -7.832 -20.076 1.00 85.31 179 THR A O 1
ATOM 1404 N N . ASP A 1 180 ? -7.745 -6.528 -21.918 1.00 79.44 180 ASP A N 1
ATOM 1405 C CA . ASP A 1 180 ? -8.372 -7.521 -22.793 1.00 79.44 180 ASP A CA 1
ATOM 1406 C C . ASP A 1 180 ? -7.562 -8.843 -22.801 1.00 79.44 180 ASP A C 1
ATOM 1408 O O . ASP A 1 180 ? -6.381 -8.859 -23.165 1.00 79.44 180 ASP A O 1
ATOM 1412 N N . PRO A 1 181 ? -8.167 -9.988 -22.428 1.00 74.69 181 PRO A N 1
ATOM 1413 C CA . PRO A 1 181 ? -7.482 -11.279 -22.372 1.00 74.69 181 PRO A CA 1
ATOM 1414 C C . PRO A 1 181 ? -6.798 -11.732 -23.668 1.00 74.69 181 PRO A C 1
ATOM 1416 O O . PRO A 1 181 ? -5.916 -12.604 -23.612 1.00 74.69 181 PRO A O 1
ATOM 1419 N N . GLU A 1 182 ? -7.219 -11.211 -24.823 1.00 80.06 182 GLU A N 1
ATOM 1420 C CA . GLU A 1 182 ? -6.644 -11.540 -26.127 1.00 80.06 182 GLU A CA 1
ATOM 1421 C C . GLU A 1 182 ? -5.293 -10.853 -26.370 1.00 80.06 182 GLU A C 1
ATOM 1423 O O . GLU A 1 182 ? -4.449 -11.412 -27.080 1.00 80.06 182 GLU A O 1
ATOM 1428 N N . VAL A 1 183 ? -5.047 -9.695 -25.744 1.00 80.12 183 VAL A N 1
ATOM 1429 C CA . VAL A 1 183 ? -3.824 -8.902 -25.959 1.00 80.12 183 VAL A CA 1
ATOM 1430 C C . VAL A 1 183 ? -2.725 -9.171 -24.926 1.00 80.12 183 VAL A C 1
ATOM 1432 O O . VAL A 1 183 ? -1.566 -8.850 -25.184 1.00 80.12 183 VAL A O 1
ATOM 1435 N N . LEU A 1 184 ? -3.053 -9.809 -23.795 1.00 78.00 184 LEU A N 1
ATOM 1436 C CA . LEU A 1 184 ? -2.122 -10.041 -22.681 1.00 78.00 184 LEU A CA 1
ATOM 1437 C C . LEU A 1 184 ? -0.935 -10.960 -23.040 1.00 78.00 184 LEU A C 1
ATOM 1439 O O . LEU A 1 184 ? -1.098 -12.107 -23.477 1.00 78.00 184 LEU A O 1
ATOM 1443 N N . ARG A 1 185 ? 0.277 -10.450 -22.798 1.00 81.94 185 ARG A N 1
ATOM 1444 C CA . ARG A 1 185 ? 1.610 -11.056 -22.929 1.00 81.94 185 ARG A CA 1
ATOM 1445 C C . ARG A 1 185 ? 2.604 -10.312 -21.985 1.00 81.94 185 ARG A C 1
ATOM 1447 O O . ARG A 1 185 ? 3.074 -9.244 -22.371 1.00 81.94 185 ARG A O 1
ATOM 1454 N N . PRO A 1 186 ? 3.066 -10.848 -20.834 1.00 79.50 186 PRO A N 1
ATOM 1455 C CA . PRO A 1 186 ? 3.023 -12.235 -20.367 1.00 79.50 186 PRO A CA 1
ATOM 1456 C C . PRO A 1 186 ? 1.992 -12.518 -19.258 1.00 79.50 186 PRO A C 1
ATOM 1458 O O . PRO A 1 186 ? 1.984 -13.634 -18.733 1.00 79.50 186 PRO A O 1
ATOM 1461 N N . ALA A 1 187 ? 1.175 -11.544 -18.846 1.00 74.94 187 ALA A N 1
ATOM 1462 C CA . ALA A 1 187 ? 0.361 -11.684 -17.642 1.00 74.94 187 ALA A CA 1
ATOM 1463 C C . ALA A 1 187 ? -0.661 -12.836 -17.692 1.00 74.94 187 ALA A C 1
ATOM 1465 O O . ALA A 1 187 ? -1.248 -13.176 -18.723 1.00 74.94 187 ALA A O 1
ATOM 1466 N N . SER A 1 188 ? -0.927 -13.414 -16.517 1.00 83.50 188 SER A N 1
ATOM 1467 C CA . SER A 1 188 ? -1.995 -14.397 -16.331 1.00 83.50 188 SER A CA 1
ATOM 1468 C C . SER A 1 188 ? -3.359 -13.738 -16.522 1.00 83.50 188 SER A C 1
ATOM 1470 O O . SER A 1 188 ? -3.749 -12.883 -15.731 1.00 83.50 188 SER A O 1
ATOM 1472 N N . ARG A 1 189 ? -4.126 -14.190 -17.522 1.00 82.31 189 ARG A N 1
ATOM 1473 C CA . ARG A 1 189 ? -5.493 -13.702 -17.795 1.00 82.31 189 ARG A CA 1
ATOM 1474 C C . ARG A 1 189 ? -6.378 -13.713 -16.550 1.00 82.31 189 ARG A C 1
ATOM 1476 O O . ARG A 1 189 ? -7.058 -12.737 -16.269 1.00 82.31 189 ARG A O 1
ATOM 1483 N N . SER A 1 190 ? -6.346 -14.809 -15.789 1.00 82.38 190 SER A N 1
ATOM 1484 C CA . SER A 1 190 ? -7.150 -14.935 -14.569 1.00 82.38 190 SER A CA 1
ATOM 1485 C C . SER A 1 190 ? -6.721 -13.919 -13.507 1.00 82.38 190 SER A C 1
ATOM 1487 O O . SER A 1 190 ? -7.590 -13.315 -12.887 1.00 82.38 190 SER A O 1
ATOM 1489 N N . ALA A 1 191 ? -5.417 -13.677 -13.337 1.00 82.19 191 ALA A N 1
ATOM 1490 C CA . ALA A 1 191 ? -4.934 -12.675 -12.388 1.00 82.19 191 ALA A CA 1
ATOM 1491 C C . ALA A 1 191 ? -5.308 -11.253 -12.831 1.00 82.19 191 ALA A C 1
ATOM 1493 O O . ALA A 1 191 ? -5.797 -10.467 -12.027 1.00 82.19 191 ALA A O 1
ATOM 1494 N N . VAL A 1 192 ? -5.150 -10.931 -14.118 1.00 83.50 192 VAL A N 1
ATOM 1495 C CA . VAL A 1 192 ? -5.501 -9.603 -14.640 1.00 83.50 192 VAL A CA 1
ATOM 1496 C C . VAL A 1 192 ? -6.990 -9.318 -14.460 1.00 83.50 192 VAL A C 1
ATOM 1498 O O . VAL A 1 192 ? -7.339 -8.280 -13.904 1.00 83.50 192 VAL A O 1
ATOM 1501 N N . LEU A 1 193 ? -7.861 -10.250 -14.849 1.00 80.56 193 LEU A N 1
ATOM 1502 C CA . LEU A 1 193 ? -9.311 -10.057 -14.766 1.00 80.56 193 LEU A CA 1
ATOM 1503 C C . LEU A 1 193 ? -9.821 -9.955 -13.322 1.00 80.56 193 LEU A C 1
ATOM 1505 O O . LEU A 1 193 ? -10.686 -9.127 -13.051 1.00 80.56 193 LEU A O 1
ATOM 1509 N N . ASN A 1 194 ? -9.295 -10.769 -12.399 1.00 82.25 194 ASN A N 1
ATOM 1510 C CA . ASN A 1 194 ? -9.805 -10.810 -11.023 1.00 82.25 194 ASN A CA 1
ATOM 1511 C C . ASN A 1 194 ? -9.114 -9.827 -10.070 1.00 82.25 194 ASN A C 1
ATOM 1513 O O . ASN A 1 194 ? -9.714 -9.465 -9.064 1.00 82.25 194 ASN A O 1
ATOM 1517 N N . LEU A 1 195 ? -7.877 -9.397 -10.355 1.00 90.12 195 LEU A N 1
ATOM 1518 C CA . LEU A 1 195 ? -7.088 -8.567 -9.433 1.00 90.12 195 LEU A CA 1
ATOM 1519 C C . LEU A 1 195 ? -6.710 -7.195 -10.005 1.00 90.12 195 LEU A C 1
ATOM 1521 O O . LEU A 1 195 ? -6.759 -6.204 -9.279 1.00 90.12 195 LEU A O 1
ATOM 1525 N N . MET A 1 196 ? -6.350 -7.108 -11.291 1.00 88.69 196 MET A N 1
ATOM 1526 C CA . MET A 1 196 ? -5.788 -5.874 -11.869 1.00 88.69 196 MET A CA 1
ATOM 1527 C C . MET A 1 196 ? -6.839 -4.965 -12.509 1.00 88.69 196 MET A C 1
ATOM 1529 O O . MET A 1 196 ? -6.797 -3.753 -12.314 1.00 88.69 196 MET A O 1
ATOM 1533 N N . TYR A 1 197 ? -7.796 -5.537 -13.239 1.00 90.31 197 TYR A N 1
ATOM 1534 C CA . TYR A 1 197 ? -8.925 -4.813 -13.826 1.00 90.31 197 TYR A CA 1
ATOM 1535 C C . TYR A 1 197 ? -9.846 -4.152 -12.778 1.00 90.31 197 TYR A C 1
ATOM 1537 O O . TYR A 1 197 ? -10.218 -2.988 -12.963 1.00 90.31 197 TYR A O 1
ATOM 1545 N N . PRO A 1 198 ? -10.222 -4.816 -11.664 1.00 94.44 198 PRO A N 1
ATOM 1546 C CA . PRO A 1 198 ? -11.262 -4.279 -10.787 1.00 94.44 198 PRO A CA 1
ATOM 1547 C C . PRO A 1 198 ? -10.942 -2.909 -10.158 1.00 94.44 198 PRO A C 1
ATOM 1549 O O . PRO A 1 198 ? -11.821 -2.046 -10.186 1.00 94.4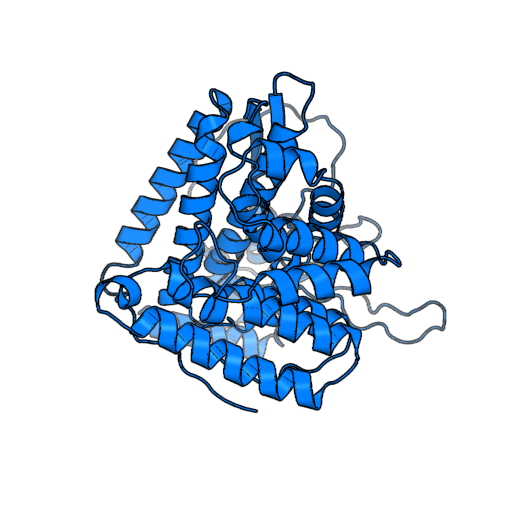4 198 PRO A O 1
ATOM 1552 N N . PRO A 1 199 ? -9.710 -2.610 -9.689 1.00 97.75 199 PRO A N 1
ATOM 1553 C CA . PRO A 1 199 ? -9.338 -1.257 -9.256 1.00 97.75 199 PRO A CA 1
ATOM 1554 C C . PRO A 1 199 ? -9.532 -0.167 -10.323 1.00 97.75 199 PRO A C 1
ATOM 1556 O O . PRO A 1 199 ? -9.924 0.950 -9.985 1.00 97.75 199 PRO A O 1
ATOM 1559 N N . MET A 1 200 ? -9.312 -0.476 -11.607 1.00 96.88 200 MET A N 1
ATOM 1560 C CA . MET A 1 200 ? -9.524 0.470 -12.716 1.00 96.88 200 MET A CA 1
ATOM 1561 C C . MET A 1 200 ? -11.013 0.767 -12.908 1.00 96.88 200 MET A C 1
ATOM 1563 O O . MET A 1 200 ? -11.427 1.919 -13.075 1.00 96.88 200 MET A O 1
ATOM 1567 N N . ASN A 1 201 ? -11.841 -0.278 -12.827 1.00 92.62 201 ASN A N 1
ATOM 1568 C CA . ASN A 1 201 ? -13.292 -0.149 -12.879 1.00 92.62 201 ASN A CA 1
ATOM 1569 C C . ASN A 1 201 ? -13.830 0.650 -11.679 1.00 92.62 201 ASN A C 1
ATOM 1571 O O . ASN A 1 201 ? -14.684 1.516 -11.864 1.00 92.62 201 ASN A O 1
ATOM 1575 N N . LEU A 1 202 ? -13.295 0.432 -10.472 1.00 98.25 202 LEU A N 1
ATOM 1576 C CA . LEU A 1 202 ? -13.640 1.224 -9.287 1.00 98.25 202 LEU A CA 1
ATOM 1577 C C . LEU A 1 202 ? -13.272 2.699 -9.463 1.00 98.25 202 LEU A C 1
ATOM 1579 O O . LEU A 1 202 ? -14.125 3.560 -9.248 1.00 98.25 202 LEU A O 1
ATOM 1583 N N . LEU A 1 203 ? -12.049 2.999 -9.917 1.00 97.75 203 LEU A N 1
ATOM 1584 C CA . LEU A 1 203 ? -11.621 4.381 -10.150 1.00 97.75 203 LEU A CA 1
ATOM 1585 C C . LEU A 1 203 ? -12.495 5.070 -11.206 1.00 97.75 203 LEU A C 1
ATOM 1587 O O . LEU A 1 203 ? -12.838 6.238 -11.049 1.00 97.75 203 LEU A O 1
ATOM 1591 N N . THR A 1 204 ? -12.934 4.339 -12.236 1.00 92.31 204 THR A N 1
ATOM 1592 C CA . THR A 1 204 ? -13.888 4.853 -13.232 1.00 92.31 204 THR A CA 1
ATOM 1593 C C . THR A 1 204 ? -15.184 5.340 -12.579 1.00 92.31 204 THR A C 1
ATOM 1595 O O . THR A 1 204 ? -15.699 6.390 -12.964 1.00 92.31 204 THR A O 1
ATOM 1598 N N . GLN A 1 205 ? -15.707 4.621 -11.579 1.00 96.31 205 GLN A N 1
ATOM 1599 C CA . GLN A 1 205 ? -16.936 5.032 -10.887 1.00 96.31 205 GLN A CA 1
ATOM 1600 C C . GLN A 1 205 ? -16.702 6.236 -9.973 1.00 96.31 205 GLN A C 1
ATOM 1602 O O . GLN A 1 205 ? -17.543 7.134 -9.930 1.00 96.31 205 GLN A O 1
ATOM 1607 N N . VAL A 1 206 ? -15.537 6.303 -9.318 1.00 94.81 206 VAL A N 1
ATOM 1608 C CA . VAL A 1 206 ? -15.128 7.474 -8.525 1.00 94.81 206 VAL A CA 1
ATOM 1609 C C . VAL A 1 206 ? -15.069 8.723 -9.407 1.00 94.81 206 VAL A C 1
ATOM 1611 O O . VAL A 1 206 ? -15.688 9.733 -9.085 1.00 94.81 206 VAL A O 1
ATOM 1614 N N . VAL A 1 207 ? -14.409 8.639 -10.567 1.00 91.94 207 VAL A N 1
ATOM 1615 C CA . VAL A 1 207 ? -14.299 9.749 -11.533 1.00 91.94 207 VAL A CA 1
ATOM 1616 C C . VAL A 1 207 ? -15.665 10.183 -12.070 1.00 91.94 207 VAL A C 1
ATOM 1618 O O . VAL A 1 207 ? -15.891 11.370 -12.299 1.00 91.94 207 VAL A O 1
ATOM 1621 N N . ARG A 1 208 ? -16.594 9.241 -12.258 1.00 90.31 208 ARG A N 1
ATOM 1622 C CA . ARG A 1 208 ? -17.964 9.526 -12.711 1.00 90.31 208 ARG A CA 1
ATOM 1623 C C . ARG A 1 208 ? -18.881 10.067 -11.612 1.00 90.31 208 ARG A C 1
ATOM 1625 O O . ARG A 1 208 ? -19.962 10.547 -11.943 1.00 90.31 208 ARG A O 1
ATOM 1632 N N . GLY A 1 209 ? -18.485 9.991 -10.341 1.00 91.12 209 GLY A N 1
ATOM 1633 C CA . GLY A 1 209 ? -19.362 10.342 -9.222 1.00 91.12 209 GLY A CA 1
ATOM 1634 C C . GLY A 1 209 ? -20.504 9.339 -9.000 1.00 91.12 209 GLY A C 1
ATOM 1635 O O . GLY A 1 209 ? -21.520 9.700 -8.412 1.00 91.12 209 GLY A O 1
ATOM 1636 N N . ASP A 1 210 ? -20.383 8.105 -9.501 1.00 95.50 210 ASP A N 1
ATOM 1637 C CA . ASP A 1 210 ? -21.465 7.112 -9.479 1.00 95.50 210 ASP A CA 1
ATOM 1638 C C . ASP A 1 210 ? -21.384 6.231 -8.220 1.00 95.50 210 ASP A C 1
ATOM 1640 O O . ASP A 1 210 ? -20.752 5.172 -8.209 1.00 95.50 210 ASP A O 1
ATOM 1644 N N . GLN A 1 211 ? -22.009 6.700 -7.137 1.00 96.12 211 GLN A N 1
ATOM 1645 C CA . GLN A 1 211 ? -22.032 6.045 -5.821 1.00 96.12 211 GLN A CA 1
ATOM 1646 C C . GLN A 1 211 ? -22.657 4.639 -5.854 1.00 96.12 211 GLN A C 1
ATOM 1648 O O . GLN A 1 211 ? -22.111 3.695 -5.268 1.00 96.12 211 GLN A O 1
ATOM 1653 N N . ASP A 1 212 ? -23.792 4.480 -6.534 1.00 94.38 212 ASP A N 1
ATOM 1654 C CA . ASP A 1 212 ? -24.523 3.209 -6.578 1.00 94.38 212 ASP A CA 1
ATOM 1655 C C . ASP A 1 212 ? -23.728 2.161 -7.365 1.00 94.38 212 ASP A C 1
ATOM 1657 O O . ASP A 1 212 ? -23.596 0.998 -6.949 1.00 94.38 212 ASP A O 1
ATOM 1661 N N . ARG A 1 213 ? -23.129 2.582 -8.488 1.00 93.62 213 ARG A N 1
ATOM 1662 C CA . ARG A 1 213 ? -22.259 1.719 -9.283 1.00 93.62 213 ARG A CA 1
ATOM 1663 C C . ARG A 1 213 ? -20.975 1.391 -8.540 1.00 93.62 213 ARG A C 1
ATOM 1665 O O . ARG A 1 213 ? -20.594 0.225 -8.533 1.00 93.62 213 ARG A O 1
ATOM 1672 N N . PHE A 1 214 ? -20.347 2.359 -7.875 1.00 97.50 214 PHE A N 1
ATOM 1673 C CA . PHE A 1 214 ? -19.161 2.120 -7.052 1.00 97.50 214 PHE A CA 1
ATOM 1674 C C . PHE A 1 214 ? -19.430 1.058 -5.979 1.00 97.50 214 PHE A C 1
ATOM 1676 O O . PHE A 1 214 ? -18.677 0.093 -5.868 1.00 97.50 214 PHE A O 1
ATOM 1683 N N . THR A 1 215 ? -20.545 1.173 -5.253 1.00 97.31 215 THR A N 1
ATOM 1684 C CA . THR A 1 215 ? -20.934 0.208 -4.210 1.00 97.31 215 THR A CA 1
ATOM 1685 C C . THR A 1 215 ? -21.110 -1.200 -4.783 1.00 97.31 215 THR A C 1
ATOM 1687 O O . THR A 1 215 ? -20.591 -2.175 -4.235 1.00 97.31 215 THR A O 1
ATOM 1690 N N . THR A 1 216 ? -21.805 -1.307 -5.918 1.00 96.31 216 THR A N 1
ATOM 1691 C CA . THR A 1 216 ? -22.046 -2.584 -6.602 1.00 96.31 216 THR A CA 1
ATOM 1692 C C . THR A 1 216 ? -20.746 -3.216 -7.104 1.00 96.31 216 THR A C 1
ATOM 1694 O O . THR A 1 216 ? -20.530 -4.416 -6.938 1.00 96.31 216 THR A O 1
ATOM 1697 N N . GLU A 1 217 ? -19.873 -2.427 -7.727 1.00 96.12 217 GLU A N 1
ATOM 1698 C CA . GLU A 1 217 ? -18.617 -2.919 -8.295 1.00 96.12 217 GLU A CA 1
ATOM 1699 C C . GLU A 1 217 ? -17.575 -3.228 -7.210 1.00 96.12 217 GLU A C 1
ATOM 1701 O O . GLU A 1 217 ? -16.799 -4.168 -7.374 1.00 96.12 217 GLU A O 1
ATOM 1706 N N . LEU A 1 218 ? -17.591 -2.532 -6.066 1.00 98.75 218 LEU A N 1
ATOM 1707 C CA . LEU A 1 218 ? -16.731 -2.857 -4.923 1.00 98.75 218 LEU A CA 1
ATOM 1708 C C . LEU A 1 218 ? -17.100 -4.210 -4.318 1.00 98.75 218 LEU A C 1
ATOM 1710 O O . LEU A 1 218 ? -16.210 -5.010 -4.040 1.00 98.75 218 LEU A O 1
ATOM 1714 N N . ALA A 1 219 ? -18.396 -4.502 -4.167 1.00 98.44 219 ALA A N 1
ATOM 1715 C CA . ALA A 1 219 ? -18.844 -5.808 -3.689 1.00 98.44 219 ALA A CA 1
ATOM 1716 C C . ALA A 1 219 ? -18.350 -6.938 -4.609 1.00 98.44 219 ALA A C 1
ATOM 1718 O O . ALA A 1 219 ? -17.698 -7.867 -4.136 1.00 98.44 219 ALA A O 1
ATOM 1719 N N . LYS A 1 220 ? -18.555 -6.805 -5.928 1.00 96.06 220 LYS A N 1
ATOM 1720 C CA . LYS A 1 220 ? -18.054 -7.774 -6.920 1.00 96.06 220 LYS A CA 1
ATOM 1721 C C . LYS A 1 220 ? -16.536 -7.909 -6.897 1.00 96.06 220 LYS A C 1
ATOM 1723 O O . LYS A 1 220 ? -16.019 -9.012 -6.980 1.00 96.06 220 LYS A O 1
ATOM 1728 N N . THR A 1 221 ? -15.820 -6.794 -6.767 1.00 97.62 221 THR A N 1
ATOM 1729 C CA . THR A 1 221 ? -14.353 -6.785 -6.707 1.00 97.62 221 THR A CA 1
ATOM 1730 C C . THR A 1 221 ? -13.839 -7.621 -5.536 1.00 97.62 221 THR A C 1
ATOM 1732 O O . THR A 1 221 ? -12.895 -8.390 -5.690 1.00 97.62 221 THR A O 1
ATOM 1735 N N . VAL A 1 222 ? -14.470 -7.502 -4.366 1.00 98.75 222 VAL A N 1
ATOM 1736 C CA . VAL A 1 222 ? -14.100 -8.290 -3.183 1.00 98.75 222 VAL A CA 1
ATOM 1737 C C . VAL A 1 222 ? -14.446 -9.774 -3.368 1.00 98.75 222 VAL A C 1
ATOM 1739 O O . VAL A 1 222 ? -13.681 -10.630 -2.925 1.00 98.75 222 VAL A O 1
ATOM 1742 N N . GLU A 1 223 ? -15.555 -10.094 -4.040 1.00 97.69 223 GLU A N 1
ATOM 1743 C CA . GLU A 1 223 ? -15.897 -11.476 -4.410 1.00 97.69 223 GLU A CA 1
ATOM 1744 C C . GLU A 1 223 ? -14.886 -12.069 -5.402 1.00 97.69 223 GLU A C 1
ATOM 1746 O O . GLU A 1 223 ? -14.377 -13.154 -5.156 1.00 97.69 223 GLU A O 1
ATOM 1751 N N . TRP A 1 224 ? -14.498 -11.345 -6.455 1.00 94.31 224 TRP A N 1
ATOM 1752 C CA . TRP A 1 224 ? -13.494 -11.809 -7.421 1.00 94.31 224 TRP A CA 1
ATOM 1753 C C . TRP A 1 224 ? -12.106 -11.981 -6.814 1.00 94.31 224 TRP A C 1
ATOM 1755 O O . TRP A 1 224 ? -11.407 -12.942 -7.134 1.00 94.31 224 TRP A O 1
ATOM 1765 N N . HIS A 1 225 ? -11.712 -11.086 -5.903 1.00 98.19 225 HIS A N 1
ATOM 1766 C CA . HIS A 1 225 ? -10.491 -11.262 -5.121 1.00 98.19 225 HIS A CA 1
ATOM 1767 C C . HIS A 1 225 ? -10.564 -12.571 -4.330 1.00 98.19 225 HIS A C 1
ATOM 1769 O O . HIS A 1 225 ? -9.650 -13.388 -4.406 1.00 98.19 225 HIS A O 1
ATOM 1775 N N . LYS A 1 226 ? -11.676 -12.822 -3.628 1.00 98.06 226 LYS A N 1
ATOM 1776 C CA . LYS A 1 226 ? -11.881 -14.086 -2.916 1.00 98.06 226 LYS A CA 1
ATOM 1777 C C . LYS A 1 226 ? -11.796 -15.290 -3.847 1.00 98.06 226 LYS A C 1
ATOM 1779 O O . LYS A 1 226 ? -10.997 -16.177 -3.574 1.00 98.06 226 LYS A O 1
ATOM 1784 N N . ASP A 1 227 ? -12.560 -15.289 -4.933 1.00 95.31 227 ASP A N 1
ATOM 1785 C CA . ASP A 1 227 ? -12.622 -16.392 -5.889 1.00 95.31 227 ASP A CA 1
ATOM 1786 C C . ASP A 1 227 ? -11.246 -16.712 -6.478 1.00 95.31 227 ASP A C 1
ATOM 1788 O O . ASP A 1 227 ? -10.898 -17.884 -6.611 1.00 95.31 227 ASP A O 1
ATOM 1792 N N . TYR A 1 228 ? -10.438 -15.692 -6.788 1.00 94.06 228 TYR A N 1
ATOM 1793 C CA . TYR A 1 228 ? -9.077 -15.888 -7.279 1.00 94.06 228 TYR A CA 1
ATOM 1794 C C . TYR A 1 228 ? -8.194 -16.592 -6.248 1.00 94.06 228 TYR A C 1
ATOM 1796 O O . TYR A 1 228 ? -7.561 -17.596 -6.575 1.00 94.06 228 TYR A O 1
ATOM 1804 N N . TRP A 1 229 ? -8.164 -16.088 -5.013 1.00 97.12 229 TRP A N 1
ATOM 1805 C CA . TRP A 1 229 ? -7.289 -16.625 -3.971 1.00 97.12 229 TRP A CA 1
ATOM 1806 C C . TRP A 1 229 ? -7.770 -17.966 -3.417 1.00 97.12 229 TRP A C 1
ATOM 1808 O O . TRP A 1 229 ? -6.958 -18.719 -2.911 1.00 97.12 229 TRP A O 1
ATOM 1818 N N . THR A 1 230 ? -9.049 -18.324 -3.557 1.00 96.50 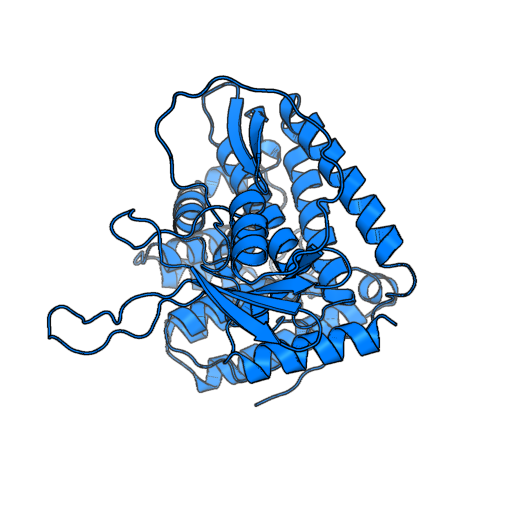230 THR A N 1
ATOM 1819 C CA . THR A 1 230 ? -9.569 -19.631 -3.110 1.00 96.50 230 THR A CA 1
ATOM 1820 C C . THR A 1 230 ? -9.743 -20.650 -4.235 1.00 96.50 230 THR A C 1
ATOM 1822 O O . THR A 1 230 ? -10.400 -21.672 -4.040 1.00 96.50 230 THR A O 1
ATOM 1825 N N . ARG A 1 231 ? -9.229 -20.386 -5.443 1.00 92.12 231 ARG A N 1
ATOM 1826 C CA . ARG A 1 231 ? -9.441 -21.290 -6.589 1.00 92.12 231 ARG A CA 1
ATOM 1827 C C . ARG A 1 231 ? -8.666 -22.608 -6.476 1.00 92.12 231 ARG A C 1
ATOM 1829 O O . ARG A 1 231 ? -9.034 -23.582 -7.130 1.00 92.12 231 ARG A O 1
ATOM 1836 N N . ASP A 1 232 ? -7.585 -22.617 -5.700 1.00 94.69 232 ASP A N 1
ATOM 1837 C CA . ASP A 1 232 ? -6.748 -23.781 -5.434 1.00 94.69 232 ASP A CA 1
ATOM 1838 C C . ASP A 1 232 ? -6.061 -23.671 -4.060 1.00 94.69 232 ASP A C 1
ATOM 1840 O O . ASP A 1 232 ? -5.988 -22.596 -3.464 1.00 94.69 232 ASP A O 1
ATOM 1844 N N . GLU A 1 233 ? -5.579 -24.807 -3.549 1.00 93.38 233 GLU A N 1
ATOM 1845 C CA . GLU A 1 233 ? -4.999 -24.911 -2.203 1.00 93.38 233 GLU A CA 1
ATOM 1846 C C . GLU A 1 233 ? -3.675 -24.154 -2.017 1.00 93.38 233 GLU A C 1
ATOM 1848 O O . GLU A 1 233 ? -3.257 -23.932 -0.875 1.00 93.38 233 GLU A O 1
ATOM 1853 N N . GLU A 1 234 ? -2.966 -23.846 -3.106 1.00 93.56 234 GLU A N 1
ATOM 1854 C CA . GLU A 1 234 ? -1.702 -23.112 -3.049 1.00 93.56 234 GLU A CA 1
ATOM 1855 C C . GLU A 1 234 ? -1.992 -21.630 -2.819 1.00 93.56 234 GLU A C 1
ATOM 1857 O O . GLU A 1 234 ? -1.508 -21.061 -1.841 1.00 93.56 234 GLU A O 1
ATOM 1862 N N . LEU A 1 235 ? -2.865 -21.046 -3.644 1.00 94.19 235 LEU A N 1
ATOM 1863 C CA . LEU A 1 235 ? -3.284 -19.653 -3.506 1.00 94.19 235 LEU A CA 1
ATOM 1864 C C . LEU A 1 235 ? -4.060 -19.391 -2.214 1.00 94.19 235 LEU A C 1
ATOM 1866 O O . LEU A 1 235 ? -3.879 -18.339 -1.608 1.00 94.19 235 LEU A O 1
ATOM 1870 N N . GLU A 1 236 ? -4.861 -20.348 -1.739 1.00 95.75 236 GLU A N 1
ATOM 1871 C CA . GLU A 1 236 ? -5.620 -20.181 -0.489 1.00 95.75 236 GLU A CA 1
ATOM 1872 C C . GLU A 1 236 ? -4.689 -20.057 0.731 1.00 95.75 236 GLU A C 1
ATOM 1874 O O . GLU A 1 236 ? -5.057 -19.507 1.771 1.00 95.75 236 GLU A O 1
ATOM 1879 N N . ARG A 1 237 ? -3.455 -20.564 0.615 1.00 94.31 237 ARG A N 1
ATOM 1880 C CA . ARG A 1 237 ? -2.420 -20.482 1.655 1.00 94.31 237 ARG A CA 1
ATOM 1881 C C . ARG A 1 237 ? -1.437 -19.335 1.440 1.00 94.31 237 ARG A C 1
ATOM 1883 O O . ARG A 1 237 ? -0.547 -19.154 2.279 1.00 94.31 237 ARG A O 1
ATOM 1890 N N . ASP A 1 238 ? -1.611 -18.554 0.382 1.00 96.44 238 ASP A N 1
ATOM 1891 C CA . ASP A 1 238 ? -0.791 -17.389 0.096 1.00 96.44 238 ASP A CA 1
ATOM 1892 C C . ASP A 1 238 ? -1.278 -16.169 0.893 1.00 96.44 238 ASP A C 1
ATOM 1894 O O . ASP A 1 238 ? -2.461 -15.822 0.900 1.00 96.44 238 ASP A O 1
ATOM 1898 N N . SER A 1 239 ? -0.359 -15.513 1.606 1.00 96.94 239 SER A N 1
ATOM 1899 C CA . SER A 1 239 ? -0.699 -14.322 2.386 1.00 96.94 239 SER A CA 1
ATOM 1900 C C . SER A 1 239 ? -1.028 -13.113 1.521 1.00 96.94 239 SER A C 1
ATOM 1902 O O . SER A 1 239 ? -1.776 -12.259 1.988 1.00 96.94 239 SER A O 1
ATOM 1904 N N . ASP A 1 240 ? -0.558 -13.067 0.275 1.00 95.94 240 ASP A N 1
ATOM 1905 C CA . ASP A 1 240 ? -0.845 -11.970 -0.658 1.00 95.94 240 ASP A CA 1
ATOM 1906 C C . ASP A 1 240 ? -2.358 -11.840 -0.932 1.00 95.94 240 ASP A C 1
ATOM 1908 O O . ASP A 1 240 ? -2.869 -10.778 -1.295 1.00 95.94 240 ASP A O 1
ATOM 1912 N N . GLY A 1 241 ? -3.114 -12.917 -0.692 1.00 96.75 241 GLY A N 1
ATOM 1913 C CA . GLY A 1 241 ? -4.565 -12.927 -0.777 1.00 96.75 241 GLY A CA 1
ATOM 1914 C C . GLY A 1 241 ? -5.295 -12.302 0.403 1.00 96.75 241 GLY A C 1
ATOM 1915 O O . GLY A 1 241 ? -6.514 -12.152 0.329 1.00 96.75 241 GLY A O 1
ATOM 1916 N N . LEU A 1 242 ? -4.618 -11.923 1.488 1.00 98.25 242 LEU A N 1
ATOM 1917 C CA . LEU A 1 242 ? -5.286 -11.503 2.723 1.00 98.25 242 LEU A CA 1
ATOM 1918 C C . LEU A 1 242 ? -5.858 -10.089 2.668 1.00 98.25 242 LEU A C 1
ATOM 1920 O O . LEU A 1 242 ? -6.862 -9.823 3.332 1.00 98.25 242 LEU A O 1
ATOM 1924 N N . ILE A 1 243 ? -5.267 -9.210 1.859 1.00 98.62 243 ILE A N 1
ATOM 1925 C CA . ILE A 1 243 ? -5.715 -7.832 1.668 1.00 98.62 243 ILE A CA 1
ATOM 1926 C C . ILE A 1 243 ? -5.933 -7.587 0.176 1.00 98.62 243 ILE A C 1
ATOM 1928 O O . ILE A 1 243 ? -5.053 -7.808 -0.651 1.00 98.62 243 ILE A O 1
ATOM 1932 N N . ALA A 1 244 ? -7.099 -7.057 -0.187 1.00 98.62 244 ALA A N 1
ATOM 1933 C CA . ALA A 1 244 ? -7.339 -6.550 -1.532 1.00 98.62 244 ALA A CA 1
ATOM 1934 C C . ALA A 1 244 ? -6.729 -5.143 -1.649 1.00 98.62 244 ALA A C 1
ATOM 1936 O O . ALA A 1 244 ? -7.455 -4.151 -1.654 1.00 98.62 244 ALA A O 1
ATOM 1937 N N . LEU A 1 245 ? -5.394 -5.042 -1.687 1.00 98.69 245 LEU A N 1
ATOM 1938 C CA . LEU A 1 245 ? -4.666 -3.776 -1.500 1.00 98.69 245 LEU A CA 1
ATOM 1939 C C . LEU A 1 245 ? -5.055 -2.686 -2.517 1.00 98.69 245 LEU A C 1
ATOM 1941 O O . LEU A 1 245 ? -5.317 -1.550 -2.125 1.00 98.69 245 LEU A O 1
ATOM 1945 N N . GLY A 1 246 ? -5.150 -3.028 -3.806 1.00 98.50 246 GLY A N 1
ATOM 1946 C CA . GLY A 1 246 ? -5.611 -2.100 -4.846 1.00 98.50 246 GLY A CA 1
ATOM 1947 C C . GLY A 1 246 ? -7.049 -1.612 -4.606 1.00 98.50 246 GLY A C 1
ATOM 1948 O O . GLY A 1 246 ? -7.266 -0.404 -4.498 1.00 98.50 246 GLY A O 1
ATOM 1949 N N . PRO A 1 247 ? -8.039 -2.517 -4.461 1.00 98.75 247 PRO A N 1
ATOM 1950 C CA . PRO A 1 247 ? -9.413 -2.139 -4.119 1.00 98.75 247 PRO A CA 1
ATOM 1951 C C . PRO A 1 247 ? -9.539 -1.332 -2.818 1.00 98.75 247 PRO A C 1
ATOM 1953 O O . PRO A 1 247 ? -10.290 -0.359 -2.777 1.00 98.75 247 PRO A O 1
ATOM 1956 N N . LEU A 1 248 ? -8.775 -1.685 -1.780 1.00 98.88 248 LEU A N 1
ATOM 1957 C CA . LEU A 1 248 ? -8.699 -0.946 -0.520 1.00 98.88 248 LEU A CA 1
ATOM 1958 C C . LEU A 1 248 ? -8.217 0.486 -0.749 1.00 98.88 248 LEU A C 1
ATOM 1960 O O . LEU A 1 248 ? -8.859 1.422 -0.276 1.00 98.88 248 LEU A O 1
ATOM 1964 N N . ALA A 1 249 ? -7.132 0.675 -1.497 1.00 98.81 249 ALA A N 1
ATOM 1965 C CA . ALA A 1 249 ? -6.600 2.000 -1.791 1.00 98.81 249 ALA A CA 1
ATOM 1966 C C . ALA A 1 249 ? -7.584 2.858 -2.605 1.00 98.81 249 ALA A C 1
ATOM 1968 O O . ALA A 1 249 ? -7.788 4.025 -2.274 1.00 98.81 249 ALA A O 1
ATOM 1969 N N . VAL A 1 250 ? -8.262 2.292 -3.612 1.00 98.88 250 VAL A N 1
ATOM 1970 C CA . VAL A 1 250 ? -9.293 3.026 -4.372 1.00 98.88 250 VAL A CA 1
ATOM 1971 C C . VAL A 1 250 ? -10.497 3.373 -3.490 1.00 98.88 250 VAL A C 1
ATOM 1973 O O . VAL A 1 250 ? -11.032 4.473 -3.599 1.00 98.88 250 VAL A O 1
ATOM 1976 N N . ALA A 1 251 ? -10.895 2.492 -2.569 1.00 98.81 251 ALA A N 1
ATOM 1977 C CA . ALA A 1 251 ? -11.937 2.798 -1.592 1.00 98.81 251 ALA A CA 1
ATOM 1978 C C . ALA A 1 251 ? -11.523 3.915 -0.617 1.00 98.81 251 ALA A C 1
ATOM 1980 O O . ALA A 1 251 ? -12.352 4.761 -0.287 1.00 98.81 251 ALA A O 1
ATOM 1981 N N . CYS A 1 252 ? -10.245 3.987 -0.227 1.00 98.50 252 CYS A N 1
ATOM 1982 C CA . CYS A 1 252 ? -9.705 5.119 0.532 1.00 98.50 252 CYS A CA 1
ATOM 1983 C C . CYS A 1 252 ? -9.837 6.431 -0.261 1.00 98.50 252 CYS A C 1
ATOM 1985 O O . CYS A 1 252 ? -10.371 7.408 0.257 1.00 98.50 252 CYS A O 1
ATOM 1987 N N . LEU A 1 253 ? -9.441 6.433 -1.540 1.00 97.94 253 LEU A N 1
ATOM 1988 C CA . LEU A 1 253 ? -9.583 7.599 -2.424 1.00 97.94 253 LEU A CA 1
ATOM 1989 C C . LEU A 1 253 ? -11.050 8.013 -2.624 1.00 97.94 253 LEU A C 1
ATOM 1991 O O . LEU A 1 253 ? -11.344 9.206 -2.709 1.00 97.94 253 LEU A O 1
ATOM 1995 N N . ALA A 1 254 ? -11.967 7.046 -2.700 1.00 97.44 254 ALA A N 1
ATOM 1996 C CA . ALA A 1 254 ? -13.400 7.297 -2.815 1.00 97.44 254 ALA A CA 1
ATOM 1997 C C . ALA A 1 254 ? -13.949 7.989 -1.555 1.00 97.44 254 ALA A C 1
ATOM 1999 O O . ALA A 1 254 ? -14.631 9.008 -1.676 1.00 97.44 254 ALA A O 1
ATOM 2000 N N . LEU A 1 255 ? -13.606 7.488 -0.359 1.00 96.81 255 LEU A N 1
ATOM 2001 C CA . LEU A 1 255 ? -13.974 8.111 0.922 1.00 96.81 255 LEU A CA 1
ATOM 2002 C C . LEU A 1 255 ? -13.459 9.550 1.012 1.00 96.81 255 LEU A C 1
ATOM 2004 O O . LEU A 1 255 ? -14.227 10.464 1.313 1.00 96.81 255 LEU A O 1
ATOM 2008 N N . ASP A 1 256 ? -12.188 9.765 0.668 1.00 92.19 256 ASP A N 1
ATOM 2009 C CA . ASP A 1 256 ? -11.566 11.094 0.661 1.00 92.19 256 ASP A CA 1
ATOM 2010 C C . ASP A 1 256 ? -12.225 12.041 -0.368 1.00 92.19 256 ASP A C 1
ATOM 2012 O O . ASP A 1 256 ? -12.136 13.264 -0.246 1.00 92.19 256 ASP A O 1
ATOM 2016 N N . SER A 1 257 ? -12.926 11.482 -1.361 1.00 88.81 257 SER A N 1
ATOM 2017 C CA . SER A 1 257 ? -13.698 12.204 -2.384 1.00 88.81 257 SER A CA 1
ATOM 2018 C C . SER A 1 257 ? -15.193 12.333 -2.054 1.00 88.81 257 SER A C 1
ATOM 2020 O O . SER A 1 257 ? -15.959 12.837 -2.876 1.00 88.81 257 SER A O 1
ATOM 2022 N N . GLY A 1 258 ? -15.621 11.913 -0.859 1.00 93.06 258 GLY A N 1
ATOM 2023 C CA . GLY A 1 258 ? -16.990 12.077 -0.360 1.00 93.06 258 GLY A CA 1
ATOM 2024 C C . GLY A 1 258 ? -17.949 10.921 -0.655 1.00 93.06 258 GLY A C 1
ATOM 2025 O O . GLY A 1 258 ? -19.144 11.060 -0.392 1.00 93.06 258 GLY A O 1
ATOM 2026 N N . PHE A 1 259 ? -17.461 9.792 -1.174 1.00 96.12 259 PHE A N 1
ATOM 2027 C CA . PHE A 1 259 ? -18.265 8.574 -1.296 1.00 96.12 259 PHE A CA 1
ATOM 2028 C C . PHE A 1 259 ? -18.487 7.932 0.075 1.00 96.12 259 PHE A C 1
ATOM 2030 O O . PHE A 1 259 ? -17.730 8.149 1.023 1.00 96.12 259 PHE A O 1
ATOM 2037 N N . THR A 1 260 ? -19.494 7.068 0.166 1.00 96.00 260 THR A N 1
ATOM 2038 C CA . THR A 1 260 ? -19.636 6.124 1.280 1.00 96.00 260 THR A CA 1
ATOM 2039 C C . THR A 1 260 ? -19.192 4.730 0.844 1.00 96.00 260 THR A C 1
ATOM 2041 O O . THR A 1 260 ? -19.463 4.295 -0.276 1.00 96.00 260 THR A O 1
ATOM 2044 N N . VAL A 1 261 ? -18.519 3.995 1.733 1.00 96.38 261 VAL A N 1
ATOM 2045 C CA . VAL A 1 261 ? -18.187 2.583 1.503 1.00 96.38 261 VAL A CA 1
ATOM 2046 C C . VAL A 1 261 ? -19.167 1.708 2.275 1.00 96.38 261 VAL A C 1
ATOM 2048 O O . VAL A 1 261 ? -19.137 1.642 3.501 1.00 96.38 261 VAL A O 1
ATOM 2051 N N . GLU A 1 262 ? -20.053 1.023 1.550 1.00 95.75 262 GLU A N 1
ATOM 2052 C CA . GLU A 1 262 ? -21.092 0.165 2.138 1.00 95.75 262 GLU A CA 1
ATOM 2053 C C . GLU A 1 262 ? -20.753 -1.332 2.129 1.00 95.75 262 GLU A C 1
ATOM 2055 O O . GLU A 1 262 ? -21.624 -2.167 2.390 1.00 95.75 262 GLU A O 1
ATOM 2060 N N . VAL A 1 263 ? -19.502 -1.681 1.832 1.00 98.00 263 VAL A N 1
ATOM 2061 C CA . VAL A 1 263 ? -18.998 -3.057 1.822 1.00 98.00 263 VAL A CA 1
ATOM 2062 C C . VAL A 1 263 ? -18.133 -3.277 3.060 1.00 98.00 263 VAL A C 1
ATOM 2064 O O . VAL A 1 263 ? -17.128 -2.601 3.251 1.00 98.00 263 VAL A O 1
ATOM 2067 N N . GLU A 1 264 ? -18.516 -4.233 3.903 1.00 98.25 264 GLU A N 1
ATOM 2068 C CA . GLU A 1 264 ? -17.730 -4.681 5.052 1.00 98.25 264 GLU A CA 1
ATOM 2069 C C . GLU A 1 264 ? -17.047 -6.007 4.701 1.00 98.25 264 GLU A C 1
ATOM 2071 O O . GLU A 1 264 ? -17.714 -7.003 4.402 1.00 98.25 264 GLU A O 1
ATOM 2076 N N . SER A 1 265 ? -15.715 -6.019 4.735 1.00 98.62 265 SER A N 1
ATOM 2077 C CA . SER A 1 265 ? -14.911 -7.196 4.418 1.00 98.62 265 SER A CA 1
ATOM 2078 C C . SER A 1 265 ? -13.560 -7.151 5.119 1.00 98.62 265 SER A C 1
ATOM 2080 O O . SER A 1 265 ? -12.953 -6.095 5.241 1.00 98.62 265 SER A O 1
ATOM 2082 N N . GLU A 1 266 ? -13.060 -8.309 5.538 1.00 98.31 266 GLU A N 1
ATOM 2083 C CA . GLU A 1 266 ? -11.725 -8.450 6.136 1.00 98.31 266 GLU A CA 1
ATOM 2084 C C . GLU A 1 266 ? -10.606 -8.368 5.082 1.00 98.31 266 GLU A C 1
ATOM 2086 O O . GLU A 1 266 ? -9.449 -8.190 5.443 1.00 98.31 266 GLU A O 1
ATOM 2091 N N . TYR A 1 267 ? -10.941 -8.443 3.784 1.00 98.75 267 TYR A N 1
ATOM 2092 C CA . TYR A 1 267 ? -10.028 -8.066 2.693 1.00 98.75 267 TYR A CA 1
ATOM 2093 C C . TYR A 1 267 ? -9.852 -6.546 2.565 1.00 98.75 267 TYR A C 1
ATOM 2095 O O . TYR A 1 267 ? -8.933 -6.091 1.886 1.00 98.75 267 TYR A O 1
ATOM 2103 N N . LEU A 1 268 ? -10.739 -5.765 3.195 1.00 98.69 268 LEU A N 1
ATOM 2104 C CA . LEU A 1 268 ? -10.710 -4.304 3.267 1.00 98.69 268 LEU A CA 1
ATOM 2105 C C . LEU A 1 268 ? -10.659 -3.881 4.750 1.00 98.69 268 LEU A C 1
ATOM 2107 O O . LEU A 1 268 ? -11.659 -3.368 5.264 1.00 98.69 268 LEU A O 1
ATOM 2111 N N . PRO A 1 269 ? -9.550 -4.136 5.478 1.00 98.31 269 PRO A N 1
ATOM 2112 C CA . PRO A 1 269 ? -9.509 -3.989 6.930 1.00 98.31 269 PRO A CA 1
ATOM 2113 C C . PRO A 1 269 ? -10.017 -2.618 7.379 1.00 98.31 269 PRO A C 1
ATOM 2115 O O . PRO A 1 269 ? -9.480 -1.583 6.985 1.00 98.31 269 PRO A O 1
ATOM 2118 N N . LYS A 1 270 ? -11.070 -2.617 8.205 1.00 95.81 270 LYS A N 1
ATOM 2119 C CA . LYS A 1 270 ? -11.859 -1.420 8.533 1.00 95.81 270 LYS A CA 1
ATOM 2120 C C . LYS A 1 270 ? -11.010 -0.228 8.980 1.00 95.81 270 LYS A C 1
ATOM 2122 O O . LYS A 1 270 ? -11.259 0.885 8.539 1.00 95.81 270 LYS A O 1
ATOM 2127 N N . TYR A 1 271 ? -10.021 -0.441 9.843 1.00 91.81 271 TYR A N 1
ATOM 2128 C CA . TYR A 1 271 ? -9.219 0.655 10.394 1.00 91.81 271 TYR A CA 1
ATOM 2129 C C . TYR A 1 271 ? -8.165 1.181 9.411 1.00 91.81 271 TYR A C 1
ATOM 2131 O O . TYR A 1 271 ? -7.787 2.349 9.506 1.00 91.81 271 TYR A O 1
ATOM 2139 N N . LEU A 1 272 ? -7.746 0.369 8.433 1.00 96.06 272 LEU A N 1
ATOM 2140 C CA . LEU A 1 272 ? -6.975 0.850 7.283 1.00 96.06 272 LEU A CA 1
ATOM 2141 C C . LEU A 1 272 ? -7.879 1.585 6.293 1.00 96.06 272 LEU A C 1
ATOM 2143 O O . LEU A 1 272 ? -7.476 2.604 5.751 1.00 96.06 272 LEU A O 1
ATOM 2147 N N . LEU A 1 273 ? -9.107 1.112 6.074 1.00 97.12 273 LEU A N 1
ATOM 2148 C CA . LEU A 1 273 ? -10.067 1.749 5.173 1.00 97.12 273 LEU A CA 1
ATOM 2149 C C . LEU A 1 273 ? -10.550 3.104 5.696 1.00 97.12 273 LEU A C 1
ATOM 2151 O O . LEU A 1 273 ? -10.594 4.050 4.926 1.00 97.12 273 LEU A O 1
ATOM 2155 N N . ASP A 1 274 ? -10.881 3.221 6.978 1.00 89.12 274 ASP A N 1
ATOM 2156 C CA . ASP A 1 274 ? -11.437 4.452 7.557 1.00 89.12 274 ASP A CA 1
ATOM 2157 C C . ASP A 1 274 ? -10.346 5.477 7.928 1.00 89.12 274 ASP A C 1
ATOM 2159 O O . ASP A 1 274 ? -10.653 6.581 8.372 1.00 89.12 274 ASP A O 1
ATOM 2163 N N . GLY A 1 275 ? -9.064 5.112 7.792 1.00 79.88 275 GLY A N 1
ATOM 2164 C CA . GLY A 1 275 ? -7.940 5.953 8.206 1.00 79.88 275 GLY A CA 1
ATOM 2165 C C . GLY A 1 275 ? -7.867 6.161 9.722 1.00 79.88 275 GLY A C 1
ATOM 2166 O O . GLY A 1 275 ? -7.358 7.185 10.168 1.00 79.88 275 GLY A O 1
ATOM 2167 N N . GLY A 1 276 ? -8.361 5.205 10.519 1.00 68.62 276 GLY A N 1
ATOM 2168 C CA . GLY A 1 276 ? -8.508 5.351 11.973 1.00 68.62 276 GLY A CA 1
ATOM 2169 C C . GLY A 1 276 ? -7.204 5.655 12.719 1.00 68.62 276 GLY A C 1
ATOM 2170 O O . GLY A 1 276 ? -7.244 6.272 13.771 1.00 68.62 276 GLY A O 1
ATOM 2171 N N . TRP A 1 277 ? -6.060 5.281 12.144 1.00 68.81 277 TRP A N 1
ATOM 2172 C CA . TRP A 1 277 ? -4.727 5.524 12.701 1.00 68.81 277 TRP A CA 1
ATOM 2173 C C . TRP A 1 277 ? -4.048 6.807 12.196 1.00 68.81 277 TRP A C 1
ATOM 2175 O O . TRP A 1 277 ? -2.994 7.204 12.703 1.00 68.81 277 TRP A O 1
ATOM 2185 N N . VAL A 1 278 ? -4.595 7.452 11.163 1.00 67.44 278 VAL A N 1
ATOM 2186 C CA . VAL A 1 278 ? -3.957 8.612 10.532 1.00 67.44 278 VAL A CA 1
ATOM 2187 C C . VAL A 1 278 ? -3.989 9.798 11.488 1.00 67.44 278 VAL A C 1
ATOM 2189 O O . VAL A 1 278 ? -5.035 10.171 12.010 1.00 67.44 278 VAL A O 1
ATOM 2192 N N . GLY A 1 279 ? -2.818 10.387 11.731 1.00 57.41 279 GLY A N 1
ATOM 2193 C CA . GLY A 1 279 ? -2.646 11.461 12.710 1.00 57.41 279 GLY A CA 1
ATOM 2194 C C . GLY A 1 279 ? -2.428 10.979 14.149 1.00 57.41 279 GLY A C 1
ATOM 2195 O O . GLY A 1 279 ? -1.894 11.753 14.939 1.00 57.41 279 GLY A O 1
ATOM 2196 N N . GLU A 1 280 ? -2.731 9.713 14.476 1.00 45.91 280 GLU A N 1
ATOM 2197 C CA . GLU A 1 280 ? -2.414 9.126 15.793 1.00 45.91 280 GLU A CA 1
ATOM 2198 C C . GLU A 1 280 ? -0.910 8.905 15.968 1.00 45.91 280 GLU A C 1
ATOM 2200 O O . GLU A 1 280 ? -0.364 9.082 17.058 1.00 45.91 280 GLU A O 1
ATOM 2205 N N . PHE A 1 281 ? -0.228 8.565 14.870 1.00 48.00 281 PHE A N 1
ATOM 2206 C CA . PHE A 1 281 ? 1.215 8.356 14.823 1.00 48.00 281 PHE A CA 1
ATOM 2207 C C . PHE A 1 281 ? 1.809 9.073 13.609 1.00 48.00 281 PHE A C 1
ATOM 2209 O O . PHE A 1 281 ? 1.237 8.990 12.518 1.00 48.00 281 PHE A O 1
ATOM 2216 N N . PRO A 1 282 ? 2.955 9.765 13.751 1.00 49.25 282 PRO A N 1
ATOM 2217 C CA . PRO A 1 282 ? 3.609 10.393 12.612 1.00 49.25 282 PRO A CA 1
ATOM 2218 C C . PRO A 1 282 ? 3.982 9.343 11.557 1.00 49.25 282 PRO A C 1
ATOM 2220 O O . PRO A 1 282 ? 4.730 8.411 11.848 1.00 49.25 282 PRO A O 1
ATOM 2223 N N . THR A 1 283 ? 3.511 9.513 10.320 1.00 49.47 283 THR A N 1
ATOM 2224 C CA . THR A 1 283 ? 3.998 8.751 9.149 1.00 49.47 283 THR A CA 1
ATOM 2225 C C . THR A 1 283 ? 5.289 9.355 8.573 1.00 49.47 283 THR A C 1
ATOM 2227 O O . THR A 1 283 ? 6.048 8.696 7.851 1.00 49.47 283 THR A O 1
ATOM 2230 N N . SER A 1 284 ? 5.578 10.601 8.962 1.00 41.72 284 SER A N 1
ATOM 2231 C CA . SER A 1 284 ? 6.787 11.368 8.668 1.00 41.72 284 SER A CA 1
ATOM 2232 C C . SER A 1 284 ? 7.328 12.024 9.941 1.00 41.72 284 SER A C 1
ATOM 2234 O O . SER A 1 284 ? 6.557 12.605 10.707 1.00 41.72 284 SER A O 1
ATOM 2236 N N . SER A 1 285 ? 8.646 12.015 10.146 1.00 33.66 285 SER A N 1
ATOM 2237 C CA . SER A 1 285 ? 9.283 12.882 11.136 1.00 33.66 285 SER A CA 1
ATOM 2238 C C . SER A 1 285 ? 9.258 14.323 10.610 1.00 33.66 285 SER A C 1
ATOM 2240 O O . SER A 1 285 ? 9.998 14.709 9.706 1.00 33.66 285 SER A O 1
ATOM 2242 N N . THR A 1 286 ? 8.362 15.160 11.127 1.00 27.66 286 THR A N 1
ATOM 2243 C CA . THR A 1 286 ? 8.434 16.596 10.840 1.00 27.66 286 THR A CA 1
ATOM 2244 C C . THR A 1 286 ? 9.732 17.128 11.456 1.00 27.66 286 THR A C 1
ATOM 2246 O O . THR A 1 286 ? 9.908 17.072 12.672 1.00 27.66 286 THR A O 1
ATOM 2249 N N . ARG A 1 287 ? 10.656 17.588 10.598 1.00 26.73 287 ARG A N 1
ATOM 2250 C CA . ARG A 1 287 ? 11.983 18.150 10.921 1.00 26.73 287 ARG A CA 1
ATOM 2251 C C . ARG A 1 287 ? 12.009 18.942 12.237 1.00 26.73 287 ARG A C 1
ATOM 2253 O O . ARG A 1 287 ? 11.373 19.988 12.342 1.00 26.73 287 ARG A O 1
ATOM 2260 N N . CYS A 1 288 ? 12.858 18.517 13.173 1.00 23.06 288 CYS A N 1
ATOM 2261 C CA . CYS A 1 288 ? 13.431 19.391 14.200 1.00 23.06 288 CYS A CA 1
ATOM 2262 C C . CYS A 1 288 ? 14.818 19.871 13.726 1.00 23.06 288 CYS A C 1
ATOM 2264 O O . CYS A 1 288 ? 15.547 19.071 13.136 1.00 23.06 288 CYS A O 1
ATOM 2266 N N . PRO A 1 289 ? 15.220 21.138 13.956 1.00 25.42 289 PRO A N 1
ATOM 2267 C CA . PRO A 1 289 ? 16.548 21.612 13.581 1.00 25.42 289 PRO A CA 1
ATOM 2268 C C . PRO A 1 289 ? 17.620 20.855 14.365 1.00 25.42 289 PRO A C 1
ATOM 2270 O O . PRO A 1 289 ? 17.511 20.690 15.582 1.00 25.42 289 PRO A O 1
ATOM 2273 N N . SER A 1 290 ? 18.664 20.429 13.656 1.00 29.52 290 SER A N 1
ATOM 2274 C CA . SER A 1 290 ? 19.896 19.885 14.213 1.00 29.52 290 SER A CA 1
ATOM 2275 C C . SER A 1 290 ? 20.377 20.712 15.401 1.00 29.52 290 SER A C 1
ATOM 2277 O O . SER A 1 290 ? 20.554 21.921 15.266 1.00 29.52 290 SER A O 1
ATOM 2279 N N . THR A 1 291 ? 20.596 20.063 16.546 1.00 27.34 291 THR A N 1
ATOM 2280 C CA . THR A 1 291 ? 21.864 20.024 17.306 1.00 27.34 291 THR A CA 1
ATOM 2281 C C . THR A 1 291 ? 21.593 19.375 18.667 1.00 27.34 291 THR A C 1
ATOM 2283 O O . THR A 1 291 ? 21.337 20.084 19.631 1.00 27.34 291 THR A O 1
ATOM 2286 N N . VAL A 1 292 ? 21.691 18.046 18.780 1.00 26.41 292 VAL A N 1
ATOM 2287 C CA . VAL A 1 292 ? 22.101 17.394 20.039 1.00 26.41 292 VAL A CA 1
ATOM 2288 C C . VAL A 1 292 ? 22.891 16.132 19.682 1.00 26.41 292 VAL A C 1
ATOM 2290 O O . VAL A 1 292 ? 22.421 15.282 18.932 1.00 26.41 292 VAL A O 1
ATOM 2293 N N . GLN A 1 293 ? 24.125 16.058 20.179 1.00 22.83 293 GLN A N 1
ATOM 2294 C CA . GLN A 1 293 ? 25.029 14.912 20.065 1.00 22.83 293 GLN A CA 1
ATOM 2295 C C . GLN A 1 293 ? 24.480 13.656 20.771 1.00 22.83 293 GLN A C 1
ATOM 2297 O O . GLN A 1 293 ? 23.673 13.771 21.693 1.00 22.83 293 GLN A O 1
ATOM 2302 N N . PRO A 1 294 ? 24.938 12.453 20.378 1.00 27.81 294 PRO A N 1
ATOM 2303 C CA . PRO A 1 294 ? 24.362 11.194 20.827 1.00 27.81 294 PRO A CA 1
ATOM 2304 C C . PRO A 1 294 ? 24.777 10.882 22.267 1.00 27.81 294 PRO A C 1
ATOM 2306 O O . PRO A 1 294 ? 25.967 10.815 22.576 1.00 27.81 294 PRO A O 1
ATOM 2309 N N . THR A 1 295 ? 23.811 10.615 23.143 1.00 23.66 295 THR A N 1
ATOM 2310 C CA . THR A 1 295 ? 24.077 9.990 24.443 1.00 23.66 295 THR A CA 1
ATOM 2311 C C . THR A 1 295 ? 23.409 8.620 24.521 1.00 23.66 295 THR A C 1
ATOM 2313 O O . THR A 1 295 ? 22.195 8.478 24.574 1.00 23.66 295 THR A O 1
ATOM 2316 N N . ASN A 1 296 ? 24.275 7.605 24.486 1.00 24.53 296 ASN A N 1
ATOM 2317 C CA . ASN A 1 296 ? 24.152 6.263 25.051 1.00 24.53 296 ASN A CA 1
ATOM 2318 C C . ASN A 1 296 ? 22.763 5.608 25.134 1.00 24.53 296 ASN A C 1
ATOM 2320 O O . ASN A 1 296 ? 21.973 5.862 26.044 1.00 24.53 296 ASN A O 1
ATOM 2324 N N . ARG A 1 297 ? 22.600 4.569 24.300 1.00 31.30 297 ARG A N 1
ATOM 2325 C CA . ARG A 1 297 ? 21.730 3.414 24.561 1.00 31.30 297 ARG A CA 1
ATOM 2326 C C . ARG A 1 297 ? 21.993 2.883 25.973 1.00 31.30 297 ARG A C 1
ATOM 2328 O O . ARG A 1 297 ? 22.958 2.159 26.203 1.00 31.30 297 ARG A O 1
ATOM 2335 N N . THR A 1 298 ? 21.100 3.213 26.896 1.00 23.80 298 THR A N 1
ATOM 2336 C CA . THR A 1 298 ? 21.015 2.563 28.201 1.00 23.80 298 THR A CA 1
ATOM 2337 C C . THR A 1 298 ? 19.739 1.742 28.201 1.00 23.80 298 THR A C 1
ATOM 2339 O O . THR A 1 298 ? 18.641 2.280 28.096 1.00 23.80 298 THR A O 1
ATOM 2342 N N . ARG A 1 299 ? 19.878 0.420 28.290 1.00 30.73 299 ARG A N 1
ATOM 2343 C CA . ARG A 1 299 ? 18.773 -0.485 28.605 1.00 30.73 299 ARG A CA 1
ATOM 2344 C C . ARG A 1 299 ? 18.294 -0.115 30.015 1.00 30.73 299 ARG A C 1
ATOM 2346 O O . ARG A 1 299 ? 18.968 -0.465 30.979 1.00 30.73 299 ARG A O 1
ATOM 2353 N N . MET A 1 300 ? 17.218 0.665 30.134 1.00 28.88 300 MET A N 1
ATOM 2354 C CA . MET A 1 300 ? 16.707 1.121 31.431 1.00 28.88 300 MET A CA 1
ATOM 2355 C C . MET A 1 300 ? 15.672 0.141 31.993 1.00 28.88 300 MET A C 1
ATOM 2357 O O . MET A 1 300 ? 14.814 -0.374 31.281 1.00 28.88 300 MET A O 1
ATOM 2361 N N . THR A 1 301 ? 15.828 -0.134 33.284 1.00 32.31 301 THR A N 1
ATOM 2362 C CA . THR A 1 301 ? 15.013 -0.972 34.171 1.00 32.31 301 THR A CA 1
ATOM 2363 C C . THR A 1 301 ? 13.518 -0.614 34.121 1.00 32.31 301 THR A C 1
ATOM 2365 O O . THR A 1 301 ? 13.194 0.551 33.878 1.00 32.31 301 THR A O 1
ATOM 2368 N N . PRO A 1 302 ? 12.594 -1.556 34.412 1.00 40.09 302 PRO A N 1
ATOM 2369 C CA . PRO A 1 302 ? 11.194 -1.213 34.652 1.00 40.09 302 PRO A CA 1
ATOM 2370 C C . PRO A 1 302 ? 11.144 -0.221 35.820 1.00 40.09 302 PRO A C 1
ATOM 2372 O O . PRO A 1 302 ? 11.642 -0.521 36.906 1.00 40.09 302 PRO A O 1
ATOM 2375 N N . GLY A 1 303 ? 10.628 0.985 35.581 1.00 55.34 303 GLY A N 1
ATOM 2376 C CA . GLY A 1 303 ? 10.363 1.940 36.657 1.00 55.34 303 GLY A CA 1
ATOM 2377 C C . GLY A 1 303 ? 9.355 1.354 37.648 1.00 55.34 303 GLY A C 1
ATOM 2378 O O . GLY A 1 303 ? 8.569 0.483 37.280 1.00 55.34 303 GLY A O 1
ATOM 2379 N N . ALA A 1 304 ? 9.387 1.816 38.900 1.00 66.44 304 ALA A N 1
ATOM 2380 C CA . ALA A 1 304 ? 8.390 1.423 39.891 1.00 66.44 304 ALA A CA 1
ATOM 2381 C C . ALA A 1 304 ? 6.966 1.721 39.367 1.00 66.44 304 ALA A C 1
ATOM 2383 O O . ALA A 1 304 ? 6.786 2.734 38.680 1.00 66.44 304 ALA A O 1
ATOM 2384 N N . PRO A 1 305 ? 5.968 0.866 39.661 1.00 83.00 305 PRO A N 1
ATOM 2385 C CA . PRO A 1 305 ? 4.589 1.114 39.256 1.00 83.00 305 PRO A CA 1
ATOM 2386 C C . PRO A 1 305 ? 4.106 2.476 39.782 1.00 83.00 305 PRO A C 1
ATOM 2388 O O . PRO A 1 305 ? 4.426 2.823 40.923 1.00 83.00 305 PRO A O 1
ATOM 2391 N N . PRO A 1 306 ? 3.368 3.265 38.980 1.00 87.12 306 PRO A N 1
ATOM 2392 C CA . PRO A 1 306 ? 2.890 4.568 39.415 1.00 87.12 306 PRO A CA 1
ATOM 2393 C C . PRO A 1 306 ? 1.865 4.408 40.536 1.00 87.12 306 PRO A C 1
ATOM 2395 O O . PRO A 1 306 ? 0.928 3.617 40.441 1.00 87.12 306 PRO A O 1
ATOM 2398 N N . THR A 1 307 ? 2.028 5.212 41.576 1.00 86.94 307 THR A N 1
ATOM 2399 C CA . THR A 1 307 ? 1.113 5.315 42.717 1.00 86.94 307 THR A CA 1
ATOM 2400 C C . THR A 1 307 ? 0.286 6.597 42.683 1.00 86.94 307 THR A C 1
ATOM 2402 O O . THR A 1 307 ? -0.691 6.723 43.422 1.00 86.94 307 THR A O 1
ATOM 2405 N N . THR A 1 308 ? 0.644 7.542 41.806 1.00 90.38 308 THR A N 1
ATOM 2406 C CA . THR A 1 308 ? -0.066 8.811 41.628 1.00 90.38 308 THR A CA 1
ATOM 2407 C C . THR A 1 308 ? -0.330 9.132 40.150 1.00 90.38 308 THR A C 1
ATOM 2409 O O . THR A 1 308 ? 0.407 8.680 39.266 1.00 90.38 308 THR A O 1
ATOM 2412 N N . PRO A 1 309 ? -1.353 9.957 39.847 1.00 88.94 309 PRO A N 1
ATOM 2413 C CA . PRO A 1 309 ? -1.604 10.413 38.481 1.00 88.94 309 PRO A CA 1
ATOM 2414 C C . PRO A 1 309 ? -0.430 11.193 37.863 1.00 88.94 309 PRO A C 1
ATOM 2416 O O . PRO A 1 309 ? -0.177 11.075 36.663 1.00 88.94 309 PRO A O 1
ATOM 2419 N N . ASP A 1 310 ? 0.323 11.941 38.674 1.00 87.06 310 ASP A N 1
ATOM 2420 C CA . ASP 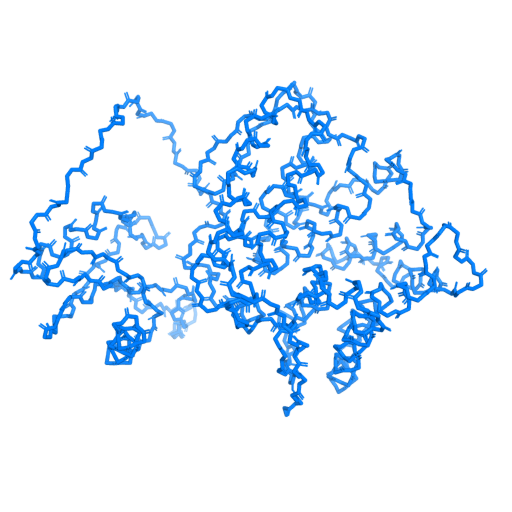A 1 310 ? 1.503 12.687 38.222 1.00 87.06 310 ASP A CA 1
ATOM 2421 C C . ASP A 1 310 ? 2.649 11.754 37.805 1.00 87.06 310 ASP A C 1
ATOM 2423 O O . ASP A 1 310 ? 3.308 11.991 36.789 1.00 87.06 310 ASP A O 1
ATOM 2427 N N . GLU A 1 311 ? 2.852 10.648 38.528 1.00 87.06 311 GLU A N 1
ATOM 2428 C CA . GLU A 1 311 ? 3.804 9.599 38.145 1.00 87.06 311 GLU A CA 1
ATOM 2429 C C . GLU A 1 311 ? 3.389 8.912 36.841 1.00 87.06 311 GLU A C 1
ATOM 2431 O O . GLU A 1 311 ? 4.232 8.664 35.978 1.00 87.06 311 GLU A O 1
ATOM 2436 N N . ALA A 1 312 ? 2.091 8.668 36.638 1.00 85.56 312 ALA A N 1
ATOM 2437 C CA . ALA A 1 312 ? 1.582 8.128 35.380 1.00 85.56 312 ALA A CA 1
ATOM 2438 C C . ALA A 1 312 ? 1.821 9.091 34.201 1.00 85.56 312 ALA A C 1
ATOM 2440 O O . ALA A 1 312 ? 2.287 8.668 33.141 1.00 85.56 312 ALA A O 1
ATOM 2441 N N . ILE A 1 313 ? 1.585 10.395 34.388 1.00 84.62 313 ILE A N 1
ATOM 2442 C CA . ILE A 1 313 ? 1.919 11.422 33.388 1.00 84.62 313 ILE A CA 1
ATOM 2443 C C . ILE A 1 313 ? 3.427 11.441 33.113 1.00 84.62 313 ILE A C 1
ATOM 2445 O O . ILE A 1 313 ? 3.834 11.557 31.955 1.00 84.62 313 ILE A O 1
ATOM 2449 N N . ALA A 1 314 ? 4.267 11.313 34.142 1.00 83.69 314 ALA A N 1
ATOM 2450 C CA . ALA A 1 314 ? 5.717 11.264 33.984 1.00 83.69 314 ALA A CA 1
ATOM 2451 C C . ALA A 1 314 ? 6.171 10.033 33.180 1.00 83.69 314 ALA A C 1
ATOM 2453 O O . ALA A 1 314 ? 7.002 10.175 32.283 1.00 83.69 314 ALA A O 1
ATOM 2454 N N . ILE A 1 315 ? 5.581 8.856 33.427 1.00 80.81 315 ILE A N 1
ATOM 2455 C CA . ILE A 1 315 ? 5.824 7.634 32.641 1.00 80.81 315 ILE A CA 1
ATOM 2456 C C . ILE A 1 315 ? 5.460 7.860 31.171 1.00 80.81 315 ILE A C 1
ATOM 2458 O O . ILE A 1 315 ? 6.251 7.535 30.285 1.00 80.81 315 ILE A O 1
ATOM 2462 N N . VAL A 1 316 ? 4.297 8.460 30.900 1.00 78.25 316 VAL A N 1
ATOM 2463 C CA . VAL A 1 316 ? 3.865 8.747 29.525 1.00 78.25 316 VAL A CA 1
ATOM 2464 C C . VAL A 1 316 ? 4.792 9.758 28.852 1.00 78.25 316 VAL A C 1
ATOM 2466 O O . VAL A 1 316 ? 5.223 9.520 27.731 1.00 78.25 316 VAL A O 1
ATOM 2469 N N . ARG A 1 317 ? 5.188 10.837 29.536 1.00 79.56 317 ARG A N 1
ATOM 2470 C CA . ARG A 1 317 ? 6.143 11.829 29.003 1.00 79.56 317 ARG A CA 1
ATOM 2471 C C . ARG A 1 317 ? 7.533 11.255 28.733 1.00 79.56 317 ARG A C 1
ATOM 2473 O O . ARG A 1 317 ? 8.221 11.749 27.848 1.00 79.56 317 ARG A O 1
ATOM 2480 N N . ALA A 1 318 ? 7.969 10.276 29.522 1.00 74.81 318 ALA A N 1
ATOM 2481 C CA . ALA A 1 318 ? 9.272 9.642 29.349 1.00 74.81 318 ALA A CA 1
ATOM 2482 C C . ALA A 1 318 ? 9.281 8.636 28.188 1.00 74.81 318 ALA A C 1
ATOM 2484 O O . ALA A 1 318 ? 10.314 8.453 27.550 1.00 74.81 318 ALA A O 1
ATOM 2485 N N . ARG A 1 319 ? 8.146 7.972 27.928 1.00 71.12 319 ARG A N 1
ATOM 2486 C CA . ARG A 1 319 ? 8.026 6.920 26.904 1.00 71.12 319 ARG A CA 1
ATOM 2487 C C . ARG A 1 319 ? 7.516 7.417 25.556 1.00 71.12 319 ARG A C 1
ATOM 2489 O O . ARG A 1 319 ? 7.849 6.825 24.536 1.00 71.12 319 ARG A O 1
ATOM 2496 N N . TYR A 1 320 ? 6.724 8.483 25.549 1.00 64.12 320 TYR A N 1
ATOM 2497 C CA . TYR A 1 320 ? 6.101 9.048 24.357 1.00 64.12 320 TYR A CA 1
ATOM 2498 C C . TYR A 1 320 ? 6.537 10.505 24.176 1.00 64.12 320 TYR A C 1
ATOM 2500 O O . TYR A 1 320 ? 6.789 11.222 25.145 1.00 64.12 320 TYR A O 1
ATOM 2508 N N . ALA A 1 321 ? 6.616 10.964 22.925 1.00 55.41 321 ALA A N 1
ATOM 2509 C CA . ALA A 1 321 ? 6.877 12.371 22.632 1.00 55.41 321 ALA A CA 1
ATOM 2510 C C . ALA A 1 321 ? 5.798 13.270 23.270 1.00 55.41 321 ALA A C 1
ATOM 2512 O O . ALA A 1 321 ? 4.628 12.894 23.332 1.00 55.41 321 ALA A O 1
ATOM 2513 N N . GLN A 1 322 ? 6.174 14.472 23.727 1.00 65.31 322 GLN A N 1
ATOM 2514 C CA . GLN A 1 322 ? 5.198 15.450 24.220 1.00 65.31 322 GLN A CA 1
ATOM 2515 C C . GLN A 1 322 ? 4.273 15.868 23.067 1.00 65.31 322 GLN A C 1
ATOM 2517 O O . GLN A 1 322 ? 4.772 16.443 22.093 1.00 65.31 322 GLN A O 1
ATOM 2522 N N . PRO A 1 323 ? 2.952 15.618 23.157 1.00 64.88 323 PRO A N 1
ATOM 2523 C CA . PRO A 1 323 ? 2.019 16.086 22.144 1.00 64.88 323 PRO A CA 1
ATOM 2524 C C . PRO A 1 323 ? 2.092 17.611 22.086 1.00 64.88 323 PRO A C 1
ATOM 2526 O O . PRO A 1 323 ? 2.196 18.266 23.124 1.00 64.88 323 PRO A O 1
ATOM 2529 N N . LYS A 1 324 ? 2.057 18.179 20.882 1.00 66.62 324 LYS A N 1
ATOM 2530 C CA . LYS A 1 324 ? 2.111 19.628 20.671 1.00 66.62 324 LYS A CA 1
ATOM 2531 C C . LYS A 1 324 ? 0.800 20.131 20.082 1.00 66.62 324 LYS A C 1
ATOM 2533 O O . LYS A 1 324 ? 0.155 19.442 19.293 1.00 66.62 324 LYS A O 1
ATOM 2538 N N . LEU A 1 325 ? 0.414 21.339 20.466 1.00 64.75 325 LEU A N 1
ATOM 2539 C CA . LEU A 1 325 ? -0.614 22.122 19.796 1.00 64.75 325 LEU A CA 1
ATOM 2540 C C . LEU A 1 325 ? -0.103 22.574 18.407 1.00 64.75 325 LEU A C 1
ATOM 2542 O O . LEU A 1 325 ? 1.103 22.528 18.154 1.00 64.75 325 LEU A O 1
ATOM 2546 N N . PRO A 1 326 ? -0.986 23.017 17.486 1.00 56.81 326 PRO A N 1
ATOM 2547 C CA . PRO A 1 326 ? -0.587 23.482 16.148 1.00 56.81 326 PRO A CA 1
ATOM 2548 C C . PRO A 1 326 ? 0.447 24.607 16.136 1.00 56.81 326 PRO A C 1
ATOM 2550 O O . PRO A 1 326 ? 1.191 24.743 15.173 1.00 56.81 326 PRO A O 1
ATOM 2553 N N . ASP A 1 327 ? 0.487 25.409 17.198 1.00 67.38 327 ASP A N 1
ATOM 2554 C CA . ASP A 1 327 ? 1.448 26.497 17.391 1.00 67.38 327 ASP A CA 1
ATOM 2555 C C . ASP A 1 327 ? 2.819 26.016 17.910 1.00 67.38 327 ASP A C 1
ATOM 2557 O O . ASP A 1 327 ? 3.723 26.819 18.136 1.00 67.38 327 ASP A O 1
ATOM 2561 N N . GLY A 1 328 ? 2.990 24.704 18.099 1.00 61.88 328 GLY A N 1
ATOM 2562 C CA . GLY A 1 328 ? 4.217 24.078 18.581 1.00 61.88 328 GLY A CA 1
ATOM 2563 C C . GLY A 1 328 ? 4.373 24.053 20.104 1.00 61.88 328 GLY A C 1
ATOM 2564 O O . GLY A 1 328 ? 5.354 23.476 20.587 1.00 61.88 328 GLY A O 1
ATOM 2565 N N . THR A 1 329 ? 3.435 24.624 20.867 1.00 74.25 329 THR A N 1
ATOM 2566 C CA . THR A 1 329 ? 3.451 24.567 22.337 1.00 74.25 329 THR A CA 1
ATOM 2567 C C . THR A 1 329 ? 3.022 23.185 22.851 1.00 74.25 329 THR A C 1
ATOM 2569 O O . THR A 1 329 ? 2.273 22.484 22.170 1.00 74.25 329 THR A O 1
ATOM 2572 N N . PRO A 1 330 ? 3.496 22.724 24.024 1.00 71.88 330 PRO A N 1
ATOM 2573 C CA . PRO A 1 330 ? 3.086 21.429 24.570 1.00 71.88 330 PRO A CA 1
ATOM 2574 C C . PRO A 1 330 ? 1.586 21.392 24.894 1.00 71.88 330 PRO A C 1
ATOM 2576 O O . PRO A 1 330 ? 1.070 22.283 25.566 1.00 71.88 330 PRO A O 1
ATOM 2579 N N . ALA A 1 331 ? 0.895 20.339 24.462 1.00 73.88 331 ALA A N 1
ATOM 2580 C CA . ALA A 1 331 ? -0.489 20.092 24.842 1.00 73.88 331 ALA A CA 1
ATOM 2581 C C . ALA A 1 331 ? -0.580 19.684 26.323 1.00 73.88 331 ALA A C 1
ATOM 2583 O O . ALA A 1 331 ? 0.273 18.959 26.846 1.00 73.88 331 ALA A O 1
ATOM 2584 N N . GLU A 1 332 ? -1.641 20.129 26.998 1.00 83.44 332 GLU A N 1
ATOM 2585 C CA . GLU A 1 332 ? -1.928 19.729 28.375 1.00 83.44 332 GLU A CA 1
ATOM 2586 C C . GLU A 1 332 ? -2.214 18.220 28.416 1.00 83.44 332 GLU A C 1
ATOM 2588 O O . GLU A 1 332 ? -3.085 17.731 27.698 1.00 83.44 332 GLU A O 1
ATOM 2593 N N . LEU A 1 333 ? -1.504 17.472 29.265 1.00 82.19 333 LEU A N 1
ATOM 2594 C CA . LEU A 1 333 ? -1.837 16.075 29.540 1.00 82.19 333 LEU A CA 1
ATOM 2595 C C . LEU A 1 333 ? -2.787 16.018 30.730 1.00 82.19 333 LEU A C 1
ATOM 2597 O O . LEU A 1 333 ? -2.450 16.471 31.821 1.00 82.19 333 LEU A O 1
ATOM 2601 N N . ARG A 1 334 ? -3.957 15.425 30.513 1.00 85.56 334 ARG A N 1
ATOM 2602 C CA . ARG A 1 334 ? -4.916 15.087 31.560 1.00 85.56 334 ARG A CA 1
ATOM 2603 C C . ARG A 1 334 ? -4.825 13.610 31.871 1.00 85.56 334 ARG A C 1
ATOM 2605 O O . ARG A 1 334 ? -4.431 12.804 31.033 1.00 85.56 334 ARG A O 1
ATOM 2612 N N . VAL A 1 335 ? -5.224 13.263 33.082 1.00 89.94 335 VAL A N 1
ATOM 2613 C CA . VAL A 1 335 ? -5.206 11.894 33.579 1.00 89.94 335 VAL A CA 1
ATOM 2614 C C . VAL A 1 335 ? -6.544 11.585 34.228 1.00 89.94 335 VAL A C 1
ATOM 2616 O O . VAL A 1 335 ? -7.092 12.391 34.977 1.00 89.94 335 VAL A O 1
ATOM 2619 N N . HIS A 1 336 ? -7.092 10.426 33.891 1.00 89.69 336 HIS A N 1
ATOM 2620 C CA . HIS A 1 336 ? -8.260 9.856 34.536 1.00 89.69 336 HIS A CA 1
ATOM 2621 C C . HIS A 1 336 ? -7.825 8.574 35.241 1.00 89.69 336 HIS A C 1
ATOM 2623 O O . HIS A 1 336 ? -7.460 7.591 34.599 1.00 89.69 336 HIS A O 1
ATOM 2629 N N . GLU A 1 337 ? -7.796 8.611 36.566 1.00 92.44 337 GLU A N 1
ATOM 2630 C CA . GLU A 1 337 ? -7.443 7.462 37.393 1.00 92.44 337 GLU A CA 1
ATOM 2631 C C . GLU A 1 337 ? -8.629 6.500 37.523 1.00 92.44 337 GLU A C 1
ATOM 2633 O O . GLU A 1 337 ? -9.761 6.934 37.726 1.00 92.44 337 GLU A O 1
ATOM 2638 N N . PHE A 1 338 ? -8.363 5.197 37.440 1.00 89.38 338 PHE A N 1
ATOM 2639 C CA . PHE A 1 338 ? -9.349 4.141 37.668 1.00 89.38 338 PHE A CA 1
ATOM 2640 C C . PHE A 1 338 ? -8.725 2.984 38.473 1.00 89.38 338 PHE A C 1
ATOM 2642 O O . PHE A 1 338 ? -7.587 3.073 38.940 1.00 89.38 338 PHE A O 1
ATOM 2649 N N . ASP A 1 339 ? -9.490 1.923 38.728 1.00 86.56 339 ASP A N 1
ATOM 2650 C CA . ASP A 1 339 ? -9.140 0.840 39.660 1.00 86.56 339 ASP A CA 1
ATOM 2651 C C . ASP A 1 339 ? -7.815 0.136 39.332 1.00 86.56 339 ASP A C 1
ATOM 2653 O O . ASP A 1 339 ? -6.992 -0.048 40.227 1.00 86.56 339 ASP A O 1
ATOM 2657 N N . ILE A 1 340 ? -7.578 -0.190 38.059 1.00 85.25 340 ILE A N 1
ATOM 2658 C CA . ILE A 1 340 ? -6.401 -0.965 37.619 1.00 85.25 340 ILE A CA 1
ATOM 2659 C C . ILE A 1 340 ? -5.352 -0.138 36.853 1.00 85.25 340 ILE A C 1
ATOM 2661 O O . ILE A 1 340 ? -4.339 -0.679 36.405 1.00 85.25 340 ILE A O 1
ATOM 2665 N N . GLY A 1 341 ? -5.552 1.175 36.695 1.00 90.44 341 GLY A N 1
ATOM 2666 C CA . GLY A 1 341 ? -4.625 2.004 35.924 1.00 90.44 341 GLY A CA 1
ATOM 2667 C C . GLY A 1 341 ? -4.916 3.504 35.916 1.00 90.44 341 GLY A C 1
ATOM 2668 O O . GLY A 1 341 ? -5.776 4.013 36.634 1.00 90.44 341 GLY A O 1
ATOM 2669 N N . TYR A 1 342 ? -4.183 4.205 35.053 1.00 91.12 342 TYR A N 1
ATOM 2670 C CA . TYR A 1 342 ? -4.340 5.627 34.753 1.00 91.12 342 TYR A CA 1
ATOM 2671 C C . TYR A 1 342 ? -4.517 5.821 33.251 1.00 91.12 342 TYR A C 1
ATOM 2673 O O . TYR A 1 342 ? -3.690 5.359 32.474 1.00 91.12 342 TYR A O 1
ATOM 2681 N N . LEU A 1 343 ? -5.563 6.523 32.829 1.00 87.56 343 LEU A N 1
ATOM 2682 C CA . LEU A 1 343 ? -5.790 6.885 31.433 1.00 87.56 343 LEU A CA 1
ATOM 2683 C C . LEU A 1 343 ? -5.297 8.315 31.193 1.00 87.56 343 LEU A C 1
ATOM 2685 O O . LEU A 1 343 ? -5.959 9.279 31.574 1.00 87.56 343 LEU A O 1
ATOM 2689 N N . VAL A 1 344 ? -4.139 8.457 30.562 1.00 86.38 344 VAL A N 1
ATOM 2690 C CA . VAL A 1 344 ? -3.494 9.733 30.234 1.00 86.38 344 VAL A CA 1
ATOM 2691 C C . VAL A 1 344 ? -3.843 10.137 28.802 1.00 86.38 344 VAL A C 1
ATOM 2693 O O . VAL A 1 344 ? -3.775 9.321 27.888 1.00 86.38 344 VAL A O 1
ATOM 2696 N N . TYR A 1 345 ? -4.220 11.392 28.572 1.00 82.56 345 TYR A N 1
ATOM 2697 C CA . TYR A 1 345 ? -4.596 11.881 27.244 1.00 82.56 345 TYR A CA 1
ATOM 2698 C C . TYR A 1 345 ? -4.307 13.371 27.077 1.00 82.56 345 TYR A C 1
ATOM 2700 O O . TYR A 1 345 ? -4.358 14.140 28.036 1.00 82.56 345 TYR A O 1
ATOM 2708 N N . ALA A 1 346 ? -4.017 13.786 25.845 1.00 77.19 346 ALA A N 1
ATOM 2709 C CA . ALA A 1 346 ? -3.839 15.194 25.516 1.00 77.19 346 ALA A CA 1
ATOM 2710 C C . ALA A 1 346 ? -5.195 15.911 25.463 1.00 77.19 346 ALA A C 1
ATOM 2712 O O . ALA A 1 346 ? -6.136 15.446 24.816 1.00 77.19 346 ALA A O 1
ATOM 2713 N N . ALA A 1 347 ? -5.294 17.056 26.131 1.00 72.38 347 ALA A N 1
ATOM 2714 C CA . ALA A 1 347 ? -6.413 17.971 26.003 1.00 72.38 347 ALA A CA 1
ATOM 2715 C C . ALA A 1 347 ? -6.081 19.030 24.950 1.00 72.38 347 ALA A C 1
ATOM 2717 O O . ALA A 1 347 ? -5.130 19.800 25.092 1.00 72.38 347 ALA A O 1
ATOM 2718 N N . PHE A 1 348 ? -6.890 19.074 23.893 1.00 68.12 348 PHE A N 1
ATOM 2719 C CA . PHE A 1 348 ? -6.812 20.111 22.873 1.00 68.12 348 PHE A CA 1
ATOM 2720 C C . PHE A 1 348 ? -7.898 21.160 23.138 1.00 68.12 348 PHE A C 1
ATOM 2722 O O . PHE A 1 348 ? -9.054 20.783 23.359 1.00 68.12 348 PHE A O 1
ATOM 2729 N N . PRO A 1 349 ? -7.564 22.462 23.134 1.00 65.31 349 PRO A N 1
ATOM 2730 C CA . PRO A 1 349 ? -8.573 23.502 23.247 1.00 65.31 349 PRO A CA 1
ATOM 2731 C C . PRO A 1 349 ? -9.542 23.437 22.051 1.00 65.31 349 PRO A C 1
ATOM 2733 O O . PRO A 1 349 ? -9.122 23.052 20.952 1.00 65.31 349 PRO A O 1
ATOM 2736 N N . PRO A 1 350 ? -10.822 23.813 22.238 1.00 62.84 350 PRO A N 1
ATOM 2737 C CA . PRO A 1 350 ? -11.780 23.913 21.143 1.00 62.84 350 PRO A CA 1
ATOM 2738 C C . PRO A 1 350 ? -11.229 24.831 20.053 1.00 62.84 350 PRO A C 1
ATOM 2740 O O . PRO A 1 350 ? -10.774 25.937 20.346 1.00 62.84 350 PRO A O 1
ATOM 2743 N N . ARG A 1 351 ? -11.263 24.370 18.803 1.00 65.25 351 ARG A N 1
ATOM 2744 C CA . ARG A 1 351 ? -10.890 25.188 17.648 1.00 65.25 351 ARG A CA 1
ATOM 2745 C C . ARG A 1 351 ? -12.133 25.787 17.027 1.00 65.25 351 ARG A C 1
ATOM 2747 O O . ARG A 1 351 ? -13.203 25.185 17.081 1.00 65.25 351 ARG A O 1
ATOM 2754 N N . THR A 1 352 ? -11.982 26.962 16.437 1.00 63.94 352 THR A N 1
ATOM 2755 C CA . THR A 1 352 ? -13.015 27.576 15.611 1.00 63.94 352 THR A CA 1
ATOM 2756 C C . THR A 1 352 ? -12.429 27.980 14.272 1.00 63.94 352 THR A C 1
ATOM 2758 O O . THR A 1 352 ? -11.302 28.474 14.233 1.00 63.94 352 THR A O 1
ATOM 2761 N N . ASP A 1 353 ? -13.199 27.818 13.201 1.00 69.38 353 ASP A N 1
ATOM 2762 C CA . ASP A 1 353 ? -12.803 28.257 11.867 1.00 69.38 353 ASP A CA 1
ATOM 2763 C C . ASP A 1 353 ? -12.746 29.796 11.777 1.00 69.38 353 ASP A C 1
ATOM 2765 O O . ASP A 1 353 ? -13.109 30.521 12.710 1.00 69.38 353 ASP A O 1
ATOM 2769 N N . ALA A 1 354 ? -12.327 30.324 10.622 1.00 65.00 354 ALA A N 1
ATOM 2770 C CA . ALA A 1 354 ? -12.281 31.770 10.372 1.00 65.00 354 ALA A CA 1
ATOM 2771 C C . ALA A 1 354 ? -13.653 32.474 10.496 1.00 65.00 354 ALA A C 1
ATOM 2773 O O . ALA A 1 354 ? -13.707 33.701 10.566 1.00 65.00 354 ALA A O 1
ATOM 2774 N N . ALA A 1 355 ? -14.755 31.716 10.529 1.00 71.56 355 ALA A N 1
ATOM 2775 C CA . ALA A 1 355 ? -16.118 32.200 10.725 1.00 71.56 355 ALA A CA 1
ATOM 2776 C C . ALA A 1 355 ? -16.628 32.011 12.173 1.00 71.56 355 ALA A C 1
ATOM 2778 O O . ALA A 1 355 ? -17.797 32.288 12.446 1.00 71.56 355 ALA A O 1
ATOM 2779 N N . GLY A 1 356 ? -15.781 31.557 13.105 1.00 65.75 356 GLY A N 1
ATOM 2780 C CA . GLY A 1 356 ? -16.123 31.347 14.515 1.00 65.75 356 GLY A CA 1
ATOM 2781 C C . GLY A 1 356 ? -16.930 30.075 14.798 1.00 65.75 356 GLY A C 1
ATOM 2782 O O . GLY A 1 356 ? -17.457 29.923 15.900 1.00 65.75 356 GLY A O 1
ATOM 2783 N N . ARG A 1 357 ? -17.054 29.154 13.833 1.00 64.06 357 ARG A N 1
ATOM 2784 C CA . ARG A 1 357 ? -17.759 27.877 14.020 1.00 64.06 357 ARG A CA 1
ATOM 2785 C C . ARG A 1 357 ? -16.822 26.850 14.648 1.00 64.06 357 ARG A C 1
ATOM 2787 O O . ARG A 1 357 ? -15.675 26.786 14.215 1.00 64.06 357 ARG A O 1
ATOM 2794 N N . PRO A 1 358 ? -17.279 26.029 15.611 1.00 54.38 358 PRO A N 1
ATOM 2795 C CA . PRO A 1 358 ? -16.456 24.979 16.197 1.00 54.38 358 PRO A CA 1
ATOM 2796 C C . PRO A 1 358 ? -15.930 24.032 15.116 1.00 54.38 358 PRO A C 1
ATOM 2798 O O . PRO A 1 358 ? -16.713 23.439 14.375 1.00 54.38 358 PRO A O 1
ATOM 2801 N N . GLU A 1 359 ? -14.614 23.886 15.032 1.00 49.28 359 GLU A N 1
ATOM 2802 C CA . GLU A 1 359 ? -13.991 22.841 14.231 1.00 49.28 359 GLU A CA 1
ATOM 2803 C C . GLU A 1 359 ? -14.025 21.528 15.023 1.00 49.28 359 GLU A C 1
ATOM 2805 O O . GLU A 1 359 ? -13.795 21.531 16.241 1.00 49.28 359 GLU A O 1
ATOM 2810 N N . PRO A 1 360 ? -14.306 20.392 14.365 1.00 50.75 360 PRO A N 1
ATOM 2811 C CA . PRO A 1 360 ? -14.165 19.096 15.005 1.00 50.75 360 PRO A CA 1
ATOM 2812 C C . PRO A 1 360 ? -12.724 18.909 15.496 1.00 50.75 360 PRO A C 1
ATOM 2814 O O . PRO A 1 360 ? -11.769 19.400 14.889 1.00 50.75 360 PRO A O 1
ATOM 2817 N N . ALA A 1 361 ? -12.567 18.204 16.621 1.00 49.88 361 ALA A N 1
ATOM 2818 C CA . ALA A 1 361 ? -11.243 17.852 17.117 1.00 49.88 361 ALA A CA 1
ATOM 2819 C C . ALA A 1 361 ? -10.461 17.127 16.004 1.00 49.88 361 ALA A C 1
ATOM 2821 O O . ALA A 1 361 ? -11.069 16.339 15.273 1.00 49.88 361 ALA A O 1
ATOM 2822 N N . PRO A 1 362 ? -9.146 17.377 15.856 1.00 47.69 362 PRO A N 1
ATOM 2823 C CA . PRO A 1 362 ? -8.349 16.702 14.844 1.00 47.69 362 PRO A CA 1
ATOM 2824 C C . PRO A 1 362 ? -8.537 15.182 14.950 1.00 47.69 362 PRO A C 1
ATOM 2826 O O . PRO A 1 362 ? -8.469 14.657 16.069 1.00 47.69 362 PRO A O 1
ATOM 2829 N N . PRO A 1 363 ? -8.785 14.471 13.837 1.00 40.69 363 PRO A N 1
ATOM 2830 C CA . PRO A 1 363 ? -8.741 13.018 13.851 1.00 40.69 363 PRO A CA 1
ATOM 2831 C C . PRO A 1 363 ? -7.341 12.573 14.297 1.00 40.69 363 PRO A C 1
ATOM 2833 O O . PRO A 1 363 ? -6.340 13.179 13.912 1.00 40.69 363 PRO A O 1
ATOM 2836 N N . GLY A 1 364 ? -7.291 11.556 15.156 1.00 43.91 364 GLY A N 1
ATOM 2837 C CA . GLY A 1 364 ? -6.036 10.941 15.578 1.00 43.91 364 GLY A CA 1
ATOM 2838 C C . GLY A 1 364 ? -5.507 11.315 16.972 1.00 43.91 364 GLY A C 1
ATOM 2839 O O . GLY A 1 364 ? -4.317 11.546 17.155 1.00 43.91 364 GLY A O 1
ATOM 2840 N N . GLY A 1 365 ? -6.363 11.353 17.995 1.00 52.28 365 GLY A N 1
ATOM 2841 C CA . GLY A 1 365 ? -5.886 11.304 19.383 1.00 52.28 365 GLY A CA 1
ATOM 2842 C C . GLY A 1 365 ? -5.687 9.855 19.829 1.00 52.28 365 GLY A C 1
ATOM 2843 O O . GLY A 1 365 ? -6.474 9.001 19.445 1.00 52.28 365 GLY A O 1
ATOM 2844 N N . ALA A 1 366 ? -4.719 9.583 20.702 1.00 54.00 366 ALA A N 1
ATOM 2845 C CA . ALA A 1 366 ? -4.645 8.321 21.433 1.00 54.00 366 ALA A CA 1
ATOM 2846 C C . ALA A 1 366 ? -4.648 8.598 22.938 1.00 54.00 366 ALA A C 1
ATOM 2848 O O . ALA A 1 366 ? -4.105 9.610 23.398 1.00 54.00 366 ALA A O 1
ATOM 2849 N N . LYS A 1 367 ? -5.273 7.713 23.715 1.00 75.50 367 LYS A N 1
ATOM 2850 C CA . LYS A 1 367 ? -5.143 7.739 25.174 1.00 75.50 367 LYS A CA 1
ATOM 2851 C C . LYS A 1 367 ? -4.142 6.669 25.567 1.00 75.50 367 LYS A C 1
ATOM 2853 O O . LYS A 1 367 ? -4.160 5.571 25.023 1.00 75.50 367 LYS A O 1
ATOM 2858 N N . ILE A 1 368 ? -3.254 6.984 26.495 1.00 79.38 368 ILE A N 1
ATOM 2859 C CA . ILE A 1 368 ? -2.282 6.033 27.015 1.00 79.38 368 ILE A CA 1
ATOM 2860 C C . ILE A 1 368 ? -2.777 5.545 28.359 1.00 79.38 368 ILE A C 1
ATOM 2862 O O . ILE A 1 368 ? -2.964 6.326 29.287 1.00 79.38 368 ILE A O 1
ATOM 2866 N N . LEU A 1 369 ? -2.979 4.245 28.467 1.00 85.88 369 LEU A N 1
ATOM 2867 C CA . LEU A 1 369 ? -3.286 3.595 29.719 1.00 85.88 369 LEU A CA 1
ATOM 2868 C C . LEU A 1 369 ? -1.985 3.155 30.381 1.00 85.88 369 LEU A C 1
ATOM 2870 O O . LEU A 1 369 ? -1.160 2.516 29.741 1.00 85.88 369 LEU A O 1
ATOM 2874 N N . VAL A 1 370 ? -1.797 3.497 31.649 1.00 84.56 370 VAL A N 1
ATOM 2875 C CA . VAL A 1 370 ? -0.656 3.081 32.465 1.00 84.56 370 VAL A CA 1
ATOM 2876 C C . VAL A 1 370 ? -1.160 2.122 33.540 1.00 84.56 370 VAL A C 1
ATOM 2878 O O . VAL A 1 370 ? -2.031 2.491 34.329 1.00 84.56 370 VAL A O 1
ATOM 2881 N N . SER A 1 371 ? -0.633 0.902 33.577 1.00 82.12 371 SER A N 1
ATOM 2882 C CA . SER A 1 371 ? -0.968 -0.095 34.598 1.00 82.12 371 SER A CA 1
ATOM 2883 C C . SER A 1 371 ? -0.482 0.348 35.980 1.00 82.12 371 SER A C 1
ATOM 2885 O O . SER A 1 371 ? 0.680 0.728 36.137 1.00 82.12 371 SER A O 1
ATOM 2887 N N . LYS A 1 372 ? -1.353 0.257 36.993 1.00 88.81 372 LYS A N 1
ATOM 2888 C CA . LYS A 1 372 ? -0.985 0.481 38.404 1.00 88.81 372 LYS A CA 1
ATOM 2889 C C . LYS A 1 372 ? -0.110 -0.630 38.981 1.00 88.81 372 LYS A C 1
ATOM 2891 O O . LYS A 1 372 ? 0.613 -0.398 39.940 1.00 88.81 372 LYS A O 1
ATOM 2896 N N . GLU A 1 373 ? -0.184 -1.831 38.415 1.00 81.88 373 GLU A N 1
ATOM 2897 C CA . GLU A 1 373 ? 0.540 -3.001 38.916 1.00 81.88 373 GLU A CA 1
ATOM 2898 C C . GLU A 1 373 ? 1.957 -3.079 38.345 1.00 81.88 373 GLU A C 1
ATOM 2900 O O . GLU A 1 373 ? 2.908 -3.368 39.065 1.00 81.88 373 GLU A O 1
ATOM 2905 N N . THR A 1 374 ? 2.102 -2.796 37.050 1.00 77.69 374 THR A N 1
ATOM 2906 C CA . THR A 1 374 ? 3.357 -3.027 36.318 1.00 77.69 374 THR A CA 1
ATOM 2907 C C . THR A 1 374 ? 4.009 -1.739 35.826 1.00 77.69 374 THR A C 1
ATOM 2909 O O . THR A 1 374 ? 5.176 -1.745 35.439 1.00 77.69 374 THR A O 1
ATOM 2912 N N . GLY A 1 375 ? 3.270 -0.625 35.790 1.00 76.00 375 GLY A N 1
ATOM 2913 C CA . GLY A 1 375 ? 3.705 0.590 35.101 1.00 76.00 375 GLY A CA 1
ATOM 2914 C C . GLY A 1 375 ? 3.825 0.418 33.584 1.00 76.00 375 GLY A C 1
ATOM 2915 O O . GLY A 1 375 ? 4.390 1.286 32.914 1.00 76.00 375 GLY A O 1
ATOM 2916 N N . GLU A 1 376 ? 3.345 -0.690 33.011 1.00 76.56 376 GLU A N 1
ATOM 2917 C CA . GLU A 1 376 ? 3.289 -0.887 31.563 1.00 76.56 376 GLU A CA 1
ATOM 2918 C C . GLU A 1 376 ? 2.281 0.063 30.929 1.00 76.56 376 GLU A C 1
ATOM 2920 O O . GLU A 1 376 ? 1.283 0.445 31.540 1.00 76.56 376 GLU A O 1
ATOM 2925 N N . THR A 1 377 ? 2.578 0.475 29.702 1.00 76.06 377 THR A N 1
ATOM 2926 C CA . THR A 1 377 ? 1.753 1.417 28.953 1.00 76.06 377 THR A CA 1
ATOM 2927 C C . THR A 1 377 ? 1.103 0.725 27.774 1.00 76.06 377 THR A C 1
ATOM 2929 O O . THR A 1 377 ? 1.792 0.076 26.993 1.00 76.06 377 THR A O 1
ATOM 2932 N N . VAL A 1 378 ? -0.203 0.910 27.625 1.00 70.56 378 VAL A N 1
ATOM 2933 C CA . VAL A 1 378 ? -0.991 0.413 26.499 1.00 70.56 378 VAL A CA 1
ATOM 2934 C C . VAL A 1 378 ? -1.678 1.595 25.843 1.00 70.56 378 VAL A C 1
ATOM 2936 O O . VAL A 1 378 ? -2.384 2.362 26.496 1.00 70.56 378 VAL A O 1
ATOM 2939 N N . THR A 1 379 ? -1.477 1.755 24.543 1.00 66.12 379 THR A N 1
ATOM 2940 C CA . THR A 1 379 ? -2.211 2.756 23.776 1.00 66.12 379 THR A CA 1
ATOM 2941 C C . THR A 1 379 ? -3.626 2.252 23.509 1.00 66.12 379 THR A C 1
ATOM 2943 O O . THR A 1 379 ? -3.801 1.126 23.049 1.00 66.12 379 THR A O 1
ATOM 2946 N N . VAL A 1 380 ? -4.635 3.074 23.790 1.00 58.47 380 VAL A N 1
ATOM 2947 C CA . VAL A 1 380 ? -6.045 2.769 23.527 1.00 58.47 380 VAL A CA 1
ATOM 2948 C C . VAL A 1 380 ? -6.668 3.843 22.623 1.00 58.47 380 VAL A C 1
ATOM 2950 O O . VAL A 1 380 ? -6.255 5.010 22.692 1.00 58.47 380 VAL A O 1
ATOM 2953 N N . PRO A 1 381 ? -7.671 3.484 21.794 1.00 54.59 381 PRO A N 1
ATOM 2954 C CA . PRO A 1 381 ? -8.363 4.437 20.930 1.00 54.59 381 PRO A CA 1
ATOM 2955 C C . PRO A 1 381 ? -8.903 5.636 21.714 1.00 54.59 381 PRO A C 1
ATOM 2957 O O . PRO A 1 381 ? -9.299 5.509 22.880 1.00 54.59 381 PRO A O 1
ATOM 2960 N N . ASN A 1 382 ? -8.987 6.803 21.074 1.00 62.84 382 ASN A N 1
ATOM 2961 C CA . ASN A 1 382 ? -9.544 8.014 21.684 1.00 62.84 382 ASN A CA 1
ATOM 2962 C C . ASN A 1 382 ? -11.078 8.011 21.754 1.00 62.84 382 ASN A C 1
ATOM 2964 O O . ASN A 1 382 ? -11.769 8.899 21.259 1.00 62.84 382 ASN A O 1
ATOM 2968 N N . TYR A 1 383 ? -11.614 7.003 22.432 1.00 64.31 383 TYR A N 1
ATOM 2969 C CA . TYR A 1 383 ? -12.998 6.956 22.878 1.00 64.31 383 TYR A CA 1
ATOM 2970 C C . TYR A 1 383 ? -13.195 7.767 24.161 1.00 64.31 383 TYR A C 1
ATOM 2972 O O . TYR A 1 383 ? -12.224 8.046 24.875 1.00 64.31 383 TYR A O 1
ATOM 2980 N N . PRO A 1 384 ? -14.441 8.133 24.520 1.00 75.44 384 PRO A N 1
ATOM 2981 C CA . PRO A 1 384 ? -14.757 8.631 25.857 1.00 75.44 384 PRO A CA 1
ATOM 2982 C C . PRO A 1 384 ? -14.098 7.761 26.948 1.00 75.44 384 PRO A C 1
ATOM 2984 O O . PRO A 1 384 ? -14.043 6.544 26.770 1.00 75.44 384 PRO A O 1
ATOM 2987 N N . PRO A 1 385 ? -13.569 8.346 28.047 1.00 75.00 385 PRO A N 1
ATOM 2988 C CA . PRO A 1 385 ? -12.746 7.623 29.028 1.00 75.00 385 PRO A CA 1
ATOM 2989 C C . PRO A 1 385 ? -13.316 6.265 29.463 1.00 75.00 385 PRO A C 1
ATOM 2991 O O . PRO A 1 385 ? -12.607 5.267 29.405 1.00 75.00 385 PRO A O 1
ATOM 2994 N N . GLU A 1 386 ? -14.612 6.212 29.771 1.00 78.56 386 GLU A N 1
ATOM 2995 C CA . GLU A 1 386 ? -15.312 4.985 30.179 1.00 78.56 386 GLU A CA 1
ATOM 2996 C C . GLU A 1 386 ? -15.260 3.871 29.123 1.00 78.56 386 GLU A C 1
ATOM 2998 O O . GLU A 1 386 ? -15.055 2.701 29.440 1.00 78.56 386 GLU A O 1
ATOM 3003 N N . GLN A 1 387 ? -15.404 4.223 27.843 1.00 70.44 387 GLN A N 1
ATOM 3004 C CA . GLN A 1 387 ? -15.362 3.255 26.744 1.00 70.44 387 GLN A CA 1
ATOM 3005 C C . GLN A 1 387 ? -13.939 2.741 26.502 1.00 70.44 387 GLN A C 1
ATOM 3007 O O . GLN A 1 387 ? -13.750 1.553 26.247 1.00 70.44 387 GLN A O 1
ATOM 3012 N N . ALA A 1 388 ? -12.937 3.616 26.622 1.00 64.62 388 ALA A N 1
ATOM 3013 C CA . ALA A 1 388 ? -11.532 3.234 26.510 1.00 64.62 388 ALA A CA 1
ATOM 3014 C C . ALA A 1 388 ? -11.113 2.277 27.646 1.00 64.62 388 ALA A C 1
ATOM 3016 O O . ALA A 1 388 ? -10.439 1.277 27.397 1.00 64.62 388 ALA A O 1
ATOM 3017 N N . ILE A 1 389 ? -11.578 2.532 28.875 1.00 77.56 389 ILE A N 1
ATOM 3018 C CA . ILE A 1 389 ? -11.351 1.659 30.039 1.00 77.56 389 ILE A CA 1
ATOM 3019 C C . ILE A 1 389 ? -12.055 0.308 29.859 1.00 77.56 389 ILE A C 1
ATOM 3021 O O . ILE A 1 389 ? -11.456 -0.738 30.110 1.00 77.56 389 ILE A O 1
ATOM 3025 N N . ALA A 1 390 ? -13.305 0.304 29.385 1.00 71.62 390 ALA A N 1
ATOM 3026 C CA . ALA A 1 390 ? -14.045 -0.930 29.126 1.00 71.62 390 ALA A CA 1
ATOM 3027 C C . ALA A 1 390 ? -13.359 -1.812 28.068 1.00 71.62 390 ALA A C 1
ATOM 3029 O O . ALA A 1 390 ? -13.277 -3.030 28.236 1.00 71.62 390 ALA A O 1
ATOM 3030 N N . LEU A 1 391 ? -12.823 -1.204 27.004 1.00 63.12 391 LEU A N 1
ATOM 3031 C CA . LEU A 1 391 ? -12.075 -1.920 25.971 1.00 63.12 391 LEU A CA 1
ATOM 3032 C C . LEU A 1 391 ? -10.781 -2.532 26.525 1.00 63.12 391 LEU A C 1
ATOM 3034 O O . LEU A 1 391 ? -10.479 -3.689 26.242 1.00 63.12 391 LEU A O 1
ATOM 3038 N N . TYR A 1 392 ? -10.050 -1.787 27.355 1.00 70.94 392 TYR A N 1
ATOM 3039 C CA . TYR A 1 392 ? -8.845 -2.294 28.008 1.00 70.94 392 TYR A CA 1
ATOM 3040 C C . TYR A 1 392 ? -9.128 -3.510 28.899 1.00 70.94 392 TYR A C 1
ATOM 3042 O O . TYR A 1 392 ? -8.429 -4.516 28.797 1.00 70.94 392 TYR A O 1
ATOM 3050 N N . ARG A 1 393 ? -10.189 -3.459 29.716 1.00 75.81 393 ARG A N 1
ATOM 3051 C CA . ARG A 1 393 ? -10.603 -4.595 30.560 1.00 75.81 393 ARG A CA 1
ATOM 3052 C C . ARG A 1 393 ? -10.907 -5.838 29.729 1.00 75.81 393 ARG A C 1
ATOM 3054 O O . ARG A 1 393 ? -10.390 -6.911 30.020 1.00 75.81 393 ARG A O 1
ATOM 3061 N N . LYS A 1 394 ? -11.663 -5.671 28.642 1.00 65.31 394 LYS A N 1
ATOM 3062 C CA . LYS A 1 394 ? -11.988 -6.767 27.721 1.00 65.31 394 LYS A CA 1
ATOM 3063 C C . LYS A 1 394 ? -10.736 -7.399 27.095 1.00 65.31 394 LYS A C 1
ATOM 3065 O O . LYS A 1 394 ? -10.704 -8.611 26.895 1.00 65.31 394 LYS A O 1
ATOM 3070 N N . ASN A 1 395 ? -9.713 -6.597 26.797 1.00 56.66 395 ASN A N 1
ATOM 3071 C CA . ASN A 1 395 ? -8.448 -7.084 26.242 1.00 56.66 395 ASN A CA 1
ATOM 3072 C C . ASN A 1 395 ? -7.591 -7.825 27.281 1.00 56.66 395 ASN A C 1
ATOM 3074 O O . ASN A 1 395 ? -6.912 -8.780 26.918 1.00 56.66 395 ASN A O 1
ATOM 3078 N N . LEU A 1 396 ? -7.634 -7.428 28.557 1.00 62.44 396 LEU A N 1
ATOM 3079 C CA . LEU A 1 396 ? -6.981 -8.176 29.637 1.00 62.44 396 LEU A CA 1
ATOM 3080 C C . LEU A 1 396 ? -7.647 -9.537 29.866 1.00 62.44 396 LEU A C 1
ATOM 3082 O O . LEU A 1 396 ? -6.946 -10.533 29.982 1.00 62.44 396 LEU A O 1
ATOM 3086 N N . GLU A 1 397 ? -8.981 -9.599 29.854 1.00 56.25 397 GLU A N 1
ATOM 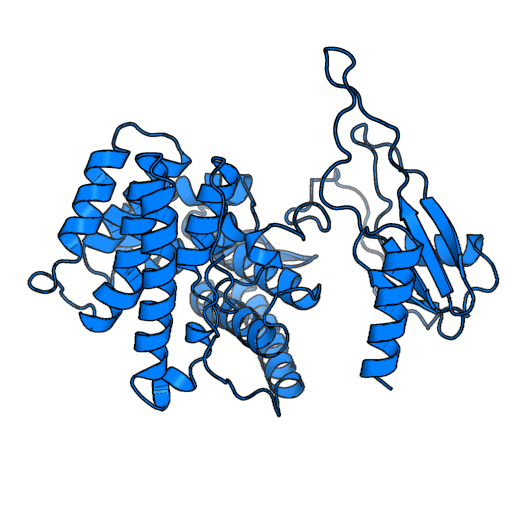3087 C CA . GLU A 1 397 ? -9.739 -10.855 29.986 1.00 56.25 397 GLU A CA 1
ATOM 3088 C C . GLU A 1 397 ? -9.511 -11.827 28.818 1.00 56.25 397 GLU A C 1
ATOM 3090 O O . GLU A 1 397 ? -9.648 -13.031 28.990 1.00 56.25 397 GLU A O 1
ATOM 3095 N N . HIS A 1 398 ? -9.174 -11.322 27.628 1.00 42.59 398 HIS A N 1
ATOM 3096 C CA . HIS A 1 398 ? -8.818 -12.158 26.474 1.00 42.59 398 HIS A CA 1
ATOM 3097 C C . HIS A 1 398 ? -7.380 -12.696 26.518 1.00 42.59 398 HIS A C 1
ATOM 3099 O O . HIS A 1 398 ? -7.076 -13.641 25.793 1.00 42.59 398 HIS A O 1
ATOM 3105 N N . ASN A 1 399 ? -6.499 -12.073 27.306 1.00 38.75 399 ASN A N 1
ATOM 3106 C CA . ASN A 1 399 ? -5.067 -12.383 27.364 1.00 38.75 399 ASN A CA 1
ATOM 3107 C C . ASN A 1 399 ? -4.635 -13.049 28.687 1.00 38.75 399 ASN A C 1
ATOM 3109 O O . ASN A 1 399 ? -3.462 -13.404 28.819 1.00 38.75 399 ASN A O 1
ATOM 3113 N N . ALA A 1 400 ? -5.555 -13.187 29.645 1.00 45.47 400 ALA A N 1
ATOM 3114 C CA . ALA A 1 400 ? -5.416 -13.976 30.870 1.00 45.47 400 ALA A CA 1
ATOM 3115 C C . ALA A 1 400 ? -5.939 -15.399 30.641 1.00 45.47 400 ALA A C 1
ATOM 3117 O O . ALA A 1 400 ? -5.323 -16.340 31.194 1.00 45.47 400 ALA A O 1
#

Foldseek 3Di:
DAEDEFFQEDCPCLVVVLVVLVVVLVVLLVVQQPDLQSLLVNLVSLVLSLLSVCNVVLQCQDPVNVLSLLQSLQSLLVLLVLLPDPDQWDWTDGRNDIGIGGHNSLLVLALVSLLSNLLSCLLLVVLVSNLVSLPRDLVSNCVNPDAFPLSSLVSVLSSCVSVVNPCNVVSLVSNLVSLPPVNDPPDDNLCSVLQVNLLSVLVVCLVVVPQVSNQVSLSVSLVSLNCSQVVDPVSVNDSVSQASSSSLSSLSVSVVSPHDHPYHYSNNNNCSSVSQAHQQDDSDDPDDDDDDDDDDDDPDDQDQQDPDQVVLVVLCVVPDPFDADPVRHGFDWDWDDDDFWIWIWGDDPFDADPVRHTDPDDRHTWIWTQGNHRRDIDIFRPDDPVVRVVVVVVVVVVVD

Radius of gyration: 22.52 Å; chains: 1; bounding box: 50×57×69 Å

Sequence (400 aa):
MIKIRRHEFPTGALPQVLKVLERRLNGELEDLKENAEWFSMALSSATTALDRRCSGDPKADKLETWVACVTAMQIGHALFVSARATSPTVTCQVGHDEHVFRSGAGPWAHAGNWLTAFWLSCVCRDRQRTDDLCQVPVSLLREAGGFDEYIYSWAEALQAYWLKQPELGDKLLAAVDGTDPEVLRPASRSAVLNLMYPPMNLLTQVVRGDQDRFTTELAKTVEWHKDYWTRDEELERDSDGLIALGPLAVACLALDSGFTVEVESEYLPKYLLDGGWVGEFPTSSTRCPSTVQPTNRTRMTPGAPPTTPDEAIAIVRARYAQPKLPDGTPAELRVHEFDIGYLVYAAFPPRTDAAGRPEPAPPGGAKILVSKETGETVTVPNYPPEQAIALYRKNLEHNA